Protein AF-A0A956R7S2-F1 (afdb_monomer)

Foldseek 3Di:
DDDDAFLFFFFFDDDDDDDDDYDDDDDDDDDDYDDDDDDDDDDDDDYDDDDDDDDDDDDDDPPPPPDDPQFFWKFKKKAFLPQQWIWTDDPPHTDIDHAEQLQPCLDLPKDKEWWQAPLSQWIDIKIARLVQQKIWTANAPDRALSYPVNTDMAHAPDDFADDDPDPDDQWDKYWFALPLPRHIWIWIQGLRQQWIFTDNDRNVNHGPAIAHADVVQPADSDFHWEWDAAPQPRHIWIWGDDDQKIFTPDSSPYGHGPDIAGADADHWYWIQRGSPRHIWIWHAHQQQQKIFTDNHRDPDYGPDMDHPRDPDGDCSRMPMYMISHRDPCLVVQLVFPDFAEDAVVVQQFQNVLQVVLLVVCLVLVFFAKKWKAFPSHTNDIDGYDPHDQSFWDWLFQLLLLLLLLLVLLCCVVVLDVDQQAFLCVLVVVLCVPPDPQLSRAGNVLLLQQQSQFPADRRPPGLSVVLQVDLHNLNSRSVGDRRDRRPDAHDDDLSSQQSSQSSSCSSVVHASVRSCCVQPQVVLSWDFSWFDAHNSRHTRRRTRTIGGQVNSVSSLLCLLVQQADPNDRRGHSVSSCQQQVFPDQDSVRWGGGSQKTFDDAPLQPVSSKIWHDRFQGFIWIHRNVRSMIMTIDTNNRDHSNNRVVSNVVVSCSCRVRNSVRRHD

pLDDT: mean 79.06, std 21.5, range [22.61, 98.5]

Structure (mmCIF, N/CA/C/O backbone):
data_AF-A0A956R7S2-F1
#
_entry.id   AF-A0A956R7S2-F1
#
loop_
_atom_site.group_PDB
_atom_site.id
_atom_site.type_symbol
_atom_site.label_atom_id
_atom_site.label_alt_id
_atom_site.label_comp_id
_atom_site.label_asym_id
_atom_site.label_entity_id
_atom_site.label_seq_id
_atom_site.pdbx_PDB_ins_code
_atom_site.Cartn_x
_atom_site.Cartn_y
_atom_site.Cartn_z
_atom_site.occupancy
_atom_site.B_iso_or_equiv
_atom_site.auth_seq_id
_atom_site.auth_comp_id
_atom_site.auth_asym_id
_atom_site.auth_atom_id
_atom_site.pdbx_PDB_model_num
ATOM 1 N N . MET A 1 1 ? 15.780 19.560 -5.330 1.00 31.19 1 MET A N 1
ATOM 2 C CA . MET A 1 1 ? 14.833 20.456 -4.614 1.00 31.19 1 MET A CA 1
ATOM 3 C C . MET A 1 1 ? 13.542 20.588 -5.425 1.00 31.19 1 MET A C 1
ATOM 5 O O . MET A 1 1 ? 13.356 21.594 -6.092 1.00 31.19 1 MET A O 1
ATOM 9 N N . THR A 1 2 ? 12.710 19.540 -5.407 1.00 32.44 2 THR A N 1
ATOM 10 C CA . THR A 1 2 ? 11.239 19.417 -5.624 1.00 32.44 2 THR A CA 1
ATOM 11 C C . THR A 1 2 ? 10.951 17.912 -5.834 1.00 32.44 2 THR A C 1
ATOM 13 O O . THR A 1 2 ? 11.815 17.267 -6.414 1.00 32.44 2 THR A O 1
ATOM 16 N N . LEU A 1 3 ? 9.796 17.394 -5.353 1.00 22.61 3 LEU A N 1
ATOM 17 C CA . LEU A 1 3 ? 9.391 15.976 -5.068 1.00 22.61 3 LEU A CA 1
ATOM 18 C C . LEU A 1 3 ? 9.684 15.600 -3.590 1.00 22.61 3 LEU A C 1
ATOM 20 O O . LEU A 1 3 ? 10.834 15.696 -3.190 1.00 22.61 3 LEU A O 1
ATOM 24 N N . LEU A 1 4 ? 8.767 15.285 -2.655 1.00 27.06 4 LEU A N 1
ATOM 25 C CA . LEU A 1 4 ? 7.371 14.801 -2.614 1.00 27.06 4 LEU A CA 1
ATOM 26 C C . LEU A 1 4 ? 6.473 15.678 -1.685 1.00 27.06 4 LEU A C 1
ATOM 28 O O . LEU A 1 4 ? 6.807 15.838 -0.513 1.00 27.06 4 LEU A O 1
ATOM 32 N N . PRO A 1 5 ? 5.317 16.216 -2.134 1.00 24.25 5 PRO A N 1
ATOM 33 C CA . PRO A 1 5 ? 4.416 16.996 -1.261 1.00 24.25 5 PRO A CA 1
ATOM 34 C C . PRO A 1 5 ? 3.327 16.231 -0.471 1.00 24.25 5 PRO A C 1
ATOM 36 O O . PRO A 1 5 ? 2.602 16.881 0.278 1.00 24.25 5 PRO A O 1
ATOM 39 N N . TRP A 1 6 ? 3.123 14.915 -0.644 1.00 33.41 6 TRP A N 1
ATOM 40 C CA . TRP A 1 6 ? 1.772 14.337 -0.434 1.00 33.41 6 TRP A CA 1
ATOM 41 C C . TRP A 1 6 ? 1.564 13.344 0.719 1.00 33.41 6 TRP A C 1
ATOM 43 O O . TRP A 1 6 ? 0.431 13.222 1.177 1.00 33.41 6 TRP A O 1
ATOM 53 N N . ILE A 1 7 ? 2.604 12.721 1.285 1.00 32.06 7 ILE A N 1
ATOM 54 C CA . ILE A 1 7 ? 2.468 11.947 2.553 1.00 32.06 7 ILE A CA 1
ATOM 55 C C . ILE A 1 7 ? 2.270 12.888 3.767 1.00 32.06 7 ILE A C 1
ATOM 57 O O . ILE A 1 7 ? 2.052 12.519 4.913 1.00 32.06 7 ILE A O 1
ATOM 61 N N . VAL A 1 8 ? 2.292 14.176 3.476 1.00 38.59 8 VAL A N 1
ATOM 62 C CA . VAL A 1 8 ? 2.668 15.238 4.373 1.00 38.59 8 VAL A CA 1
ATOM 63 C C . VAL A 1 8 ? 1.435 16.017 4.859 1.00 38.59 8 VAL A C 1
ATOM 65 O O . VAL A 1 8 ? 1.538 16.850 5.740 1.00 38.59 8 VAL A O 1
ATOM 68 N N . ALA A 1 9 ? 0.234 15.762 4.341 1.00 33.53 9 ALA A N 1
ATOM 69 C CA . ALA A 1 9 ? -0.936 16.585 4.649 1.00 33.53 9 ALA A CA 1
ATOM 70 C C . ALA A 1 9 ? -1.799 16.082 5.831 1.00 33.53 9 ALA A C 1
ATOM 72 O O . ALA A 1 9 ? -2.781 16.742 6.161 1.00 33.53 9 ALA A O 1
ATOM 73 N N . CYS A 1 10 ? -1.412 14.989 6.504 1.00 38.28 10 CYS A N 1
ATOM 74 C CA . CYS A 1 10 ? -2.209 14.198 7.460 1.00 38.28 10 CYS A CA 1
ATOM 75 C C . CYS A 1 10 ? -2.752 14.892 8.736 1.00 38.28 10 CYS A C 1
ATOM 77 O O . CYS A 1 10 ? -3.461 14.232 9.492 1.00 38.28 10 CYS A O 1
ATOM 79 N N . ALA A 1 11 ? -2.529 16.191 8.977 1.00 34.66 11 ALA A N 1
ATOM 80 C CA . ALA A 1 11 ? -3.154 16.906 10.099 1.00 34.66 11 ALA A CA 1
ATOM 81 C C . ALA A 1 11 ? -3.613 18.327 9.731 1.00 34.66 11 ALA A C 1
ATOM 83 O O . ALA A 1 11 ? -2.820 19.248 9.532 1.00 34.66 11 ALA A O 1
ATOM 84 N N . GLY A 1 12 ? -4.934 18.503 9.662 1.00 30.05 12 GLY A N 1
ATOM 85 C CA . GLY A 1 12 ? -5.584 19.806 9.757 1.00 30.05 12 GLY A CA 1
ATOM 86 C C . GLY A 1 12 ? -5.715 20.215 11.225 1.00 30.05 12 GLY A C 1
ATOM 87 O O . GLY A 1 12 ? -6.050 19.392 12.071 1.00 30.05 12 GLY A O 1
ATOM 88 N N . GLN A 1 13 ? -5.440 21.486 11.518 1.00 29.61 13 GLN A N 1
ATOM 89 C CA . GLN A 1 13 ? -5.667 22.091 12.832 1.00 29.61 13 GLN A CA 1
ATOM 90 C C . GLN A 1 13 ? -7.147 21.997 13.239 1.00 29.61 13 GLN A C 1
ATOM 92 O O . GLN A 1 13 ? -8.013 22.416 12.471 1.00 29.61 13 GLN A O 1
ATOM 97 N N . GLU A 1 14 ? -7.421 21.576 14.476 1.00 36.50 14 GLU A N 1
ATOM 98 C CA . GLU A 1 14 ? -8.682 21.856 15.177 1.00 36.50 14 GLU A CA 1
ATOM 99 C C . GLU A 1 14 ? -8.397 22.577 16.517 1.00 36.50 14 GLU A C 1
ATOM 101 O O . GLU A 1 14 ? -7.317 22.401 17.082 1.00 36.50 14 GLU A O 1
ATOM 106 N N . PRO A 1 15 ? -9.299 23.473 16.971 1.00 29.56 15 PRO A N 1
ATOM 107 C CA . PRO A 1 15 ? -8.989 24.547 17.920 1.00 29.56 15 PRO A CA 1
ATOM 108 C C . PRO A 1 15 ? -9.008 24.134 19.404 1.00 29.56 15 PRO A C 1
ATOM 110 O O . PRO A 1 15 ? -9.851 23.353 19.836 1.00 29.56 15 PRO A O 1
ATOM 113 N N . ASP A 1 16 ? -8.113 24.759 20.177 1.00 25.56 16 ASP A N 1
ATOM 114 C CA . ASP A 1 16 ? -7.887 24.574 21.618 1.00 25.56 16 ASP A CA 1
ATOM 115 C C . ASP A 1 16 ? -9.118 24.819 22.512 1.00 25.56 16 ASP A C 1
ATOM 117 O O . ASP A 1 16 ? -9.814 25.832 22.377 1.00 25.56 16 ASP A O 1
ATOM 121 N N . VAL A 1 17 ? -9.277 23.977 23.544 1.00 27.73 17 VAL A N 1
ATOM 122 C CA . VAL A 1 17 ? -9.990 24.319 24.787 1.00 27.73 17 VAL A CA 1
ATOM 123 C C . VAL A 1 17 ? -9.166 23.849 25.998 1.00 27.73 17 VAL A C 1
ATOM 125 O O . VAL A 1 17 ? -8.895 22.667 26.173 1.00 27.73 17 VAL A O 1
ATOM 128 N N . GLU A 1 18 ? -8.752 24.812 26.825 1.00 25.36 18 GLU A N 1
ATOM 129 C CA . GLU A 1 18 ? -7.918 24.666 28.030 1.00 25.36 18 GLU A CA 1
ATOM 130 C C . GLU A 1 18 ? -8.553 23.817 29.159 1.00 25.36 18 GLU A C 1
ATOM 132 O O . GLU A 1 18 ? -9.756 23.929 29.405 1.00 25.36 18 GLU A O 1
ATOM 137 N N . GLY A 1 19 ? -7.732 23.118 29.973 1.00 25.53 19 GLY A N 1
ATOM 138 C CA . GLY A 1 19 ? -8.127 22.799 31.362 1.00 25.53 19 GLY A CA 1
ATOM 139 C C . GLY A 1 19 ? -7.440 21.660 32.150 1.00 25.53 19 GLY A C 1
ATOM 140 O O . GLY A 1 19 ? -8.062 20.644 32.411 1.00 25.53 19 GLY A O 1
ATOM 141 N N . THR A 1 20 ? -6.220 21.898 32.654 1.00 24.66 20 THR A N 1
ATOM 142 C CA . THR A 1 20 ? -5.701 21.563 34.016 1.00 24.66 20 THR A CA 1
ATOM 143 C C . THR A 1 20 ? -5.853 20.152 34.664 1.00 24.66 20 THR A C 1
ATOM 145 O O . THR A 1 20 ? -6.886 19.852 35.250 1.00 24.66 20 THR A O 1
ATOM 148 N N . GLY A 1 21 ? -4.725 19.429 34.831 1.00 23.45 21 GLY A N 1
ATOM 149 C CA . GLY A 1 21 ? -4.073 19.214 36.151 1.00 23.45 21 GLY A CA 1
ATOM 150 C C . GLY A 1 21 ? -4.188 17.875 36.937 1.00 23.45 21 GLY A C 1
ATOM 151 O O . GLY A 1 21 ? -5.158 17.693 37.656 1.00 23.45 21 GLY A O 1
ATOM 152 N N . SER A 1 22 ? -3.062 17.120 36.999 1.00 24.72 22 SER A N 1
ATOM 153 C CA . SER A 1 22 ? -2.457 16.383 38.164 1.00 24.72 22 SER A CA 1
ATOM 154 C C . SER A 1 22 ? -3.244 15.213 38.826 1.00 24.72 22 SER A C 1
ATOM 156 O O . SER A 1 22 ? -4.445 15.324 38.988 1.00 24.72 22 SER A O 1
ATOM 158 N N . THR A 1 23 ? -2.727 14.088 39.362 1.00 25.39 23 THR A N 1
ATOM 159 C CA . THR A 1 23 ? -1.397 13.551 39.758 1.00 25.39 23 THR A CA 1
ATOM 160 C C . THR A 1 23 ? -1.587 12.128 40.347 1.00 25.39 23 THR A C 1
ATOM 162 O O . THR A 1 23 ? -2.540 11.948 41.098 1.00 25.39 23 THR A O 1
ATOM 165 N N . GLY A 1 24 ? -0.605 11.222 40.155 1.00 24.27 24 GLY A N 1
ATOM 166 C CA . GLY A 1 24 ? -0.155 10.158 41.096 1.00 24.27 24 GLY A CA 1
ATOM 167 C C . GLY A 1 24 ? -0.991 8.866 41.195 1.00 24.27 24 GLY A C 1
ATOM 168 O O . GLY A 1 24 ? -2.207 8.928 41.228 1.00 24.27 24 GLY A O 1
ATOM 169 N N . GLY A 1 25 ? -0.451 7.649 41.319 1.00 23.81 25 GLY A N 1
ATOM 170 C CA . GLY A 1 25 ? 0.907 7.103 41.411 1.00 23.81 25 GLY A CA 1
ATOM 171 C C . GLY A 1 25 ? 0.839 5.697 42.055 1.00 23.81 25 GLY A C 1
ATOM 172 O O . GLY A 1 25 ? -0.043 5.481 42.881 1.00 23.81 25 GLY A O 1
ATOM 173 N N . SER A 1 26 ? 1.804 4.817 41.718 1.00 25.66 26 SER A N 1
ATOM 174 C CA . SER A 1 26 ? 2.301 3.607 42.450 1.00 25.66 26 SER A CA 1
ATOM 175 C C . SER A 1 26 ? 1.305 2.462 42.770 1.00 25.66 26 SER A C 1
ATOM 177 O O . SER A 1 26 ? 0.146 2.724 43.039 1.00 25.66 26 SER A O 1
ATOM 179 N N . GLU A 1 27 ? 1.621 1.164 42.870 1.00 26.89 27 GLU A N 1
ATOM 180 C CA . GLU A 1 27 ? 2.828 0.319 42.785 1.00 26.89 27 GLU A CA 1
ATOM 181 C C . GLU A 1 27 ? 2.373 -1.168 42.884 1.00 26.89 27 GLU A C 1
ATOM 183 O O . GLU A 1 27 ? 1.446 -1.466 43.630 1.00 26.89 27 GLU A O 1
ATOM 188 N N . ALA A 1 28 ? 3.097 -2.055 42.187 1.00 26.12 28 ALA A N 1
ATOM 189 C CA . ALA A 1 28 ? 3.651 -3.363 42.602 1.00 26.12 28 ALA A CA 1
ATOM 190 C C . ALA A 1 28 ? 2.816 -4.561 43.141 1.00 26.12 28 ALA A C 1
ATOM 192 O O . ALA A 1 28 ? 2.015 -4.454 44.064 1.00 26.12 28 ALA A O 1
ATOM 193 N N . GLY A 1 29 ? 3.245 -5.755 42.685 1.00 25.20 29 GLY A N 1
ATOM 194 C CA . GLY A 1 29 ? 3.224 -7.047 43.406 1.00 25.20 29 GLY A CA 1
ATOM 195 C C . GLY A 1 29 ? 2.828 -8.225 42.502 1.00 25.20 29 GLY A C 1
ATOM 196 O O . GLY A 1 29 ? 1.648 -8.381 42.227 1.00 25.20 29 GLY A O 1
ATOM 197 N N . ASP A 1 30 ? 3.766 -8.911 41.837 1.00 25.33 30 ASP A N 1
ATOM 198 C CA . ASP A 1 30 ? 4.509 -10.121 42.282 1.00 25.33 30 ASP A CA 1
ATOM 199 C C . ASP A 1 30 ? 3.657 -11.409 42.371 1.00 25.33 30 ASP A C 1
ATOM 201 O O . ASP A 1 30 ? 2.600 -11.426 42.999 1.00 25.33 30 ASP A O 1
ATOM 205 N N . GLY A 1 31 ? 4.149 -12.503 41.776 1.00 26.98 31 GLY A N 1
ATOM 206 C CA . GLY A 1 31 ? 3.542 -13.832 41.880 1.00 26.98 31 GLY A CA 1
ATOM 207 C C . GLY A 1 31 ? 4.023 -14.838 40.830 1.00 26.98 31 GLY A C 1
ATOM 208 O O . GLY A 1 31 ? 3.580 -14.821 39.691 1.00 26.98 31 GLY A O 1
ATOM 209 N N . THR A 1 32 ? 4.917 -15.724 41.246 1.00 25.62 32 THR A N 1
ATOM 210 C CA . THR A 1 32 ? 5.721 -16.692 40.490 1.00 25.62 32 THR A CA 1
ATOM 211 C C . THR A 1 32 ? 5.090 -18.090 40.314 1.00 25.62 32 THR A C 1
ATOM 213 O O . THR A 1 32 ? 4.269 -18.519 41.118 1.00 25.62 32 THR A O 1
ATOM 216 N N . GLU A 1 33 ? 5.640 -18.816 39.325 1.00 26.77 33 GLU A N 1
ATOM 217 C CA . GLU A 1 33 ? 5.986 -20.260 39.305 1.00 26.77 33 GLU A CA 1
ATOM 218 C C . GLU A 1 33 ? 4.999 -21.382 38.866 1.00 26.77 33 GLU A C 1
ATOM 220 O O . GLU A 1 33 ? 4.033 -21.722 39.540 1.00 26.77 33 GLU A O 1
ATOM 225 N N . HIS A 1 34 ? 5.471 -22.085 37.815 1.00 27.11 34 HIS A N 1
ATOM 226 C CA . HIS A 1 34 ? 5.685 -23.544 37.662 1.00 27.11 34 HIS A CA 1
ATOM 227 C C . HIS A 1 34 ? 4.578 -24.528 37.220 1.00 27.11 34 HIS A C 1
ATOM 229 O O . HIS A 1 34 ? 3.538 -24.669 37.853 1.00 27.11 34 HIS A O 1
ATOM 235 N N . GLY A 1 35 ? 4.955 -25.375 36.239 1.00 26.30 35 GLY A N 1
ATOM 236 C CA . GLY A 1 35 ? 4.481 -26.763 36.075 1.00 26.30 35 GLY A CA 1
ATOM 237 C C . GLY A 1 35 ? 4.185 -27.174 34.619 1.00 26.30 35 GLY A C 1
ATOM 238 O O . GLY A 1 35 ? 3.053 -27.042 34.188 1.00 26.30 35 GLY A O 1
ATOM 239 N N . ASP A 1 36 ? 5.173 -27.451 33.765 1.00 25.72 36 ASP A N 1
ATOM 240 C CA . ASP A 1 36 ? 5.749 -28.778 33.439 1.00 25.72 36 ASP A CA 1
ATOM 241 C C . ASP A 1 36 ? 4.856 -29.811 32.691 1.00 25.72 36 ASP A C 1
ATOM 243 O O . ASP A 1 36 ? 3.810 -30.244 33.165 1.00 25.72 36 ASP A O 1
ATOM 247 N N . THR A 1 37 ? 5.445 -30.338 31.604 1.00 26.53 37 THR A N 1
ATOM 248 C CA . THR A 1 37 ? 5.320 -31.688 30.993 1.00 26.53 37 THR A CA 1
ATOM 249 C C . THR A 1 37 ? 4.228 -32.043 29.957 1.00 26.53 37 THR A C 1
ATOM 251 O O . THR A 1 37 ? 3.119 -32.446 30.275 1.00 26.53 37 THR A O 1
ATOM 254 N N . ALA A 1 38 ? 4.677 -32.056 28.694 1.00 25.92 38 ALA A N 1
ATOM 255 C CA . ALA A 1 38 ? 4.932 -33.241 27.853 1.00 25.92 38 ALA A CA 1
ATOM 256 C C . ALA A 1 38 ? 3.778 -34.158 27.365 1.00 25.92 38 ALA A C 1
ATOM 258 O O . ALA A 1 38 ? 3.198 -34.936 28.116 1.00 25.92 38 ALA A O 1
ATOM 259 N N . SER A 1 39 ? 3.695 -34.253 26.029 1.00 26.72 39 SER A N 1
ATOM 260 C CA . SER A 1 39 ? 4.023 -35.447 25.212 1.00 26.72 39 SER A CA 1
ATOM 261 C C . SER A 1 39 ? 2.922 -35.991 24.287 1.00 26.72 39 SER A C 1
ATOM 263 O O . SER A 1 39 ? 1.817 -36.279 24.734 1.00 26.72 39 SER A O 1
ATOM 265 N N . THR A 1 40 ? 3.368 -36.285 23.050 1.00 26.81 40 THR A N 1
ATOM 266 C CA . THR A 1 40 ? 3.010 -37.430 22.168 1.00 26.81 40 THR A CA 1
ATOM 267 C C . THR A 1 40 ? 1.612 -37.443 21.540 1.00 26.81 40 THR A C 1
ATOM 269 O O . THR A 1 40 ? 0.641 -37.102 22.192 1.00 26.81 40 THR A O 1
ATOM 272 N N . ASP A 1 41 ? 1.372 -37.913 20.317 1.00 27.66 41 ASP A N 1
ATOM 273 C CA . ASP A 1 41 ? 2.167 -38.364 19.164 1.00 27.66 41 ASP A CA 1
ATOM 274 C C . ASP A 1 41 ? 1.146 -38.675 18.045 1.00 27.66 41 ASP A C 1
ATOM 276 O O . ASP A 1 41 ? 0.025 -39.071 18.358 1.00 27.66 41 ASP A O 1
ATOM 280 N N . GLN A 1 42 ? 1.613 -38.609 16.792 1.00 28.19 42 GLN A N 1
ATOM 281 C CA . GLN A 1 42 ? 1.246 -39.456 15.634 1.00 28.19 42 GLN A CA 1
ATOM 282 C C . GLN A 1 42 ? -0.200 -39.430 15.084 1.00 28.19 42 GLN A C 1
ATOM 284 O O . GLN A 1 42 ? -1.163 -39.667 15.799 1.00 28.19 42 GLN A O 1
ATOM 289 N N . ALA A 1 43 ? -0.363 -39.019 13.813 1.00 28.20 43 ALA A N 1
ATOM 290 C CA . ALA A 1 43 ? -0.383 -39.861 12.588 1.00 28.20 43 ALA A CA 1
ATOM 291 C C . ALA A 1 43 ? -1.753 -40.560 12.448 1.00 28.20 43 ALA A C 1
ATOM 293 O O . ALA A 1 43 ? -2.376 -40.871 13.450 1.00 28.20 43 ALA A O 1
ATOM 294 N N . ASP A 1 44 ? -2.370 -40.838 11.310 1.00 27.64 44 ASP A N 1
ATOM 295 C CA . ASP A 1 44 ? -2.065 -40.988 9.891 1.00 27.64 44 ASP A CA 1
ATOM 296 C C . ASP A 1 44 ? -3.418 -41.397 9.240 1.00 27.64 44 ASP A C 1
ATOM 298 O O . ASP A 1 44 ? -4.350 -41.789 9.944 1.00 27.64 44 ASP A O 1
ATOM 302 N N . GLY A 1 45 ? -3.552 -41.362 7.906 1.00 27.12 45 GLY A N 1
ATOM 303 C CA . GLY A 1 45 ? -4.574 -42.193 7.238 1.00 27.12 45 GLY A CA 1
ATOM 304 C C . GLY A 1 45 ? -5.417 -41.549 6.138 1.00 27.12 45 GLY A C 1
ATOM 305 O O . GLY A 1 45 ? -6.594 -41.263 6.317 1.00 27.12 45 GLY A O 1
ATOM 306 N N . SER A 1 46 ? -4.771 -41.405 4.988 1.00 27.73 46 SER A N 1
ATOM 307 C CA . SER A 1 46 ? -5.250 -41.529 3.604 1.00 27.73 46 SER A CA 1
ATOM 308 C C . SER A 1 46 ? -6.653 -42.099 3.273 1.00 27.73 46 SER A C 1
ATOM 310 O O . SER A 1 46 ? -7.092 -43.105 3.830 1.00 27.73 46 SER A O 1
ATOM 312 N N . SER A 1 47 ? -7.153 -41.558 2.151 1.00 28.59 47 SER A N 1
ATOM 313 C CA . SER A 1 47 ? -7.661 -42.223 0.927 1.00 28.59 47 SER A CA 1
ATOM 314 C C . SER A 1 47 ? -9.123 -42.686 0.801 1.00 28.59 47 SER A C 1
ATOM 316 O O . SER A 1 47 ? -9.575 -43.600 1.486 1.00 28.59 47 SER A O 1
ATOM 318 N N . ASP A 1 48 ? -9.715 -42.123 -0.259 1.00 29.58 48 ASP A N 1
ATOM 319 C CA . ASP A 1 48 ? -10.403 -42.773 -1.384 1.00 29.58 48 ASP A CA 1
ATOM 320 C C . ASP A 1 48 ? -11.933 -42.945 -1.413 1.00 29.58 48 ASP A C 1
ATOM 322 O O . ASP A 1 48 ? -12.558 -43.664 -0.637 1.00 29.58 48 ASP A O 1
ATOM 326 N N . ASP A 1 49 ? -12.447 -42.328 -2.485 1.00 28.53 49 ASP A N 1
ATOM 327 C CA . ASP A 1 49 ? -13.381 -42.837 -3.486 1.00 28.53 49 ASP A CA 1
ATOM 328 C C . ASP A 1 49 ? -14.877 -42.979 -3.171 1.00 28.53 49 ASP A C 1
ATOM 330 O O . ASP A 1 49 ? -15.351 -43.912 -2.529 1.00 28.53 49 ASP A O 1
ATOM 334 N N . GLY A 1 50 ? -15.653 -42.187 -3.921 1.00 24.84 50 GLY A N 1
ATOM 335 C CA . GLY A 1 50 ? -16.377 -42.818 -5.025 1.00 24.84 50 GLY A CA 1
ATOM 336 C C . GLY A 1 50 ? -17.888 -42.591 -5.104 1.00 24.84 50 GLY A C 1
ATOM 337 O O . GLY A 1 50 ? -18.671 -43.249 -4.430 1.00 24.84 50 GLY A O 1
ATOM 338 N N . ALA A 1 51 ? -18.255 -41.820 -6.134 1.00 26.56 51 ALA A N 1
ATOM 339 C CA . ALA A 1 51 ? -19.318 -42.126 -7.099 1.00 26.56 51 ALA A CA 1
ATOM 340 C C . ALA A 1 51 ? -20.780 -41.688 -6.818 1.00 26.56 51 ALA A C 1
ATOM 342 O O . ALA A 1 51 ? -21.587 -42.409 -6.239 1.00 26.56 51 ALA A O 1
ATOM 343 N N . SER A 1 52 ? -21.179 -40.648 -7.565 1.00 25.59 52 SER A N 1
ATOM 344 C CA . SER A 1 52 ? -22.019 -40.762 -8.783 1.00 25.59 52 SER A CA 1
ATOM 345 C C . SER A 1 52 ? -23.453 -40.222 -8.773 1.00 25.59 52 SER A C 1
ATOM 347 O O . SER A 1 52 ? -24.174 -40.255 -7.780 1.00 25.59 52 SER A O 1
ATOM 349 N N . SER A 1 53 ? -23.844 -39.891 -10.013 1.00 26.48 53 SER A N 1
ATOM 350 C CA . SER A 1 53 ? -25.163 -39.572 -10.579 1.00 26.48 53 SER A CA 1
ATOM 351 C C . SER A 1 53 ? -25.625 -38.121 -10.397 1.00 26.48 53 SER A C 1
ATOM 353 O O . SER A 1 53 ? -25.573 -37.612 -9.288 1.00 26.48 53 SER A O 1
ATOM 355 N N . SER A 1 54 ? -26.143 -37.379 -11.379 1.00 25.69 54 SER A N 1
ATOM 356 C CA . SER A 1 54 ? -26.232 -37.379 -12.861 1.00 25.69 54 SER A CA 1
ATOM 357 C C . SER A 1 54 ? -27.424 -36.465 -13.203 1.00 25.69 54 SER A C 1
ATOM 359 O O . SER A 1 54 ? -28.369 -36.431 -12.418 1.00 25.69 54 SER A O 1
ATOM 361 N N . ASP A 1 55 ? -27.417 -35.866 -14.402 1.00 26.44 55 ASP A N 1
ATOM 362 C CA . ASP A 1 55 ? -28.537 -35.186 -15.095 1.00 26.44 55 ASP A CA 1
ATOM 363 C C . ASP A 1 55 ? -28.744 -33.700 -14.730 1.00 26.44 55 ASP A C 1
ATOM 365 O O . ASP A 1 55 ? -28.828 -33.353 -13.562 1.00 26.44 55 ASP A O 1
ATOM 369 N N . THR A 1 56 ? -28.865 -32.724 -15.642 1.00 26.70 56 THR A N 1
ATOM 370 C CA . THR A 1 56 ? -29.000 -32.677 -17.114 1.00 26.70 56 THR A CA 1
ATOM 371 C C . THR A 1 56 ? -28.892 -31.204 -17.557 1.00 26.70 56 THR A C 1
ATOM 373 O O . THR A 1 56 ? -29.480 -30.358 -16.895 1.00 26.70 56 THR A O 1
ATOM 376 N N . ALA A 1 57 ? -28.250 -30.966 -18.710 1.00 25.66 57 ALA A N 1
ATOM 377 C CA . ALA A 1 57 ? -28.495 -29.905 -19.708 1.00 25.66 57 ALA A CA 1
ATOM 378 C C . ALA A 1 57 ? -28.560 -28.424 -19.263 1.00 25.66 57 ALA A C 1
ATOM 380 O O . ALA A 1 57 ? -29.558 -27.994 -18.701 1.00 25.66 57 ALA A O 1
ATOM 381 N N . ASP A 1 58 ? -27.603 -27.602 -19.702 1.00 25.86 58 ASP A N 1
ATOM 382 C CA . ASP A 1 58 ? -27.762 -26.795 -20.925 1.00 25.86 58 ASP A CA 1
ATOM 383 C C . ASP A 1 58 ? -26.388 -26.272 -21.378 1.00 25.86 58 ASP A C 1
ATOM 385 O O . ASP A 1 58 ? -25.531 -25.948 -20.560 1.00 25.86 58 ASP A O 1
ATOM 389 N N . THR A 1 59 ? -26.153 -26.269 -22.684 1.00 27.44 59 THR A N 1
ATOM 390 C CA . THR A 1 59 ? -24.874 -25.918 -23.308 1.00 27.44 59 THR A CA 1
ATOM 391 C C . THR A 1 59 ? -24.674 -24.405 -23.296 1.00 27.44 59 THR A C 1
ATOM 393 O O . THR A 1 59 ? -25.249 -23.708 -24.134 1.00 27.44 59 THR A O 1
ATOM 396 N N . ALA A 1 60 ? -23.858 -23.909 -22.367 1.00 28.52 60 ALA A N 1
ATOM 397 C CA . ALA A 1 60 ? -23.147 -22.650 -22.534 1.00 28.52 60 ALA A CA 1
ATOM 398 C C . ALA A 1 60 ? -21.794 -22.960 -23.181 1.00 28.52 60 ALA A C 1
ATOM 400 O O . ALA A 1 60 ? -21.075 -23.852 -22.738 1.00 28.52 60 ALA A O 1
ATOM 401 N N . ASP A 1 61 ? -21.535 -22.256 -24.272 1.00 28.00 61 ASP A N 1
ATOM 402 C CA . ASP A 1 61 ? -20.265 -22.170 -24.977 1.00 28.00 61 ASP A CA 1
ATOM 403 C C . ASP A 1 61 ? -19.156 -21.839 -23.963 1.00 28.00 61 ASP A C 1
ATOM 405 O O . ASP A 1 61 ? -19.150 -20.756 -23.381 1.00 28.00 61 ASP A O 1
ATOM 409 N N . THR A 1 62 ? -18.279 -22.800 -23.682 1.00 30.17 62 THR A N 1
ATOM 410 C CA . THR A 1 62 ? -17.045 -22.597 -22.913 1.00 30.17 62 THR A CA 1
ATOM 411 C C . THR A 1 62 ? -15.874 -23.077 -23.759 1.00 30.17 62 THR A C 1
ATOM 413 O O . THR A 1 62 ? -15.145 -23.978 -23.358 1.00 30.17 62 THR A O 1
ATOM 416 N N . ASP A 1 63 ? -15.742 -22.506 -24.952 1.00 29.50 63 ASP A N 1
ATOM 417 C CA . ASP A 1 63 ? -14.435 -22.299 -25.572 1.00 29.50 63 ASP A CA 1
ATOM 418 C C . ASP A 1 63 ? -14.099 -20.813 -25.380 1.00 29.50 63 ASP A C 1
ATOM 420 O O . ASP A 1 63 ? -14.123 -20.011 -26.307 1.00 29.50 63 ASP A O 1
ATOM 424 N N . ASP A 1 64 ? -13.861 -20.442 -24.122 1.00 33.22 64 ASP A N 1
ATOM 425 C CA . ASP A 1 64 ? -12.964 -19.339 -23.791 1.00 33.22 64 ASP A CA 1
ATOM 426 C C . ASP A 1 64 ? -11.723 -20.002 -23.192 1.00 33.22 64 ASP A C 1
ATOM 428 O O . ASP A 1 64 ? -11.481 -20.007 -21.985 1.00 33.22 64 ASP A O 1
ATOM 432 N N . THR A 1 65 ? -10.976 -20.701 -24.051 1.00 31.12 65 THR A N 1
ATOM 433 C CA . THR A 1 65 ? -9.532 -20.772 -23.859 1.00 31.12 65 THR A CA 1
ATOM 434 C C . THR A 1 65 ? -9.070 -19.336 -24.023 1.00 31.12 65 THR A C 1
ATOM 436 O O . THR A 1 65 ? -8.812 -18.918 -25.150 1.00 31.12 65 THR A O 1
ATOM 439 N N . GLY A 1 66 ? -9.125 -18.571 -22.933 1.00 28.47 66 GLY A N 1
ATOM 440 C CA . GLY A 1 66 ? -8.699 -17.186 -22.915 1.00 28.47 66 GLY A CA 1
ATOM 441 C C . GLY A 1 66 ? -7.249 -17.148 -23.356 1.00 28.47 66 GLY A C 1
ATOM 442 O O . GLY A 1 66 ? -6.354 -17.403 -22.555 1.00 28.47 66 GLY A O 1
ATOM 443 N N . GLU A 1 67 ? -7.030 -16.894 -24.644 1.00 25.86 67 GLU A N 1
ATOM 444 C CA . GLU A 1 67 ? -5.792 -16.274 -25.071 1.00 25.86 67 GLU A CA 1
ATOM 445 C C . GLU A 1 67 ? -5.663 -15.003 -24.227 1.00 25.86 67 GLU A C 1
ATOM 447 O O . GLU A 1 67 ? -6.661 -14.278 -24.068 1.00 25.86 67 GLU A O 1
ATOM 452 N N . PRO A 1 68 ? -4.485 -14.747 -23.633 1.00 32.19 68 PRO A N 1
ATOM 453 C CA . PRO A 1 68 ? -4.237 -13.462 -23.007 1.00 32.19 68 PRO A CA 1
ATOM 454 C C . PRO A 1 68 ? -4.611 -12.358 -24.011 1.00 32.19 68 PRO A C 1
ATOM 456 O O . PRO A 1 68 ? -4.473 -12.554 -25.225 1.00 32.19 68 PRO A O 1
ATOM 459 N N . PRO A 1 69 ? -5.175 -11.227 -23.551 1.00 37.31 69 PRO A N 1
ATOM 460 C CA . PRO A 1 69 ? -5.495 -10.128 -24.453 1.00 37.31 69 PRO A CA 1
ATOM 461 C C . PRO A 1 69 ? -4.248 -9.808 -25.280 1.00 37.31 69 PRO A C 1
ATOM 463 O O . PRO A 1 69 ? -3.178 -9.674 -24.695 1.00 37.31 69 PRO A O 1
ATOM 466 N N . ALA A 1 70 ? -4.389 -9.731 -26.610 1.00 41.44 70 ALA A N 1
ATOM 467 C CA . ALA A 1 70 ? -3.281 -9.421 -27.513 1.00 41.44 70 ALA A CA 1
ATOM 468 C C . ALA A 1 70 ? -2.485 -8.236 -26.947 1.00 41.44 70 ALA A C 1
ATOM 470 O O . ALA A 1 70 ? -3.057 -7.161 -26.729 1.00 41.44 70 ALA A O 1
ATOM 471 N N . ALA A 1 71 ? -1.226 -8.496 -26.600 1.00 54.84 71 ALA A N 1
ATOM 472 C CA . ALA A 1 71 ? -0.382 -7.544 -25.905 1.00 54.84 71 ALA A CA 1
ATOM 473 C C . ALA A 1 71 ? -0.119 -6.338 -26.820 1.00 54.84 71 ALA A C 1
ATOM 475 O O . ALA A 1 71 ? -0.013 -6.492 -28.028 1.00 54.84 71 ALA A O 1
ATOM 476 N N . GLY A 1 72 ? -0.115 -5.133 -26.250 1.00 71.44 72 GLY A N 1
ATOM 477 C CA . GLY A 1 72 ? 0.155 -3.902 -26.997 1.00 71.44 72 GLY A CA 1
ATOM 478 C C . GLY A 1 72 ? 1.654 -3.683 -27.245 1.00 71.44 72 GLY A C 1
ATOM 479 O O . GLY A 1 72 ? 2.452 -4.523 -26.841 1.00 71.44 72 GLY A O 1
ATOM 480 N N . PRO A 1 73 ? 2.031 -2.537 -27.841 1.00 87.00 73 PRO A N 1
ATOM 481 C CA . PRO A 1 73 ? 3.423 -2.226 -28.161 1.00 87.00 73 PRO A CA 1
ATOM 482 C C . PRO A 1 73 ? 4.292 -2.070 -26.912 1.00 87.00 73 PRO A C 1
ATOM 484 O O . PRO A 1 73 ? 3.788 -1.734 -25.828 1.00 87.00 73 PRO A O 1
ATOM 487 N N . ASP A 1 74 ? 5.600 -2.186 -27.114 1.00 90.06 74 ASP A N 1
ATOM 488 C CA . ASP A 1 74 ? 6.615 -1.901 -26.111 1.00 90.06 74 ASP A CA 1
ATOM 489 C C . ASP A 1 74 ? 6.519 -0.476 -25.583 1.00 90.06 74 ASP A C 1
ATOM 491 O O . ASP A 1 74 ? 6.073 0.473 -26.242 1.00 90.06 74 ASP A O 1
ATOM 495 N N . ARG A 1 75 ? 6.974 -0.308 -24.344 1.00 91.31 75 ARG A N 1
ATOM 496 C CA . ARG A 1 75 ? 6.990 0.979 -23.657 1.00 91.31 75 ARG A CA 1
ATOM 497 C C . ARG A 1 75 ? 8.320 1.221 -22.977 1.00 91.31 75 ARG A C 1
ATOM 499 O O . ARG A 1 75 ? 9.150 0.341 -22.795 1.00 91.31 75 ARG A O 1
ATOM 506 N N . VAL A 1 76 ? 8.519 2.466 -22.568 1.00 93.19 76 VAL A N 1
ATOM 507 C CA . VAL A 1 76 ? 9.755 2.909 -21.922 1.00 93.19 76 VAL A CA 1
ATOM 508 C C . VAL A 1 76 ? 9.641 2.847 -20.399 1.00 93.19 76 VAL A C 1
ATOM 510 O O . VAL A 1 76 ? 8.571 3.033 -19.821 1.00 93.19 76 VAL A O 1
ATOM 513 N N . GLY A 1 77 ? 10.767 2.644 -19.729 1.00 92.25 77 GLY A N 1
ATOM 514 C CA . GLY A 1 77 ? 10.877 2.634 -18.276 1.00 92.25 77 GLY A CA 1
ATOM 515 C C . GLY A 1 77 ? 12.206 3.218 -17.811 1.00 92.25 77 GLY A C 1
ATOM 516 O O . GLY A 1 77 ? 13.137 3.421 -18.593 1.00 92.25 77 GLY A O 1
ATOM 517 N N . ILE A 1 78 ? 12.304 3.509 -16.518 1.00 90.06 78 ILE A N 1
ATOM 518 C CA . ILE A 1 78 ? 13.547 3.948 -15.880 1.00 90.06 78 ILE A CA 1
ATOM 519 C C . ILE A 1 78 ? 13.757 3.253 -14.540 1.00 90.06 78 ILE A C 1
ATOM 521 O O . ILE A 1 78 ? 12.819 2.958 -13.804 1.00 90.06 78 ILE A O 1
ATOM 525 N N . PHE A 1 79 ? 15.020 3.070 -14.184 1.00 87.75 79 PHE A N 1
ATOM 526 C CA . PHE A 1 79 ? 15.460 2.571 -12.893 1.00 87.75 79 PHE A CA 1
ATOM 527 C C . PHE A 1 79 ? 16.302 3.620 -12.167 1.00 87.75 79 PHE A C 1
ATOM 529 O O . PHE A 1 79 ? 17.231 4.198 -12.740 1.00 87.75 79 PHE A O 1
ATOM 536 N N . SER A 1 80 ? 16.025 3.830 -10.877 1.00 80.44 80 SER A N 1
ATOM 537 C CA . SER A 1 80 ? 16.849 4.676 -10.017 1.00 80.44 80 SER A CA 1
ATOM 538 C C . SER A 1 80 ? 17.763 3.855 -9.118 1.00 80.44 80 SER A C 1
ATOM 540 O O . SER A 1 80 ? 17.336 3.350 -8.081 1.00 80.44 80 SER A O 1
ATOM 542 N N . ALA A 1 81 ? 19.059 3.816 -9.433 1.00 70.50 81 ALA A N 1
ATOM 543 C CA . ALA A 1 81 ? 20.050 3.154 -8.580 1.00 70.50 81 ALA A CA 1
ATOM 544 C C . ALA A 1 81 ? 20.157 3.796 -7.182 1.00 70.50 81 ALA A C 1
ATOM 546 O O . ALA A 1 81 ? 20.411 3.109 -6.195 1.00 70.50 81 ALA A O 1
ATOM 547 N N . ALA A 1 82 ? 19.940 5.112 -7.082 1.00 66.69 82 ALA A N 1
ATOM 548 C CA . ALA A 1 82 ? 20.001 5.842 -5.816 1.00 66.69 82 ALA A CA 1
ATOM 549 C C . ALA A 1 82 ? 18.802 5.564 -4.895 1.00 66.69 82 ALA A C 1
ATOM 551 O O . ALA A 1 82 ? 18.940 5.644 -3.676 1.00 66.69 82 ALA A O 1
ATOM 552 N N . HIS A 1 83 ? 17.641 5.255 -5.476 1.00 68.19 83 HIS A N 1
ATOM 553 C CA . HIS A 1 83 ? 16.379 5.094 -4.749 1.00 68.19 83 HIS A CA 1
ATOM 554 C C . HIS A 1 83 ? 15.819 3.670 -4.817 1.00 68.19 83 HIS A C 1
ATOM 556 O O . HIS A 1 83 ? 14.775 3.398 -4.235 1.00 68.19 83 HIS A O 1
ATOM 562 N N . ASN A 1 84 ? 16.513 2.764 -5.505 1.00 71.62 84 ASN A N 1
ATOM 563 C CA . ASN A 1 84 ? 16.208 1.344 -5.573 1.00 71.62 84 ASN A CA 1
ATOM 564 C C . ASN A 1 84 ? 14.831 0.987 -6.178 1.00 71.62 84 ASN A C 1
ATOM 566 O O . ASN A 1 84 ? 14.317 -0.085 -5.870 1.00 71.62 84 ASN A O 1
ATOM 570 N N . TYR A 1 85 ? 14.242 1.827 -7.035 1.00 74.75 85 TYR A N 1
ATOM 571 C CA . TYR A 1 85 ? 12.922 1.575 -7.637 1.00 74.75 85 TYR A CA 1
ATOM 572 C C . TYR A 1 85 ? 12.919 1.716 -9.161 1.00 74.75 85 TYR A C 1
ATOM 574 O O . TYR A 1 85 ? 13.746 2.436 -9.730 1.00 74.75 85 TYR A O 1
ATOM 582 N N . TYR A 1 86 ? 11.963 1.035 -9.786 1.00 84.38 86 TYR A N 1
ATOM 583 C CA . TYR A 1 86 ? 11.607 1.111 -11.198 1.00 84.38 86 TYR A CA 1
ATOM 584 C C . TYR A 1 86 ? 10.371 1.984 -11.369 1.00 84.38 86 TYR A C 1
ATOM 586 O O . TYR A 1 86 ? 9.465 1.953 -10.535 1.00 84.38 86 TYR A O 1
ATOM 594 N N . GLU A 1 87 ? 10.338 2.760 -12.444 1.00 85.00 87 GLU A N 1
ATOM 595 C CA . GLU A 1 87 ? 9.164 3.484 -12.915 1.00 85.00 87 GLU A CA 1
ATOM 596 C C . GLU A 1 87 ? 8.939 3.135 -14.383 1.00 85.00 87 GLU A C 1
ATOM 598 O O . GLU A 1 87 ? 9.729 3.528 -15.241 1.00 85.00 87 GLU A O 1
ATOM 603 N N . LEU A 1 88 ? 7.880 2.377 -14.656 1.00 88.50 88 LEU A N 1
ATOM 604 C CA . LEU A 1 88 ? 7.532 1.891 -15.989 1.00 88.50 88 LEU A CA 1
ATOM 605 C C . LEU A 1 88 ? 6.352 2.696 -16.537 1.00 88.50 88 LEU A C 1
ATOM 607 O O . LEU A 1 88 ? 5.380 2.941 -15.812 1.00 88.50 88 LEU A O 1
ATOM 611 N N . ASP A 1 89 ? 6.425 3.117 -17.801 1.00 87.38 89 ASP A N 1
ATOM 612 C CA . ASP A 1 89 ? 5.257 3.653 -18.496 1.00 87.38 89 ASP A CA 1
ATOM 613 C C . ASP A 1 89 ? 4.303 2.506 -18.825 1.00 87.38 89 ASP A C 1
ATOM 615 O O . ASP A 1 89 ? 4.643 1.609 -19.587 1.00 87.38 89 ASP A O 1
ATOM 619 N N . VAL A 1 90 ? 3.102 2.533 -18.253 1.00 80.75 90 VAL A N 1
ATOM 620 C CA . VAL A 1 90 ? 2.058 1.540 -18.525 1.00 80.75 90 VAL A CA 1
ATOM 621 C C . VAL A 1 90 ? 0.728 2.238 -18.784 1.00 80.75 90 VAL A C 1
ATOM 623 O O . VAL A 1 90 ? 0.493 3.382 -18.368 1.00 80.75 90 VAL A O 1
ATOM 626 N N . GLU A 1 91 ? -0.175 1.554 -19.483 1.00 66.50 91 GLU A N 1
ATOM 627 C CA . GLU A 1 91 ? -1.505 2.091 -19.749 1.00 66.50 91 GLU A CA 1
ATOM 628 C C . GLU A 1 91 ? -2.271 2.317 -18.428 1.00 66.50 91 GLU A C 1
ATOM 630 O O . GLU A 1 91 ? -2.411 1.422 -17.600 1.00 66.50 91 GLU A O 1
ATOM 635 N N . GLY A 1 92 ? -2.751 3.546 -18.200 1.00 59.41 92 GLY A N 1
ATOM 636 C CA . GLY A 1 92 ? -3.405 3.944 -16.942 1.00 59.41 92 GLY A CA 1
ATOM 637 C C . GLY A 1 92 ? -2.532 4.754 -15.971 1.00 59.41 92 GLY A C 1
ATOM 638 O O . GLY A 1 92 ? -3.068 5.318 -15.013 1.00 59.41 92 GLY A O 1
ATOM 639 N N . GLY A 1 93 ? -1.233 4.911 -16.250 1.00 62.47 93 GLY A N 1
ATOM 640 C CA . GLY A 1 93 ? -0.292 5.737 -15.479 1.00 62.47 93 GLY A CA 1
ATOM 641 C C . GLY A 1 93 ? 0.916 4.937 -14.980 1.00 62.47 93 GLY A C 1
ATOM 642 O O . GLY A 1 93 ? 0.857 3.717 -14.975 1.00 62.47 93 GLY A O 1
ATOM 643 N N . PRO A 1 94 ? 2.006 5.595 -14.541 1.00 74.69 94 PRO A N 1
ATOM 644 C CA . PRO A 1 94 ? 3.277 4.918 -14.296 1.00 74.69 94 PRO A CA 1
ATOM 645 C C . PRO A 1 94 ? 3.192 3.886 -13.164 1.00 74.69 94 PRO A C 1
ATOM 647 O O . PRO A 1 94 ? 2.696 4.193 -12.071 1.00 74.69 94 PRO A O 1
ATOM 650 N N . LEU A 1 95 ? 3.732 2.693 -13.413 1.00 71.81 95 LEU A N 1
ATOM 651 C CA . LEU A 1 95 ? 3.898 1.628 -12.426 1.00 71.81 95 LEU A CA 1
ATOM 652 C C . LEU A 1 95 ? 5.225 1.839 -11.689 1.00 71.81 95 LEU A C 1
ATOM 654 O O . LEU A 1 95 ? 6.269 1.965 -12.322 1.00 71.81 95 LEU A O 1
ATOM 658 N N . ARG A 1 96 ? 5.191 1.909 -10.352 1.00 75.94 96 ARG A N 1
ATOM 659 C CA . ARG A 1 96 ? 6.383 2.119 -9.515 1.00 75.94 96 ARG A CA 1
ATOM 660 C C . ARG A 1 96 ? 6.534 1.026 -8.478 1.00 75.94 96 ARG A C 1
ATOM 662 O O . ARG A 1 96 ? 5.602 0.810 -7.706 1.00 75.94 96 ARG A O 1
ATOM 669 N N . PHE A 1 97 ? 7.710 0.414 -8.418 1.00 67.94 97 PHE A N 1
ATOM 670 C CA . PHE A 1 97 ? 7.982 -0.690 -7.501 1.00 67.94 97 PHE A CA 1
ATOM 671 C C . PHE A 1 97 ? 9.483 -0.891 -7.263 1.00 67.94 97 PHE A C 1
ATOM 673 O O . PHE A 1 97 ? 10.327 -0.345 -7.975 1.00 67.94 97 PHE A O 1
ATOM 680 N N . HIS A 1 98 ? 9.820 -1.666 -6.238 1.00 69.81 98 HIS A N 1
ATOM 681 C CA . HIS A 1 98 ? 11.189 -2.029 -5.883 1.00 69.81 98 HIS A CA 1
ATOM 682 C C . HIS A 1 98 ? 11.468 -3.472 -6.290 1.00 69.81 98 HIS A C 1
ATOM 684 O O . HIS A 1 98 ? 10.588 -4.313 -6.184 1.00 69.81 98 HIS A O 1
ATOM 690 N N . PHE A 1 99 ? 12.701 -3.768 -6.699 1.00 68.12 99 PHE A N 1
ATOM 691 C CA . PHE A 1 99 ? 13.126 -5.124 -7.048 1.00 68.12 99 PHE A CA 1
ATOM 692 C C . PHE A 1 99 ? 14.001 -5.713 -5.933 1.00 68.12 99 PHE A C 1
ATOM 694 O O . PHE A 1 99 ? 15.073 -5.165 -5.639 1.00 68.12 99 PHE A O 1
ATOM 701 N N . GLY A 1 100 ? 13.581 -6.831 -5.332 1.00 57.88 100 GLY A N 1
ATOM 702 C CA . GLY A 1 100 ? 14.262 -7.448 -4.187 1.00 57.88 100 GLY A CA 1
ATOM 703 C C . GLY A 1 100 ? 13.865 -6.846 -2.830 1.00 57.88 100 GLY A C 1
ATOM 704 O O . GLY A 1 100 ? 13.409 -5.709 -2.747 1.00 57.88 100 GLY A O 1
ATOM 705 N N . ALA A 1 101 ? 14.133 -7.573 -1.733 1.00 47.31 101 ALA A N 1
ATOM 706 C CA . ALA A 1 101 ? 13.996 -7.032 -0.374 1.00 47.31 101 ALA A CA 1
ATOM 707 C C . ALA A 1 101 ? 14.923 -5.823 -0.178 1.00 47.31 101 ALA A C 1
ATOM 709 O O . ALA A 1 101 ? 16.141 -5.919 -0.374 1.00 47.31 101 ALA A O 1
ATOM 710 N N . GLU A 1 102 ? 14.357 -4.706 0.265 1.00 41.00 102 GLU A N 1
ATOM 711 C CA . GLU A 1 102 ? 14.989 -3.382 0.234 1.00 41.00 102 GLU A CA 1
ATOM 712 C C . GLU A 1 102 ? 16.161 -3.196 1.225 1.00 41.00 102 GLU A C 1
ATOM 714 O O . GLU A 1 102 ? 16.914 -2.230 1.137 1.00 41.00 102 GLU A O 1
ATOM 719 N N . ASN A 1 103 ? 16.416 -4.181 2.094 1.00 38.88 103 ASN A N 1
ATOM 720 C CA . ASN A 1 103 ? 17.591 -4.227 2.982 1.00 38.88 103 ASN A CA 1
ATOM 721 C C . ASN A 1 103 ? 18.796 -4.966 2.389 1.00 38.88 103 ASN A C 1
ATOM 723 O O . ASN A 1 103 ? 19.877 -5.037 2.992 1.00 38.88 103 ASN A O 1
ATOM 727 N N . SER A 1 104 ? 18.638 -5.516 1.192 1.00 45.88 104 SER A N 1
ATOM 728 C CA . SER A 1 104 ? 19.754 -6.048 0.437 1.00 45.88 104 SER A CA 1
ATOM 729 C C . SER A 1 104 ? 20.600 -4.861 -0.001 1.00 45.88 104 SER A C 1
ATOM 731 O O . SER A 1 104 ? 20.192 -4.064 -0.838 1.00 45.88 104 SER A O 1
ATOM 733 N N . ARG A 1 105 ? 21.793 -4.716 0.576 1.00 42.22 105 ARG A N 1
ATOM 734 C CA . ARG A 1 105 ? 22.818 -3.775 0.105 1.00 42.22 105 ARG A CA 1
ATOM 735 C C . ARG A 1 105 ? 23.338 -4.194 -1.278 1.00 42.22 105 ARG A C 1
ATOM 737 O O . ARG A 1 105 ? 24.538 -4.411 -1.436 1.00 42.22 105 ARG A O 1
ATOM 744 N N . TRP A 1 106 ? 22.456 -4.332 -2.263 1.00 48.66 106 TRP A N 1
ATOM 745 C CA . TRP A 1 106 ? 22.807 -4.313 -3.669 1.00 48.66 106 TRP A CA 1
ATOM 746 C C . TRP A 1 106 ? 23.468 -2.955 -3.876 1.00 48.66 106 TRP A C 1
ATOM 748 O O . TRP A 1 106 ? 22.850 -1.915 -3.654 1.00 48.66 106 TRP A O 1
ATOM 758 N N . GLY A 1 107 ? 24.782 -2.945 -4.098 1.00 46.16 107 GLY A N 1
ATOM 759 C CA . GLY A 1 107 ? 25.550 -1.704 -4.102 1.00 46.16 107 GLY A CA 1
ATOM 760 C C . GLY A 1 107 ? 24.969 -0.699 -5.099 1.00 46.16 107 GLY A C 1
ATOM 761 O O . GLY A 1 107 ? 24.305 -1.083 -6.060 1.00 46.16 107 GLY A O 1
ATOM 762 N N . ALA A 1 108 ? 25.298 0.583 -4.927 1.00 51.31 108 ALA A N 1
ATOM 763 C CA . ALA A 1 108 ? 25.008 1.672 -5.872 1.00 51.31 108 ALA A CA 1
ATOM 764 C C . ALA A 1 108 ? 25.655 1.490 -7.276 1.00 51.31 108 ALA A C 1
ATOM 766 O O . ALA A 1 108 ? 25.913 2.462 -7.975 1.00 51.31 108 ALA A O 1
ATOM 767 N N . ALA A 1 109 ? 25.991 0.254 -7.648 1.00 64.75 109 ALA A N 1
ATOM 768 C CA . ALA A 1 109 ? 26.695 -0.174 -8.844 1.00 64.75 109 ALA A CA 1
ATOM 769 C C . ALA A 1 109 ? 25.969 -1.319 -9.583 1.00 64.75 109 ALA A C 1
ATOM 771 O O . ALA A 1 109 ? 26.568 -1.903 -10.480 1.00 64.75 109 ALA A O 1
ATOM 772 N N . THR A 1 110 ? 24.733 -1.675 -9.206 1.00 78.94 110 THR A N 1
ATOM 773 C CA . THR A 1 110 ? 23.928 -2.621 -10.001 1.00 78.94 110 THR A CA 1
ATOM 774 C C . THR A 1 110 ? 23.369 -1.940 -11.248 1.00 78.94 110 THR A C 1
ATOM 776 O O . THR A 1 110 ? 23.105 -0.735 -11.244 1.00 78.94 110 THR A O 1
ATOM 779 N N . LEU A 1 111 ? 23.236 -2.709 -12.323 1.00 85.69 111 LEU A N 1
ATOM 780 C CA . LEU A 1 111 ? 22.751 -2.256 -13.625 1.00 85.69 111 LEU A CA 1
ATOM 781 C C . LEU A 1 111 ? 21.405 -2.931 -13.904 1.00 85.69 111 LEU A C 1
ATOM 783 O O . LEU A 1 111 ? 21.303 -4.132 -13.654 1.00 85.69 111 LEU A O 1
ATOM 787 N N . PRO A 1 112 ? 20.372 -2.208 -14.362 1.00 89.25 112 PRO A N 1
ATOM 788 C CA . PRO A 1 112 ? 19.092 -2.834 -14.651 1.00 89.25 112 PRO A CA 1
ATOM 789 C C . PRO A 1 112 ? 19.158 -3.601 -15.979 1.00 89.25 112 PRO A C 1
ATOM 791 O O . PRO A 1 112 ? 20.012 -3.326 -16.823 1.00 89.25 112 PRO A O 1
ATOM 794 N N . VAL A 1 113 ? 18.246 -4.547 -16.137 1.00 92.38 113 VAL A N 1
ATOM 795 C CA . VAL A 1 113 ? 17.949 -5.264 -17.381 1.00 92.38 113 VAL A CA 1
ATOM 796 C C . VAL A 1 113 ? 16.436 -5.508 -17.415 1.00 92.38 113 VAL A C 1
ATOM 798 O O . VAL A 1 113 ? 15.802 -5.436 -16.361 1.00 92.38 113 VAL A O 1
ATOM 801 N N . ALA A 1 114 ? 15.861 -5.722 -18.587 1.00 93.25 114 ALA A N 1
ATOM 802 C CA . ALA A 1 114 ? 14.469 -6.119 -18.773 1.00 93.25 114 ALA A CA 1
ATOM 803 C C . ALA A 1 114 ? 14.422 -7.209 -19.842 1.00 93.25 114 ALA A C 1
ATOM 805 O O . ALA A 1 114 ? 15.321 -7.214 -20.685 1.00 93.25 114 ALA A O 1
ATOM 806 N N . GLY A 1 115 ? 13.463 -8.117 -19.719 1.00 91.81 115 GLY A N 1
ATOM 807 C CA . GLY A 1 115 ? 13.224 -9.202 -20.661 1.00 91.81 115 GLY A CA 1
ATOM 808 C C . GLY A 1 115 ? 12.046 -10.078 -20.229 1.00 91.81 115 GLY A C 1
ATOM 809 O O . GLY A 1 115 ? 11.636 -10.026 -19.065 1.00 91.81 115 GLY A O 1
ATOM 810 N N . ASP A 1 116 ? 11.529 -10.889 -21.143 1.00 89.81 116 ASP A N 1
ATOM 811 C CA . ASP A 1 116 ? 10.557 -11.963 -20.919 1.00 89.81 116 ASP A CA 1
ATOM 812 C C . ASP A 1 116 ? 11.265 -13.240 -20.428 1.00 89.81 116 ASP A C 1
ATOM 814 O O . ASP A 1 116 ? 11.504 -14.193 -21.168 1.00 89.81 116 ASP A O 1
ATOM 818 N N . PHE A 1 117 ? 11.683 -13.252 -19.161 1.00 88.06 117 PHE A N 1
ATOM 819 C CA . PHE A 1 117 ? 12.531 -14.329 -18.632 1.00 88.06 117 PHE A CA 1
ATOM 820 C C . PHE A 1 117 ? 11.813 -15.676 -18.430 1.00 88.06 117 PHE A C 1
ATOM 822 O O . PHE A 1 117 ? 12.492 -16.686 -18.204 1.00 88.06 117 PHE A O 1
ATOM 829 N N . ASP A 1 118 ? 10.477 -15.712 -18.462 1.00 82.62 118 ASP A N 1
ATOM 830 C CA . ASP A 1 118 ? 9.673 -16.929 -18.296 1.00 82.62 118 ASP A CA 1
ATOM 831 C C . ASP A 1 118 ? 8.902 -17.352 -19.563 1.00 82.62 118 ASP A C 1
ATOM 833 O O . ASP A 1 118 ? 8.327 -18.451 -19.583 1.00 82.62 118 ASP A O 1
ATOM 837 N N . GLY A 1 119 ? 8.978 -16.553 -20.632 1.00 83.25 119 GLY A N 1
ATOM 838 C CA . GLY A 1 119 ? 8.411 -16.831 -21.950 1.00 83.25 119 GLY A CA 1
ATOM 839 C C . GLY A 1 119 ? 6.893 -16.659 -21.995 1.00 83.25 119 GLY A C 1
ATOM 840 O O . GLY A 1 119 ? 6.206 -17.408 -22.706 1.00 83.25 119 GLY A O 1
ATOM 841 N N . ASP A 1 120 ? 6.336 -15.763 -21.172 1.00 78.12 120 ASP A N 1
ATOM 842 C CA . ASP A 1 120 ? 4.895 -15.500 -21.095 1.00 78.12 120 ASP A CA 1
ATOM 843 C C . ASP A 1 120 ? 4.405 -14.431 -22.095 1.00 78.12 120 ASP A C 1
ATOM 845 O O . ASP A 1 120 ? 3.191 -14.233 -22.260 1.00 78.12 120 ASP A O 1
ATOM 849 N N . GLY A 1 121 ? 5.336 -13.818 -22.828 1.00 81.44 121 GLY A N 1
ATOM 850 C CA . GLY A 1 121 ? 5.131 -12.739 -23.782 1.00 81.44 121 GLY A CA 1
ATOM 851 C C . GLY A 1 121 ? 5.142 -11.347 -23.151 1.00 81.44 121 GLY A C 1
ATOM 852 O O . GLY A 1 121 ? 4.685 -10.405 -23.806 1.00 81.44 121 GLY A O 1
ATOM 853 N N . PHE A 1 122 ? 5.575 -11.196 -21.896 1.00 85.50 122 PHE A N 1
ATOM 854 C CA . PHE A 1 122 ? 5.651 -9.913 -21.210 1.00 85.50 122 PHE A CA 1
ATOM 855 C C . PHE A 1 122 ? 6.993 -9.681 -20.514 1.00 85.50 122 PHE A C 1
ATOM 857 O O . PHE A 1 122 ? 7.459 -10.458 -19.690 1.00 85.50 122 PHE A O 1
ATOM 864 N N . ASP A 1 123 ? 7.539 -8.486 -20.718 1.00 89.38 123 ASP A N 1
ATOM 865 C CA . ASP A 1 123 ? 8.775 -8.081 -20.072 1.00 89.38 123 ASP A CA 1
ATOM 866 C C . ASP A 1 123 ? 8.612 -7.812 -18.580 1.00 89.38 123 ASP A C 1
ATOM 868 O O . ASP A 1 123 ? 7.772 -7.018 -18.113 1.00 89.38 123 ASP A O 1
ATOM 872 N N . THR A 1 124 ? 9.549 -8.357 -17.825 1.00 88.00 124 THR A N 1
ATOM 873 C CA . THR A 1 124 ? 9.745 -8.077 -16.411 1.00 88.00 124 THR A CA 1
ATOM 874 C C . THR A 1 124 ? 11.112 -7.453 -16.185 1.00 88.00 124 THR A C 1
ATOM 876 O O . THR A 1 124 ? 12.002 -7.429 -17.039 1.00 88.00 124 THR A O 1
ATOM 879 N N . VAL A 1 125 ? 11.290 -6.838 -15.020 1.00 88.75 125 VAL A N 1
ATOM 880 C CA . VAL A 1 125 ? 12.557 -6.175 -14.705 1.00 88.75 125 VAL A CA 1
ATOM 881 C C . VAL A 1 125 ? 13.529 -7.123 -14.007 1.00 88.75 125 VAL A C 1
ATOM 883 O O . VAL A 1 125 ? 13.152 -7.982 -13.220 1.00 88.75 125 VAL A O 1
ATOM 886 N N . GLY A 1 126 ? 14.821 -6.891 -14.212 1.00 87.00 126 GLY A N 1
ATOM 887 C CA . GLY A 1 126 ? 15.916 -7.587 -13.548 1.00 87.00 126 GLY A CA 1
ATOM 888 C C . GLY A 1 126 ? 17.086 -6.662 -13.214 1.00 87.00 126 GLY A C 1
ATOM 889 O O . GLY A 1 126 ? 17.080 -5.449 -13.475 1.00 87.00 126 GLY A O 1
ATOM 890 N N . ARG A 1 127 ? 18.129 -7.235 -12.602 1.00 86.62 127 ARG A N 1
ATOM 891 C CA . ARG A 1 127 ? 19.367 -6.543 -12.214 1.00 86.62 127 ARG A CA 1
ATOM 892 C C . ARG A 1 127 ? 20.606 -7.390 -12.379 1.00 86.62 127 ARG A C 1
ATOM 894 O O . ARG A 1 127 ? 20.633 -8.552 -11.996 1.00 86.62 127 ARG A O 1
ATOM 901 N N . TYR A 1 128 ? 21.688 -6.736 -12.773 1.00 87.69 128 TYR A N 1
ATOM 902 C CA . TYR A 1 128 ? 23.034 -7.277 -12.777 1.00 87.69 128 TYR A CA 1
ATOM 903 C C . TYR A 1 128 ? 23.896 -6.640 -11.683 1.00 87.69 128 TYR A C 1
ATOM 905 O O . TYR A 1 128 ? 24.068 -5.419 -11.633 1.00 87.69 128 TYR A O 1
ATOM 913 N N . ASP A 1 129 ? 24.473 -7.469 -10.812 1.00 83.06 129 ASP A N 1
ATOM 914 C CA . ASP A 1 129 ? 25.546 -7.089 -9.894 1.00 83.06 129 ASP A CA 1
ATOM 915 C C . ASP A 1 129 ? 26.908 -7.378 -10.549 1.00 83.06 129 ASP A C 1
ATOM 917 O O . ASP A 1 129 ? 27.324 -8.539 -10.590 1.00 83.06 129 ASP A O 1
ATOM 921 N N . PRO A 1 130 ? 27.652 -6.353 -11.009 1.00 80.00 130 PRO A N 1
ATOM 922 C CA . PRO A 1 130 ? 28.955 -6.549 -11.643 1.00 80.00 130 PRO A CA 1
ATOM 923 C C . PRO A 1 130 ? 30.062 -6.964 -10.658 1.00 80.00 130 PRO A C 1
ATOM 925 O O . PRO A 1 130 ? 31.109 -7.452 -11.079 1.00 80.00 130 PRO A O 1
ATOM 928 N N . LEU A 1 131 ? 29.878 -6.784 -9.343 1.00 77.69 131 LEU A N 1
ATOM 929 C CA . LEU A 1 131 ? 30.840 -7.247 -8.336 1.00 77.69 131 LEU A CA 1
ATOM 930 C C . LEU A 1 131 ? 30.665 -8.740 -8.055 1.00 77.69 131 LEU A C 1
ATOM 932 O O . LEU A 1 131 ? 31.657 -9.463 -7.931 1.00 77.69 131 LEU A O 1
ATOM 936 N N . ALA A 1 132 ? 29.416 -9.192 -7.938 1.00 78.69 132 ALA A N 1
ATOM 937 C CA . ALA A 1 132 ? 29.084 -10.603 -7.750 1.00 78.69 132 ALA A CA 1
ATOM 938 C C . ALA A 1 132 ? 29.016 -11.389 -9.069 1.00 78.69 132 ALA A C 1
ATOM 940 O O . ALA A 1 132 ? 29.019 -12.621 -9.031 1.00 78.69 132 ALA A O 1
ATOM 941 N N . ARG A 1 133 ? 28.972 -10.682 -10.206 1.00 86.69 133 ARG A N 1
ATOM 942 C CA . ARG A 1 133 ? 28.743 -11.199 -11.562 1.00 86.69 133 ARG A CA 1
ATOM 943 C C . ARG A 1 133 ? 27.505 -12.083 -11.615 1.00 86.69 133 ARG A C 1
ATOM 945 O O . ARG A 1 133 ? 27.552 -13.243 -12.030 1.00 86.69 133 ARG A O 1
ATOM 952 N N . ARG A 1 134 ? 26.414 -11.530 -11.089 1.00 85.50 134 ARG A N 1
ATOM 953 C CA . ARG A 1 134 ? 25.152 -12.229 -10.859 1.00 85.50 134 ARG A CA 1
ATOM 954 C C . ARG A 1 134 ? 23.983 -11.401 -11.364 1.00 85.50 134 ARG A C 1
ATOM 956 O O . ARG A 1 134 ? 23.881 -10.225 -11.027 1.00 85.50 134 ARG A O 1
ATOM 963 N N . PHE A 1 135 ? 23.104 -12.053 -12.106 1.00 87.56 135 PHE A N 1
ATOM 964 C CA . PHE A 1 135 ? 21.782 -11.562 -12.434 1.00 87.56 135 PHE A CA 1
ATOM 965 C C . PHE A 1 135 ? 20.773 -11.996 -11.376 1.00 87.56 135 PHE A C 1
ATOM 967 O O . PHE A 1 135 ? 20.816 -13.120 -10.864 1.00 87.56 135 PHE A O 1
ATOM 974 N N . HIS A 1 136 ? 19.877 -11.075 -11.072 1.00 83.25 136 HIS A N 1
ATOM 975 C CA . HIS A 1 136 ? 18.664 -11.285 -10.313 1.00 83.25 136 HIS A CA 1
ATOM 976 C C . HIS A 1 136 ? 17.521 -10.904 -11.240 1.00 83.25 136 HIS A C 1
ATOM 978 O O . HIS A 1 136 ? 17.445 -9.743 -11.638 1.00 83.25 136 HIS A O 1
ATOM 984 N N . LEU A 1 137 ? 16.692 -11.871 -11.605 1.00 84.00 137 LEU A N 1
ATOM 985 C CA . LEU A 1 137 ? 15.589 -11.711 -12.549 1.00 84.00 137 LEU A CA 1
ATOM 986 C C . LEU A 1 137 ? 14.273 -11.957 -11.804 1.00 84.00 137 LEU A C 1
ATOM 988 O O . LEU A 1 137 ? 14.274 -12.658 -10.784 1.00 84.00 137 LEU A O 1
ATOM 992 N N . ALA A 1 138 ? 13.195 -11.334 -12.260 1.00 78.94 138 ALA A N 1
ATOM 993 C CA . ALA A 1 138 ? 11.849 -11.616 -11.777 1.00 78.94 138 ALA A CA 1
ATOM 994 C C . ALA A 1 138 ? 11.010 -12.159 -12.921 1.00 78.94 138 ALA A C 1
ATOM 996 O O . ALA A 1 138 ? 11.228 -11.762 -14.055 1.00 78.94 138 ALA A O 1
ATOM 997 N N . ASP A 1 139 ? 10.042 -12.998 -12.590 1.00 75.50 139 ASP A N 1
ATOM 998 C CA . ASP A 1 139 ? 9.067 -13.525 -13.548 1.00 75.50 139 ASP A CA 1
ATOM 999 C C . ASP A 1 139 ? 7.737 -12.740 -13.426 1.00 75.50 139 ASP A C 1
ATOM 1001 O O . ASP A 1 139 ? 6.773 -12.960 -14.151 1.00 75.50 139 ASP A O 1
ATOM 1005 N N . ASP A 1 140 ? 7.690 -11.746 -12.523 1.00 72.56 140 ASP A N 1
ATOM 1006 C CA . ASP A 1 140 ? 6.615 -10.766 -12.469 1.00 72.56 140 ASP A CA 1
ATOM 1007 C C . ASP A 1 140 ? 7.081 -9.341 -12.111 1.00 72.56 140 ASP A C 1
ATOM 1009 O O . ASP A 1 140 ? 8.170 -9.106 -11.574 1.00 72.56 140 ASP A O 1
ATOM 1013 N N . ASN A 1 141 ? 6.228 -8.359 -12.417 1.00 70.19 141 ASN A N 1
ATOM 1014 C CA . ASN A 1 141 ? 6.374 -6.972 -11.959 1.00 70.19 141 ASN A CA 1
ATOM 1015 C C . ASN A 1 141 ? 5.456 -6.648 -10.749 1.00 70.19 141 ASN A C 1
ATOM 1017 O O . ASN A 1 141 ? 5.191 -5.468 -10.480 1.00 70.19 141 ASN A O 1
ATOM 1021 N N . ASP A 1 142 ? 4.930 -7.651 -10.023 1.00 66.06 142 ASP A N 1
ATOM 1022 C CA . ASP A 1 142 ? 4.152 -7.448 -8.786 1.00 66.06 142 ASP A CA 1
ATOM 1023 C C . ASP A 1 142 ? 5.094 -7.403 -7.573 1.00 66.06 142 ASP A C 1
ATOM 1025 O O . ASP A 1 142 ? 6.142 -8.030 -7.502 1.00 66.06 142 ASP A O 1
ATOM 1029 N N . SER A 1 143 ? 4.728 -6.648 -6.543 1.00 52.19 143 SER A N 1
ATOM 1030 C CA . SER A 1 143 ? 5.566 -6.489 -5.350 1.00 52.19 143 SER A CA 1
ATOM 1031 C C . SER A 1 143 ? 5.747 -7.773 -4.531 1.00 52.19 143 SER A C 1
ATOM 1033 O O . SER A 1 143 ? 6.539 -7.774 -3.589 1.00 52.19 143 SER A O 1
ATOM 1035 N N . ASP A 1 144 ? 4.967 -8.817 -4.819 1.00 44.78 144 ASP A N 1
ATOM 1036 C CA . ASP A 1 144 ? 4.839 -10.002 -3.974 1.00 44.78 144 ASP A CA 1
ATOM 1037 C C . ASP A 1 144 ? 5.899 -11.082 -4.321 1.00 44.78 144 ASP A C 1
ATOM 1039 O O . ASP A 1 144 ? 6.455 -11.682 -3.397 1.00 44.78 144 ASP A O 1
ATOM 1043 N N . GLU A 1 145 ? 6.294 -11.271 -5.593 1.00 45.78 145 GLU A N 1
ATOM 1044 C CA . GLU A 1 145 ? 7.410 -12.172 -5.970 1.00 45.78 145 GLU A CA 1
ATOM 1045 C C . GLU A 1 145 ? 8.782 -11.493 -6.004 1.00 45.78 145 GLU A C 1
ATOM 1047 O O . GLU A 1 145 ? 9.819 -12.157 -5.944 1.00 45.78 145 GLU A O 1
ATOM 1052 N N . LEU A 1 146 ? 8.819 -10.162 -5.920 1.00 49.09 146 LEU A N 1
ATOM 1053 C CA . LEU A 1 146 ? 10.055 -9.391 -5.766 1.00 49.09 146 LEU A CA 1
ATOM 1054 C C . LEU A 1 146 ? 10.728 -9.578 -4.395 1.00 49.09 146 LEU A C 1
ATOM 1056 O O . LEU A 1 146 ? 11.748 -8.947 -4.107 1.00 49.09 146 LEU A O 1
ATOM 1060 N N . SER A 1 147 ? 10.231 -10.486 -3.551 1.00 43.41 147 SER A N 1
ATOM 1061 C CA . SER A 1 147 ? 10.998 -11.023 -2.430 1.00 43.41 147 SER A CA 1
ATOM 1062 C C . SER A 1 147 ? 12.183 -11.875 -2.941 1.00 43.41 147 SER A C 1
ATOM 1064 O O . SER A 1 147 ? 12.075 -12.561 -3.954 1.00 43.41 147 SER A O 1
ATOM 1066 N N . PRO A 1 148 ? 13.326 -11.954 -2.228 1.00 40.12 148 PRO A N 1
ATOM 1067 C CA . PRO A 1 148 ? 14.469 -12.788 -2.633 1.00 40.12 148 PRO A CA 1
ATOM 1068 C C . PRO A 1 148 ? 14.176 -14.297 -2.752 1.00 40.12 148 PRO A C 1
ATOM 1070 O O . PRO A 1 148 ? 15.098 -15.073 -2.999 1.00 40.12 148 PRO A O 1
ATOM 1073 N N . ARG A 1 149 ? 12.941 -14.738 -2.469 1.00 38.91 149 ARG A N 1
ATOM 1074 C CA . ARG A 1 149 ? 12.503 -16.136 -2.537 1.00 38.91 149 ARG A CA 1
ATOM 1075 C C . ARG A 1 149 ? 11.799 -16.495 -3.854 1.00 38.91 149 ARG A C 1
ATOM 1077 O O . ARG A 1 149 ? 11.710 -17.692 -4.107 1.00 38.91 149 ARG A O 1
ATOM 1084 N N . GLY A 1 150 ? 11.349 -15.515 -4.646 1.00 48.72 150 GLY A N 1
ATOM 1085 C CA . GLY A 1 150 ? 10.702 -15.720 -5.954 1.00 48.72 150 GLY A CA 1
ATOM 1086 C C . GLY A 1 150 ? 11.617 -15.527 -7.172 1.00 48.72 150 GLY A C 1
ATOM 1087 O O . GLY A 1 150 ? 11.239 -15.887 -8.269 1.00 48.72 150 GLY A O 1
ATOM 1088 N N . GLN A 1 151 ? 12.839 -15.010 -6.993 1.00 66.06 151 GLN A N 1
ATOM 1089 C CA . GLN A 1 151 ? 13.711 -14.593 -8.104 1.00 66.06 151 GLN A CA 1
ATOM 1090 C C . GLN A 1 151 ? 14.519 -15.732 -8.745 1.00 66.06 151 GLN A C 1
ATOM 1092 O O . GLN A 1 151 ? 15.130 -16.551 -8.042 1.00 66.06 151 GLN A O 1
ATOM 1097 N N . VAL A 1 152 ? 14.660 -15.688 -10.074 1.00 66.19 152 VAL A N 1
ATOM 1098 C CA . VAL A 1 152 ? 15.642 -16.489 -10.816 1.00 66.19 152 VAL A CA 1
ATOM 1099 C C . VAL A 1 152 ? 17.029 -15.854 -10.668 1.00 66.19 152 VAL A C 1
ATOM 1101 O O . VAL A 1 152 ? 17.239 -14.654 -10.856 1.00 66.19 152 VAL A O 1
ATOM 1104 N N . HIS A 1 153 ? 18.016 -16.665 -10.280 1.00 75.81 153 HIS A N 1
ATOM 1105 C CA . HIS A 1 153 ? 19.398 -16.223 -10.085 1.00 75.81 153 HIS A CA 1
ATOM 1106 C C . HIS A 1 153 ? 20.325 -16.856 -11.117 1.00 75.81 153 HIS A C 1
ATOM 1108 O O . HIS A 1 153 ? 20.525 -18.072 -11.111 1.00 75.81 153 HIS A O 1
ATOM 1114 N N . ALA A 1 154 ? 21.000 -16.017 -11.898 1.00 79.06 154 ALA A N 1
ATOM 1115 C CA . ALA A 1 154 ? 21.970 -16.444 -12.899 1.00 79.06 154 ALA A CA 1
ATOM 1116 C C . ALA A 1 154 ? 23.371 -15.914 -12.578 1.00 79.06 154 ALA A C 1
ATOM 1118 O O . ALA A 1 154 ? 23.540 -14.794 -12.100 1.00 79.06 154 ALA A O 1
ATOM 1119 N N . ILE A 1 155 ? 24.409 -16.728 -12.782 1.00 81.25 155 ILE A N 1
ATOM 1120 C CA . ILE A 1 155 ? 25.801 -16.357 -12.476 1.00 81.25 155 ILE A CA 1
ATOM 1121 C C . ILE A 1 155 ? 26.622 -16.410 -13.753 1.00 81.25 155 ILE A C 1
ATOM 1123 O O . ILE A 1 155 ? 26.711 -17.452 -14.390 1.00 81.25 155 ILE A O 1
ATOM 1127 N N . VAL A 1 156 ? 27.313 -15.320 -14.071 1.00 84.94 156 VAL A N 1
ATOM 1128 C CA . VAL A 1 156 ? 28.136 -15.229 -15.278 1.00 84.94 156 VAL A CA 1
ATOM 1129 C C . VAL A 1 156 ? 29.431 -16.028 -15.101 1.00 84.94 156 VAL A C 1
ATOM 1131 O O . VAL A 1 156 ? 30.345 -15.629 -14.368 1.00 84.94 156 VAL A O 1
ATOM 1134 N N . GLY A 1 157 ? 29.530 -17.165 -15.793 1.00 83.25 157 GLY A N 1
ATOM 1135 C CA . GLY A 1 157 ? 30.667 -18.089 -15.729 1.00 83.25 157 GLY A CA 1
ATOM 1136 C C . GLY A 1 157 ? 31.839 -17.771 -16.666 1.00 83.25 157 GLY A C 1
ATOM 1137 O O . GLY A 1 157 ? 32.867 -18.449 -16.588 1.00 83.25 157 GLY A O 1
ATOM 1138 N N . VAL A 1 158 ? 31.734 -16.754 -17.529 1.00 84.06 158 VAL A N 1
ATOM 1139 C CA . VAL A 1 158 ? 32.831 -16.339 -18.431 1.00 84.06 158 VAL A CA 1
ATOM 1140 C C . VAL A 1 158 ? 33.900 -15.521 -17.692 1.00 84.06 158 VAL A C 1
ATOM 1142 O O . VAL A 1 158 ? 33.612 -14.990 -16.624 1.00 84.06 158 VAL A O 1
ATOM 1145 N N . PRO A 1 159 ? 35.147 -15.387 -18.180 1.00 83.88 159 PRO A N 1
ATOM 1146 C CA . PRO A 1 159 ? 36.171 -14.575 -17.514 1.00 83.88 159 PRO A CA 1
ATOM 1147 C C . PRO A 1 159 ? 35.780 -13.089 -17.388 1.00 83.88 159 PRO A C 1
ATOM 1149 O O . PRO A 1 159 ? 35.170 -12.559 -18.312 1.00 83.88 159 PRO A O 1
ATOM 1152 N N . PRO A 1 160 ? 36.154 -12.396 -16.294 1.00 83.38 160 PRO A N 1
ATOM 1153 C CA . PRO A 1 160 ? 35.833 -10.983 -16.121 1.00 83.38 160 PRO A CA 1
ATOM 1154 C C . PRO A 1 160 ? 36.609 -10.093 -17.093 1.00 83.38 160 PRO A C 1
ATOM 1156 O O . PRO A 1 160 ? 37.801 -10.319 -17.346 1.00 83.38 160 PRO A O 1
ATOM 1159 N N . ALA A 1 161 ? 35.950 -9.045 -17.581 1.00 81.06 161 ALA A N 1
ATOM 1160 C CA . ALA A 1 161 ? 36.549 -8.096 -18.510 1.00 81.06 161 ALA A CA 1
ATOM 1161 C C . ALA A 1 161 ? 37.693 -7.269 -17.883 1.00 81.06 161 ALA A C 1
ATOM 1163 O O . ALA A 1 161 ? 37.660 -6.917 -16.696 1.00 81.06 161 ALA A O 1
ATOM 1164 N N . PRO A 1 162 ? 38.722 -6.897 -18.669 1.00 78.94 162 PRO A N 1
ATOM 1165 C CA . PRO A 1 162 ? 39.690 -5.896 -18.242 1.00 78.94 162 PRO A CA 1
ATOM 1166 C C . PRO A 1 162 ? 39.019 -4.524 -18.074 1.00 78.94 162 PRO A C 1
ATOM 1168 O O . PRO A 1 162 ? 38.099 -4.167 -18.805 1.00 78.94 162 PRO A O 1
ATOM 1171 N N . ALA A 1 163 ? 39.522 -3.721 -17.133 1.00 73.56 163 ALA A N 1
ATOM 1172 C CA . ALA A 1 163 ? 39.035 -2.359 -16.936 1.00 73.56 163 ALA A CA 1
ATOM 1173 C C . ALA A 1 163 ? 39.235 -1.509 -18.202 1.00 73.56 163 ALA A C 1
ATOM 1175 O O . ALA A 1 163 ? 40.325 -1.483 -18.781 1.00 73.56 163 ALA A O 1
ATOM 1176 N N . VAL A 1 164 ? 38.193 -0.774 -18.581 1.00 71.19 164 VAL A N 1
ATOM 1177 C CA . VAL A 1 164 ? 38.177 0.113 -19.748 1.00 71.19 164 VAL A CA 1
ATOM 1178 C C . VAL A 1 164 ? 38.452 1.548 -19.287 1.00 71.19 164 VAL A C 1
ATOM 1180 O O . VAL A 1 164 ? 38.118 1.933 -18.167 1.00 71.19 164 VAL A O 1
ATOM 1183 N N . SER A 1 165 ? 39.118 2.359 -20.112 1.00 61.75 165 SER A N 1
ATOM 1184 C CA . SER A 1 165 ? 39.337 3.775 -19.797 1.00 61.75 165 SER A CA 1
ATOM 1185 C C . SER A 1 165 ? 38.097 4.604 -20.133 1.00 61.75 165 SER A C 1
ATOM 1187 O O . SER A 1 165 ? 37.724 4.669 -21.301 1.00 61.75 165 SER A O 1
ATOM 1189 N N . GLY A 1 166 ? 37.508 5.291 -19.153 1.00 58.22 166 GLY A N 1
ATOM 1190 C CA . GLY A 1 166 ? 36.330 6.141 -19.356 1.00 58.22 166 GLY A CA 1
ATOM 1191 C C . GLY A 1 166 ? 35.336 6.037 -18.200 1.00 58.22 166 GLY A C 1
ATOM 1192 O O . GLY A 1 166 ? 35.685 5.528 -17.139 1.00 58.22 166 GLY A O 1
ATOM 1193 N N . GLU A 1 167 ? 34.116 6.537 -18.409 1.00 60.16 167 GLU A N 1
ATOM 1194 C CA . GLU A 1 167 ? 32.996 6.427 -17.455 1.00 60.16 167 GLU A CA 1
ATOM 1195 C C . GLU A 1 167 ? 32.156 5.144 -17.647 1.00 60.16 167 GLU A C 1
ATOM 1197 O O . GLU A 1 167 ? 31.207 4.935 -16.898 1.00 60.16 167 GLU A O 1
ATOM 1202 N N . GLN A 1 168 ? 32.484 4.281 -18.622 1.00 68.56 168 GLN A N 1
ATOM 1203 C CA . GLN A 1 168 ? 31.759 3.025 -18.861 1.00 68.56 168 GLN A CA 1
ATOM 1204 C C . GLN A 1 168 ? 32.220 1.891 -17.919 1.00 68.56 168 GLN A C 1
ATOM 1206 O O . GLN A 1 168 ? 33.425 1.757 -17.671 1.00 68.56 168 GLN A O 1
ATOM 1211 N N . PRO A 1 169 ? 31.294 1.045 -17.426 1.00 77.44 169 PRO A N 1
ATOM 1212 C CA . PRO A 1 169 ? 31.615 -0.203 -16.736 1.00 77.44 169 PRO A CA 1
ATOM 1213 C C . PRO A 1 169 ? 32.446 -1.159 -17.593 1.00 77.44 169 PRO A C 1
ATOM 1215 O O . PRO A 1 169 ? 32.418 -1.112 -18.820 1.00 77.44 169 PRO A O 1
ATOM 1218 N N . ALA A 1 170 ? 33.163 -2.069 -16.931 1.00 84.00 170 ALA A N 1
ATOM 1219 C CA . ALA A 1 170 ? 33.894 -3.134 -17.619 1.00 84.00 170 ALA A CA 1
ATOM 1220 C C . ALA A 1 170 ? 32.965 -4.220 -18.193 1.00 84.00 170 ALA A C 1
ATOM 1222 O O . ALA A 1 170 ? 33.353 -4.905 -19.133 1.00 84.00 170 ALA A O 1
ATOM 1223 N N . GLU A 1 171 ? 31.761 -4.358 -17.636 1.00 88.31 171 GLU A N 1
ATOM 1224 C CA . GLU A 1 171 ? 30.733 -5.309 -18.059 1.00 88.31 171 GLU A CA 1
ATOM 1225 C C . GLU A 1 171 ? 29.381 -4.584 -18.055 1.00 88.31 171 GLU A C 1
ATOM 1227 O O . GLU A 1 171 ? 29.050 -3.908 -17.076 1.00 88.31 171 GLU A O 1
ATOM 1232 N N . LEU A 1 172 ? 28.632 -4.694 -19.150 1.00 90.56 172 LEU A N 1
ATOM 1233 C CA . LEU A 1 172 ? 27.299 -4.111 -19.318 1.00 90.56 172 LEU A CA 1
ATOM 1234 C C . LEU A 1 172 ? 26.294 -5.244 -19.559 1.00 90.56 172 LEU A C 1
ATOM 1236 O O . LEU A 1 172 ? 26.580 -6.078 -20.417 1.00 90.56 172 LEU A O 1
ATOM 1240 N N . PRO A 1 173 ? 25.173 -5.318 -18.819 1.00 93.62 173 PRO A N 1
ATOM 1241 C CA . PRO A 1 173 ? 24.181 -6.361 -19.025 1.00 93.62 173 PRO A CA 1
ATOM 1242 C C . PRO A 1 173 ? 23.403 -6.133 -20.320 1.00 93.62 173 PRO A C 1
ATOM 1244 O O . PRO A 1 173 ? 23.274 -5.000 -20.786 1.00 93.62 173 PRO A O 1
ATOM 1247 N N . VAL A 1 174 ? 22.879 -7.226 -20.854 1.00 95.06 174 VAL A N 1
ATOM 1248 C CA . VAL A 1 174 ? 21.932 -7.274 -21.966 1.00 95.06 174 VAL A CA 1
ATOM 1249 C C . VAL A 1 174 ? 21.005 -8.478 -21.744 1.00 95.06 174 VAL A C 1
ATOM 1251 O O . VAL A 1 174 ? 21.401 -9.416 -21.047 1.00 95.06 174 VAL A O 1
ATOM 1254 N N . ALA A 1 175 ? 19.797 -8.434 -22.283 1.00 95.38 175 ALA A N 1
ATOM 1255 C CA . ALA A 1 175 ? 18.857 -9.550 -22.361 1.00 95.38 175 ALA A CA 1
ATOM 1256 C C . ALA A 1 175 ? 18.280 -9.601 -23.778 1.00 95.38 175 ALA A C 1
ATOM 1258 O O . ALA A 1 175 ? 18.464 -8.626 -24.516 1.00 95.38 175 ALA A O 1
ATOM 1259 N N . GLY A 1 176 ? 17.713 -10.749 -24.122 1.00 94.38 176 GLY A N 1
ATOM 1260 C CA . GLY A 1 176 ? 17.126 -11.016 -25.426 1.00 94.38 176 GLY A CA 1
ATOM 1261 C C . GLY A 1 176 ? 16.975 -12.507 -25.723 1.00 94.38 176 GLY A C 1
ATOM 1262 O O . GLY A 1 176 ? 17.643 -13.336 -25.082 1.00 94.38 176 GLY A O 1
ATOM 1263 N N . ASP A 1 177 ? 16.135 -12.833 -26.698 1.00 93.50 177 ASP A N 1
ATOM 1264 C CA . ASP A 1 177 ? 15.849 -14.191 -27.166 1.00 93.50 177 ASP A CA 1
ATOM 1265 C C . ASP A 1 177 ? 16.901 -14.637 -28.192 1.00 93.50 177 ASP A C 1
ATOM 1267 O O . ASP A 1 177 ? 16.777 -14.458 -29.401 1.00 93.50 177 ASP A O 1
ATOM 1271 N N . TRP A 1 178 ? 18.014 -15.187 -27.705 1.00 93.88 178 TRP A N 1
ATOM 1272 C CA . TRP A 1 178 ? 19.158 -15.527 -28.560 1.00 93.88 178 TRP A CA 1
ATOM 1273 C C . TRP A 1 178 ? 18.962 -16.788 -29.413 1.00 93.88 178 TRP A C 1
ATOM 1275 O O . TRP A 1 178 ? 19.815 -17.063 -30.265 1.00 93.88 178 TRP A O 1
ATOM 1285 N N . ASP A 1 179 ? 17.957 -17.617 -29.116 1.00 91.94 179 ASP A N 1
ATOM 1286 C CA . ASP A 1 179 ? 17.730 -18.901 -29.791 1.00 91.94 179 ASP A CA 1
ATOM 1287 C C . ASP A 1 179 ? 16.305 -19.109 -30.336 1.00 91.94 179 ASP A C 1
ATOM 1289 O O . ASP A 1 179 ? 16.015 -20.196 -30.866 1.00 91.94 179 ASP A O 1
ATOM 1293 N N . GLY A 1 180 ? 15.478 -18.062 -30.274 1.00 89.75 180 GLY A N 1
ATOM 1294 C CA . GLY A 1 180 ? 14.166 -17.954 -30.904 1.00 89.75 180 GLY A CA 1
ATOM 1295 C C . GLY A 1 180 ? 13.106 -18.811 -30.228 1.00 89.75 180 GLY A C 1
ATOM 1296 O O . GLY A 1 180 ? 12.197 -19.330 -30.897 1.00 89.75 180 GLY A O 1
ATOM 1297 N N . ASP A 1 181 ? 13.269 -19.092 -28.934 1.00 89.81 181 ASP A N 1
ATOM 1298 C CA . ASP A 1 181 ? 12.364 -19.961 -28.183 1.00 89.81 181 ASP A CA 1
ATOM 1299 C C . ASP A 1 181 ? 11.198 -19.212 -27.517 1.00 89.81 181 ASP A C 1
ATOM 1301 O O . ASP A 1 181 ? 10.233 -19.851 -27.067 1.00 89.81 181 ASP A O 1
ATOM 1305 N N . GLY A 1 182 ? 11.229 -17.881 -27.592 1.00 85.69 182 GLY A N 1
ATOM 1306 C CA . GLY A 1 182 ? 10.265 -16.943 -27.045 1.00 85.69 182 GLY A CA 1
ATOM 1307 C C . GLY A 1 182 ? 10.547 -16.528 -25.604 1.00 85.69 182 GLY A C 1
ATOM 1308 O O . GLY A 1 182 ? 9.729 -15.796 -25.060 1.00 85.69 182 GLY A O 1
ATOM 1309 N N . ALA A 1 183 ? 11.623 -17.008 -24.972 1.00 89.62 183 ALA A N 1
ATOM 1310 C CA . ALA A 1 183 ? 12.044 -16.585 -23.642 1.00 89.62 183 ALA A CA 1
ATOM 1311 C C . ALA A 1 183 ? 13.413 -15.895 -23.689 1.00 89.62 183 ALA A C 1
ATOM 1313 O O . ALA A 1 183 ? 14.378 -16.377 -24.281 1.00 89.62 183 ALA A O 1
ATOM 1314 N N . ASP A 1 184 ? 13.534 -14.790 -22.964 1.00 92.44 184 ASP A N 1
ATOM 1315 C CA . ASP A 1 184 ? 14.760 -14.014 -22.948 1.00 92.44 184 ASP A CA 1
ATOM 1316 C C . ASP A 1 184 ? 15.851 -14.668 -22.102 1.00 92.44 184 ASP A C 1
ATOM 1318 O O . ASP A 1 184 ? 15.744 -14.896 -20.888 1.00 92.44 184 ASP A O 1
ATOM 1322 N N . GLY A 1 185 ? 17.001 -14.855 -22.741 1.00 93.69 185 GLY A N 1
ATOM 1323 C CA . GLY A 1 185 ? 18.253 -15.126 -22.067 1.00 93.69 185 GLY A CA 1
ATOM 1324 C C . GLY A 1 185 ? 18.866 -13.864 -21.452 1.00 93.69 185 GLY A C 1
ATOM 1325 O O . GLY A 1 185 ? 18.364 -12.743 -21.528 1.00 93.69 185 GLY A O 1
ATOM 1326 N N . VAL A 1 186 ? 20.059 -14.017 -20.871 1.00 95.06 186 VAL A N 1
ATOM 1327 C CA . VAL A 1 186 ? 20.848 -12.878 -20.361 1.00 95.06 186 VAL A CA 1
ATOM 1328 C C . VAL A 1 186 ? 22.269 -12.907 -20.884 1.00 95.06 186 VAL A C 1
ATOM 1330 O O . VAL A 1 186 ? 22.826 -13.954 -21.196 1.00 95.06 186 VAL A O 1
ATOM 1333 N N . GLY A 1 187 ? 22.925 -11.756 -20.912 1.00 94.56 187 GLY A N 1
ATOM 1334 C CA . GLY A 1 187 ? 24.295 -11.659 -21.379 1.00 94.56 187 GLY A CA 1
ATOM 1335 C C . GLY A 1 187 ? 25.058 -10.484 -20.799 1.00 94.56 187 GLY A C 1
ATOM 1336 O O . GLY A 1 187 ? 24.512 -9.576 -20.174 1.00 94.56 187 GLY A O 1
ATOM 1337 N N . VAL A 1 188 ? 26.368 -10.497 -21.022 1.00 94.38 188 VAL A N 1
ATOM 1338 C CA . VAL A 1 188 ? 27.237 -9.358 -20.720 1.00 94.38 188 VAL A CA 1
ATOM 1339 C C . VAL A 1 188 ? 28.035 -8.949 -21.948 1.00 94.38 188 VAL A C 1
ATOM 1341 O O . VAL A 1 188 ? 28.655 -9.775 -22.618 1.00 94.38 188 VAL A O 1
ATOM 1344 N N . TYR A 1 189 ? 28.072 -7.647 -22.208 1.00 94.00 189 TYR A N 1
ATOM 1345 C CA . TYR A 1 189 ? 28.991 -7.037 -23.155 1.00 94.00 189 TYR A CA 1
ATOM 1346 C C . TYR A 1 189 ? 30.253 -6.554 -22.440 1.00 94.00 189 TYR A C 1
ATOM 1348 O O . TYR A 1 189 ? 30.193 -5.860 -21.420 1.00 94.00 189 TYR A O 1
ATOM 1356 N N . HIS A 1 190 ? 31.410 -6.903 -22.998 1.00 93.12 190 HIS A N 1
ATOM 1357 C CA . HIS A 1 190 ? 32.736 -6.509 -22.541 1.00 93.12 190 HIS A CA 1
ATOM 1358 C C . HIS A 1 190 ? 33.323 -5.441 -23.481 1.00 93.12 190 HIS A C 1
ATOM 1360 O O . HIS A 1 190 ? 33.931 -5.795 -24.498 1.00 93.12 190 HIS A O 1
ATOM 1366 N N . PRO A 1 191 ? 33.253 -4.133 -23.151 1.00 90.56 191 PRO A N 1
ATOM 1367 C CA . PRO A 1 191 ? 33.714 -3.084 -24.063 1.00 90.56 191 PRO A CA 1
ATOM 1368 C C . PRO A 1 191 ? 35.223 -3.135 -24.325 1.00 90.56 191 PRO A C 1
ATOM 1370 O O . PRO A 1 191 ? 35.683 -2.738 -25.386 1.00 90.56 191 PRO A O 1
ATOM 1373 N N . GLY A 1 192 ? 36.011 -3.651 -23.374 1.00 87.44 192 GLY A N 1
ATOM 1374 C CA . GLY A 1 192 ? 37.465 -3.770 -23.519 1.00 87.44 192 GLY A CA 1
ATOM 1375 C C . GLY A 1 192 ? 37.926 -4.854 -24.499 1.00 87.44 192 GLY A C 1
ATOM 1376 O O . GLY A 1 192 ? 39.088 -4.839 -24.906 1.00 87.44 192 GLY A O 1
ATOM 1377 N N . THR A 1 193 ? 37.053 -5.802 -24.848 1.00 90.31 193 THR A N 1
ATOM 1378 C CA . THR A 1 193 ? 37.333 -6.870 -25.825 1.00 90.31 193 THR A CA 1
ATOM 1379 C C . THR A 1 193 ? 36.353 -6.878 -26.995 1.00 90.31 193 THR A C 1
ATOM 1381 O O . THR A 1 193 ? 36.517 -7.692 -27.899 1.00 90.31 193 THR A O 1
ATOM 1384 N N . HIS A 1 194 ? 35.371 -5.973 -26.992 1.00 91.94 194 HIS A N 1
ATOM 1385 C CA . HIS A 1 194 ? 34.272 -5.904 -27.954 1.00 91.94 194 HIS A CA 1
ATOM 1386 C C . HIS A 1 194 ? 33.502 -7.221 -28.070 1.00 91.94 194 HIS A C 1
ATOM 1388 O O . HIS A 1 194 ? 33.165 -7.649 -29.169 1.00 91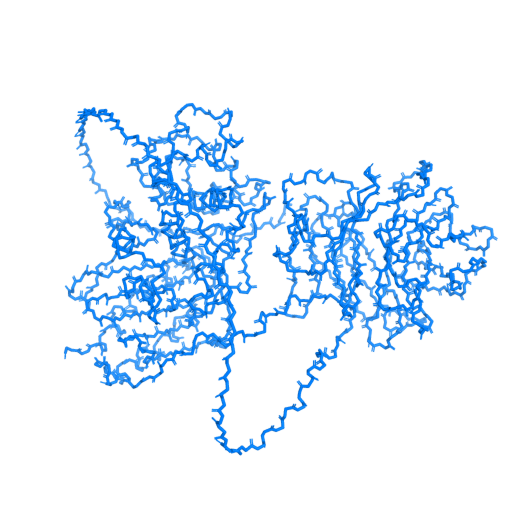.94 194 HIS A O 1
ATOM 1394 N N . THR A 1 195 ? 33.284 -7.903 -26.943 1.00 93.19 195 THR A N 1
ATOM 1395 C CA . THR A 1 195 ? 32.716 -9.259 -26.928 1.00 93.19 195 THR A CA 1
ATOM 1396 C C . THR A 1 195 ? 31.401 -9.295 -26.169 1.00 93.19 195 THR A C 1
ATOM 1398 O O . THR A 1 195 ? 31.356 -8.854 -25.023 1.00 93.19 195 THR A O 1
ATOM 1401 N N . PHE A 1 196 ? 30.361 -9.843 -26.787 1.00 94.69 196 PHE A N 1
ATOM 1402 C CA . PHE A 1 196 ? 29.150 -10.297 -26.111 1.00 94.69 196 PHE A CA 1
ATOM 1403 C C . PHE A 1 196 ? 29.331 -11.741 -25.658 1.00 94.69 196 PHE A C 1
ATOM 1405 O O . PHE A 1 196 ? 29.837 -12.569 -26.414 1.00 94.69 196 PHE A O 1
ATOM 1412 N N . HIS A 1 197 ? 28.916 -12.026 -24.430 1.00 94.50 197 HIS A N 1
ATOM 1413 C CA . HIS A 1 197 ? 28.777 -13.374 -23.894 1.00 94.50 197 HIS A CA 1
ATOM 1414 C C . HIS A 1 197 ? 27.313 -13.562 -23.505 1.00 94.50 197 HIS A C 1
ATOM 1416 O O . HIS A 1 197 ? 26.873 -12.944 -22.533 1.00 94.50 197 HIS A O 1
ATOM 1422 N N . LEU A 1 198 ? 26.582 -14.369 -24.271 1.00 94.75 198 LEU A N 1
ATOM 1423 C CA . LEU A 1 198 ? 25.126 -14.516 -24.174 1.00 94.75 198 LEU A CA 1
ATOM 1424 C C . LEU A 1 198 ? 24.775 -15.922 -23.684 1.00 94.75 198 LEU A C 1
ATOM 1426 O O . LEU A 1 198 ? 25.458 -16.890 -24.035 1.00 94.75 198 LEU A O 1
ATOM 1430 N N . LEU A 1 199 ? 23.780 -16.011 -22.811 1.00 93.69 199 LEU A N 1
ATOM 1431 C CA . LEU A 1 199 ? 23.352 -17.220 -22.121 1.00 93.69 199 LEU A CA 1
ATOM 1432 C C . LEU A 1 199 ? 21.861 -17.439 -22.404 1.00 93.69 199 LEU A C 1
ATOM 1434 O O . LEU A 1 199 ? 21.047 -16.704 -21.848 1.00 93.69 199 LEU A O 1
ATOM 1438 N N . ASP A 1 200 ? 21.532 -18.468 -23.188 1.00 90.69 200 ASP A N 1
ATOM 1439 C CA . ASP A 1 200 ? 20.136 -18.869 -23.458 1.00 90.69 200 ASP A CA 1
ATOM 1440 C C . ASP A 1 200 ? 19.482 -19.434 -22.190 1.00 90.69 200 ASP A C 1
ATOM 1442 O O . ASP A 1 200 ? 18.354 -19.114 -21.864 1.00 90.69 200 ASP A O 1
ATOM 1446 N N . ASP A 1 201 ? 20.230 -20.230 -21.410 1.00 86.31 201 ASP A N 1
ATOM 1447 C CA . ASP A 1 201 ? 19.826 -20.670 -20.068 1.00 86.31 201 ASP A CA 1
ATOM 1448 C C . ASP A 1 201 ? 20.606 -19.863 -19.015 1.00 86.31 201 ASP A C 1
ATOM 1450 O O . ASP A 1 201 ? 21.762 -20.214 -18.698 1.00 86.31 201 ASP A O 1
ATOM 1454 N N . PRO A 1 202 ? 20.002 -18.816 -18.416 1.00 80.94 202 PRO A N 1
ATOM 1455 C CA . PRO A 1 202 ? 20.624 -18.028 -17.361 1.00 80.94 202 PRO A CA 1
ATOM 1456 C C . PRO A 1 202 ? 21.105 -18.891 -16.179 1.00 80.94 202 PRO A C 1
ATOM 1458 O O . PRO A 1 202 ? 22.161 -18.625 -15.585 1.00 80.94 202 PRO A O 1
ATOM 1461 N N . ALA A 1 203 ? 20.384 -19.965 -15.838 1.00 77.62 203 ALA A N 1
ATOM 1462 C CA . ALA A 1 203 ? 20.707 -20.830 -14.705 1.00 77.62 203 ALA A CA 1
ATOM 1463 C C . ALA A 1 203 ? 21.953 -21.698 -14.953 1.00 77.62 203 ALA A C 1
ATOM 1465 O O . ALA A 1 203 ? 22.630 -22.105 -13.998 1.00 77.62 203 ALA A O 1
ATOM 1466 N N . SER A 1 204 ? 22.306 -21.949 -16.217 1.00 81.62 204 SER A N 1
ATOM 1467 C CA . SER A 1 204 ? 23.518 -22.691 -16.586 1.00 81.62 204 SER A CA 1
ATOM 1468 C C . SER A 1 204 ? 24.805 -21.941 -16.216 1.00 81.62 204 SER A C 1
ATOM 1470 O O . SER A 1 204 ? 25.835 -22.557 -15.906 1.00 81.62 204 SER A O 1
ATOM 1472 N N . GLY A 1 205 ? 24.755 -20.605 -16.262 1.00 78.62 205 GLY A N 1
ATOM 1473 C CA . GLY A 1 205 ? 25.901 -19.714 -16.121 1.00 78.62 205 GLY A CA 1
ATOM 1474 C C . GLY A 1 205 ? 26.972 -19.856 -17.211 1.00 78.62 205 GLY A C 1
ATOM 1475 O O . GLY A 1 205 ? 28.069 -19.308 -17.060 1.00 78.62 205 GLY A O 1
ATOM 1476 N N . GLN A 1 206 ? 26.710 -20.610 -18.282 1.00 85.75 206 GLN A N 1
ATOM 1477 C CA . GLN A 1 206 ? 27.631 -20.813 -19.400 1.00 85.75 206 GLN A CA 1
ATOM 1478 C C . GLN A 1 206 ? 27.156 -20.018 -20.608 1.00 85.75 206 GLN A C 1
ATOM 1480 O O . GLN A 1 206 ? 25.986 -20.085 -20.952 1.00 85.75 206 GLN A O 1
ATOM 1485 N N . ALA A 1 207 ? 28.072 -19.297 -21.258 1.00 89.06 207 ALA A N 1
ATOM 1486 C CA . ALA A 1 207 ? 27.747 -18.625 -22.509 1.00 89.06 207 ALA A CA 1
ATOM 1487 C C . ALA A 1 207 ? 27.483 -19.666 -23.605 1.00 89.06 207 ALA A C 1
ATOM 1489 O O . ALA A 1 207 ? 28.352 -20.503 -23.882 1.00 89.06 207 ALA A O 1
ATOM 1490 N N . SER A 1 208 ? 26.302 -19.582 -24.208 1.00 91.50 208 SER A N 1
ATOM 1491 C CA . SER A 1 208 ? 25.930 -20.282 -25.436 1.00 91.50 208 SER A CA 1
ATOM 1492 C C . SER A 1 208 ? 26.578 -19.626 -26.650 1.00 91.50 208 SER A C 1
ATOM 1494 O O . SER A 1 208 ? 27.083 -20.319 -27.538 1.00 91.50 208 SER A O 1
ATOM 1496 N N . TRP A 1 209 ? 26.670 -18.292 -26.622 1.00 90.38 209 TRP A N 1
ATOM 1497 C CA . TRP A 1 209 ? 27.189 -17.486 -27.720 1.00 90.38 209 TRP A CA 1
ATOM 1498 C C . TRP A 1 209 ? 28.317 -16.565 -27.260 1.00 90.38 209 TRP A C 1
ATOM 1500 O O . TRP A 1 209 ? 28.278 -15.961 -26.185 1.00 90.38 209 TRP A O 1
ATOM 1510 N N . GLU A 1 210 ? 29.335 -16.441 -28.112 1.00 93.12 210 GLU A N 1
ATOM 1511 C CA . GLU A 1 210 ? 30.392 -15.440 -27.981 1.00 93.12 210 GLU A CA 1
ATOM 1512 C C . GLU A 1 210 ? 30.529 -14.680 -29.300 1.00 93.12 210 GLU A C 1
ATOM 1514 O O . GLU A 1 210 ? 30.989 -15.239 -30.298 1.00 93.12 210 GLU A O 1
ATOM 1519 N N . VAL A 1 211 ? 30.166 -13.397 -29.295 1.00 92.69 211 VAL A N 1
ATOM 1520 C CA . VAL A 1 211 ? 30.134 -12.560 -30.504 1.00 92.69 211 VAL A CA 1
ATOM 1521 C C . VAL A 1 211 ? 31.122 -11.420 -30.362 1.00 92.69 211 VAL A C 1
ATOM 1523 O O . VAL A 1 211 ? 31.104 -10.700 -29.366 1.00 92.69 211 VAL A O 1
ATOM 1526 N N . VAL A 1 212 ? 31.995 -11.235 -31.352 1.00 93.94 212 VAL A N 1
ATOM 1527 C CA . VAL A 1 212 ? 32.970 -10.137 -31.364 1.00 93.94 212 VAL A CA 1
ATOM 1528 C C . VAL A 1 212 ? 32.544 -9.085 -32.380 1.00 93.94 212 VAL A C 1
ATOM 1530 O O . VAL A 1 212 ? 32.479 -9.377 -33.570 1.00 93.94 212 VAL A O 1
ATOM 1533 N N . LEU A 1 213 ? 32.314 -7.856 -31.916 1.00 93.75 213 LEU A N 1
ATOM 1534 C CA . LEU A 1 213 ? 31.970 -6.708 -32.757 1.00 93.75 213 LEU A CA 1
ATOM 1535 C C . LEU A 1 213 ? 33.222 -5.862 -33.022 1.00 93.75 213 LEU A C 1
ATOM 1537 O O . LEU A 1 213 ? 33.511 -4.897 -32.314 1.00 93.75 213 LEU A O 1
ATOM 1541 N N . ASP A 1 214 ? 34.021 -6.266 -34.011 1.00 92.81 214 ASP A N 1
ATOM 1542 C CA . ASP A 1 214 ? 35.354 -5.700 -34.254 1.00 92.81 214 ASP A CA 1
ATOM 1543 C C . ASP A 1 214 ? 35.279 -4.254 -34.803 1.00 92.81 214 ASP A C 1
ATOM 1545 O O . ASP A 1 214 ? 34.700 -4.021 -35.871 1.00 92.81 214 ASP A O 1
ATOM 1549 N N . PRO A 1 215 ? 35.923 -3.256 -34.160 1.00 93.88 215 PRO A N 1
ATOM 1550 C CA . PRO A 1 215 ? 36.023 -1.904 -34.711 1.00 93.88 215 PRO A CA 1
ATOM 1551 C C . PRO A 1 215 ? 36.625 -1.839 -36.124 1.00 93.88 215 PRO A C 1
ATOM 1553 O O . PRO A 1 215 ? 36.321 -0.927 -36.898 1.00 93.88 215 PRO A O 1
ATOM 1556 N N . ALA A 1 216 ? 37.461 -2.811 -36.507 1.00 94.06 216 ALA A N 1
ATOM 1557 C CA . ALA A 1 216 ? 37.996 -2.923 -37.863 1.00 94.06 216 ALA A CA 1
ATOM 1558 C C . ALA A 1 216 ? 36.923 -3.253 -38.918 1.00 94.06 216 ALA A C 1
ATOM 1560 O O . ALA A 1 216 ? 37.137 -2.982 -40.104 1.00 94.06 216 ALA A O 1
ATOM 1561 N N . GLU A 1 217 ? 35.785 -3.804 -38.497 1.00 93.38 217 GLU A N 1
ATOM 1562 C CA . GLU A 1 217 ? 34.648 -4.171 -39.346 1.00 93.38 217 GLU A CA 1
ATOM 1563 C C . GLU A 1 217 ? 33.579 -3.070 -39.418 1.00 93.38 217 GLU A C 1
ATOM 1565 O O . GLU A 1 217 ? 32.667 -3.147 -40.239 1.00 93.38 217 GLU A O 1
ATOM 1570 N N . GLY A 1 218 ? 33.754 -1.979 -38.662 1.00 93.12 218 GLY A N 1
ATOM 1571 C CA . GLY A 1 218 ? 32.915 -0.780 -38.741 1.00 93.12 218 GLY A CA 1
ATOM 1572 C C . GLY A 1 218 ? 32.152 -0.444 -37.463 1.00 93.12 218 GLY A C 1
ATOM 1573 O O . GLY A 1 218 ? 31.448 0.565 -37.450 1.00 93.12 218 GLY A O 1
ATOM 1574 N N . TYR A 1 219 ? 32.313 -1.234 -36.400 1.00 94.94 219 TYR A N 1
ATOM 1575 C CA . TYR A 1 219 ? 31.737 -0.944 -35.090 1.00 94.94 219 TYR A CA 1
ATOM 1576 C C . TYR A 1 219 ? 32.463 0.196 -34.361 1.00 94.94 219 TYR A C 1
ATOM 1578 O O . TYR A 1 219 ? 33.638 0.481 -34.621 1.00 94.94 219 TYR A O 1
ATOM 1586 N N . PRO A 1 220 ? 31.785 0.883 -33.429 1.00 93.06 220 PRO A N 1
ATOM 1587 C CA . PRO A 1 220 ? 32.419 1.902 -32.611 1.00 93.06 220 PRO A CA 1
ATOM 1588 C C . PRO A 1 220 ? 33.395 1.298 -31.588 1.00 93.06 220 PRO A C 1
ATOM 1590 O O . PRO A 1 220 ? 33.132 0.274 -30.969 1.00 93.06 220 PRO A O 1
ATOM 1593 N N . GLU A 1 221 ? 34.497 2.010 -31.338 1.00 89.75 221 GLU A N 1
ATOM 1594 C CA . GLU A 1 221 ? 35.484 1.661 -30.297 1.00 89.75 221 GLU A CA 1
ATOM 1595 C C . GLU A 1 221 ? 34.890 1.693 -28.876 1.00 89.75 221 GLU A C 1
ATOM 1597 O O . GLU A 1 221 ? 35.347 0.986 -27.986 1.00 89.75 221 GLU A O 1
ATOM 1602 N N . LEU A 1 222 ? 33.884 2.538 -28.638 1.00 87.56 222 LEU A N 1
ATOM 1603 C CA . LEU A 1 222 ? 33.123 2.595 -27.390 1.00 87.56 222 LEU A CA 1
ATOM 1604 C C . LEU A 1 222 ? 31.653 2.810 -27.737 1.00 87.56 222 LEU A C 1
ATOM 1606 O O . LEU A 1 222 ? 31.331 3.709 -28.516 1.00 87.56 222 LEU A O 1
ATOM 1610 N N . GLY A 1 223 ? 30.776 2.017 -27.134 1.00 89.00 223 GLY A N 1
ATOM 1611 C CA . GLY A 1 223 ? 29.335 2.064 -27.359 1.00 89.00 223 GLY A CA 1
ATOM 1612 C C . GLY A 1 223 ? 28.574 1.408 -26.215 1.00 89.00 223 GLY A C 1
ATOM 1613 O O . GLY A 1 223 ? 29.182 0.783 -25.344 1.00 89.00 223 GLY A O 1
ATOM 1614 N N . TRP A 1 224 ? 27.263 1.610 -26.197 1.00 90.75 224 TRP A N 1
ATOM 1615 C CA . TRP A 1 224 ? 26.334 0.934 -25.291 1.00 90.75 224 TRP A CA 1
ATOM 1616 C C . TRP A 1 224 ? 25.718 -0.263 -26.016 1.00 90.75 224 TRP A C 1
ATOM 1618 O O . TRP A 1 224 ? 25.411 -0.109 -27.199 1.00 90.75 224 TRP A O 1
ATOM 1628 N N . PRO A 1 225 ? 25.584 -1.432 -25.368 1.00 93.62 225 PRO A N 1
ATOM 1629 C CA . PRO A 1 225 ? 24.945 -2.575 -26.001 1.00 93.62 225 PRO A CA 1
ATOM 1630 C C . PRO A 1 225 ? 23.475 -2.263 -26.291 1.00 93.62 225 PRO A C 1
ATOM 1632 O O . PRO A 1 225 ? 22.828 -1.559 -25.516 1.00 93.62 225 PRO A O 1
ATOM 1635 N N . VAL A 1 226 ? 22.994 -2.782 -27.412 1.00 94.19 226 VAL A N 1
ATOM 1636 C CA . VAL A 1 226 ? 21.578 -2.862 -27.784 1.00 94.19 226 VAL A CA 1
ATOM 1637 C C . VAL A 1 226 ? 21.316 -4.284 -28.270 1.00 94.19 226 VAL A C 1
ATOM 1639 O O . VAL A 1 226 ? 22.215 -4.867 -28.881 1.00 94.19 226 VAL A O 1
ATOM 1642 N N . ALA A 1 227 ? 20.144 -4.824 -27.962 1.00 94.94 227 ALA A N 1
ATOM 1643 C CA . ALA A 1 227 ? 19.676 -6.128 -28.419 1.00 94.94 227 ALA A CA 1
ATOM 1644 C C . ALA A 1 227 ? 18.178 -6.056 -28.711 1.00 94.94 227 ALA A C 1
ATOM 1646 O O . ALA A 1 227 ? 17.523 -5.236 -28.063 1.00 94.94 227 ALA A O 1
ATOM 1647 N N . GLY A 1 228 ? 17.728 -6.826 -29.698 1.00 94.00 228 GLY A N 1
ATOM 1648 C CA . GLY A 1 228 ? 16.345 -6.913 -30.168 1.00 94.00 228 GLY A CA 1
ATOM 1649 C C . GLY A 1 228 ? 16.252 -7.577 -31.550 1.00 94.00 228 GLY A C 1
ATOM 1650 O O . GLY A 1 228 ? 17.289 -7.699 -32.208 1.00 94.00 228 GLY A O 1
ATOM 1651 N N . ASP A 1 229 ? 15.048 -7.938 -31.992 1.00 93.06 229 ASP A N 1
ATOM 1652 C CA . ASP A 1 229 ? 14.735 -8.578 -33.281 1.00 93.06 229 ASP A CA 1
ATOM 1653 C C . ASP A 1 229 ? 14.538 -7.513 -34.374 1.00 93.06 229 ASP A C 1
ATOM 1655 O O . ASP A 1 229 ? 13.436 -7.032 -34.660 1.00 93.06 229 ASP A O 1
ATOM 1659 N N . PHE A 1 230 ? 15.633 -7.061 -34.983 1.00 92.69 230 PHE A N 1
ATOM 1660 C CA . PHE A 1 230 ? 15.599 -5.963 -35.950 1.00 92.69 230 PHE A CA 1
ATOM 1661 C C . PHE A 1 230 ? 15.188 -6.394 -37.362 1.00 92.69 230 PHE A C 1
ATOM 1663 O O . PHE A 1 230 ? 14.937 -5.518 -38.216 1.00 92.69 230 PHE A O 1
ATOM 1670 N N . ASP A 1 231 ? 15.169 -7.696 -37.645 1.00 90.62 231 ASP A N 1
ATOM 1671 C CA . ASP A 1 231 ? 14.911 -8.253 -38.971 1.00 90.62 231 ASP A CA 1
ATOM 1672 C C . ASP A 1 231 ? 13.581 -9.033 -39.087 1.00 90.62 231 ASP A C 1
ATOM 1674 O O . ASP A 1 231 ? 13.063 -9.197 -40.208 1.00 90.62 231 ASP A O 1
ATOM 1678 N N . GLY A 1 232 ? 12.952 -9.320 -37.944 1.00 89.75 232 GLY A N 1
ATOM 1679 C CA . GLY A 1 232 ? 11.620 -9.890 -37.777 1.00 89.75 232 GLY A CA 1
ATOM 1680 C C . GLY A 1 232 ? 11.580 -11.409 -37.922 1.00 89.75 232 GLY A C 1
ATOM 1681 O O . GLY A 1 232 ? 10.563 -11.940 -38.401 1.00 89.75 232 GLY A O 1
ATOM 1682 N N . ASP A 1 233 ? 12.685 -12.104 -37.653 1.00 90.25 233 ASP A N 1
ATOM 1683 C CA . ASP A 1 233 ? 12.769 -13.560 -37.749 1.00 90.25 233 ASP A CA 1
ATOM 1684 C C . ASP A 1 233 ? 12.540 -14.300 -36.422 1.00 90.25 233 ASP A C 1
ATOM 1686 O O . ASP A 1 233 ? 12.267 -15.510 -36.459 1.00 90.25 233 ASP A O 1
ATOM 1690 N N . GLY A 1 234 ? 12.480 -13.553 -35.316 1.00 87.62 234 GLY A N 1
ATOM 1691 C CA . GLY A 1 234 ? 12.240 -14.026 -33.959 1.00 87.62 234 GLY A CA 1
ATOM 1692 C C . GLY A 1 234 ? 13.501 -14.269 -33.129 1.00 87.62 234 GLY A C 1
ATOM 1693 O O . GLY A 1 234 ? 13.342 -14.600 -31.959 1.00 87.62 234 GLY A O 1
ATOM 1694 N N . ASP A 1 235 ? 14.705 -14.126 -33.695 1.00 91.56 235 ASP A N 1
ATOM 1695 C CA . ASP A 1 235 ? 15.969 -14.221 -32.959 1.00 91.56 235 ASP A CA 1
ATOM 1696 C C . ASP A 1 235 ? 16.528 -12.805 -32.682 1.00 91.56 235 ASP A C 1
ATOM 1698 O O . ASP A 1 235 ? 16.679 -11.980 -33.583 1.00 91.56 235 ASP A O 1
ATOM 1702 N N . ASP A 1 236 ? 16.936 -12.519 -31.444 1.00 93.62 236 ASP A N 1
ATOM 1703 C CA . ASP A 1 236 ? 17.480 -11.205 -31.090 1.00 93.62 236 ASP A CA 1
ATOM 1704 C C . ASP A 1 236 ? 18.928 -11.000 -31.561 1.00 93.62 236 ASP A C 1
ATOM 1706 O O . ASP A 1 236 ? 19.858 -11.750 -31.217 1.00 93.62 236 ASP A O 1
ATOM 1710 N N . GLU A 1 237 ? 19.191 -9.876 -32.239 1.00 93.75 237 GLU A N 1
ATOM 1711 C CA . GLU A 1 237 ? 20.543 -9.506 -32.648 1.00 93.75 237 GLU A CA 1
ATOM 1712 C C . GLU A 1 237 ? 21.240 -8.539 -31.692 1.00 93.75 237 GLU A C 1
ATOM 1714 O O . GLU 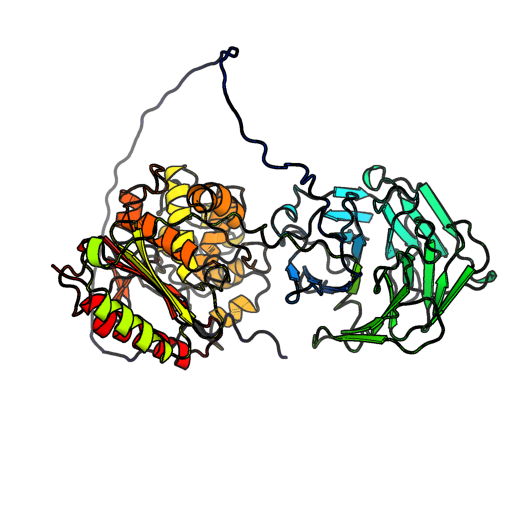A 1 237 ? 20.688 -7.582 -31.159 1.00 93.75 237 GLU A O 1
ATOM 1719 N N . GLY A 1 238 ? 22.555 -8.715 -31.547 1.00 92.81 238 GLY A N 1
ATOM 1720 C CA . GLY A 1 238 ? 23.408 -7.831 -30.756 1.00 92.81 238 GLY A CA 1
ATOM 1721 C C . GLY A 1 238 ? 24.000 -6.665 -31.555 1.00 92.81 238 GLY A C 1
ATOM 1722 O O . GLY A 1 238 ? 24.499 -6.821 -32.674 1.00 92.81 238 GLY A O 1
ATOM 1723 N N . GLY A 1 239 ? 24.069 -5.486 -30.937 1.00 94.31 239 GLY A N 1
ATOM 1724 C CA . GLY A 1 239 ? 24.665 -4.296 -31.542 1.00 94.31 239 GLY A CA 1
ATOM 1725 C C . GLY A 1 239 ? 25.278 -3.302 -30.558 1.00 94.31 239 GLY A C 1
ATOM 1726 O O . GLY A 1 239 ? 25.270 -3.479 -29.340 1.00 94.31 239 GLY A O 1
ATOM 1727 N N . LEU A 1 240 ? 25.836 -2.215 -31.103 1.00 94.62 240 LEU A N 1
ATOM 1728 C CA . LEU A 1 240 ? 26.385 -1.102 -30.320 1.00 94.62 240 LEU A CA 1
ATOM 1729 C C . LEU A 1 240 ? 25.784 0.231 -30.734 1.00 94.62 240 LEU A C 1
ATOM 1731 O O . LEU A 1 240 ? 25.825 0.599 -31.906 1.00 94.62 240 LEU A O 1
ATOM 1735 N N . PHE A 1 241 ? 25.343 1.013 -29.755 1.00 93.56 241 PHE A N 1
ATOM 1736 C CA . PHE A 1 241 ? 24.949 2.402 -29.931 1.00 93.56 241 PHE A CA 1
ATOM 1737 C C . PHE A 1 241 ? 26.078 3.360 -29.548 1.00 93.56 241 PHE A C 1
ATOM 1739 O O . PHE A 1 241 ? 26.577 3.362 -28.418 1.00 93.56 241 PHE A O 1
ATOM 1746 N N . ALA A 1 242 ? 26.464 4.226 -30.483 1.00 92.38 242 ALA A N 1
ATOM 1747 C CA . ALA A 1 242 ? 27.437 5.281 -30.250 1.00 92.38 242 ALA A CA 1
ATOM 1748 C C . ALA A 1 242 ? 27.140 6.517 -31.103 1.00 92.38 242 ALA A C 1
ATOM 1750 O O . ALA A 1 242 ? 26.892 6.427 -32.304 1.00 92.38 242 ALA A O 1
ATOM 1751 N N . ALA A 1 243 ? 27.231 7.695 -30.481 1.00 88.81 243 ALA A N 1
ATOM 1752 C CA . ALA A 1 243 ? 27.105 8.990 -31.153 1.00 88.81 243 ALA A CA 1
ATOM 1753 C C . ALA A 1 243 ? 25.819 9.150 -32.000 1.00 88.81 243 ALA A C 1
ATOM 1755 O O . ALA A 1 243 ? 25.861 9.745 -33.078 1.00 88.81 243 ALA A O 1
ATOM 1756 N N . GLY A 1 244 ? 24.682 8.651 -31.500 1.00 88.88 244 GLY A N 1
ATOM 1757 C CA . GLY A 1 244 ? 23.384 8.765 -32.178 1.00 88.88 244 GLY A CA 1
ATOM 1758 C C . GLY A 1 244 ? 23.152 7.720 -33.270 1.00 88.88 244 GLY A C 1
ATOM 1759 O O . GLY A 1 244 ? 22.315 7.921 -34.147 1.00 88.88 244 GLY A O 1
ATOM 1760 N N . THR A 1 245 ? 23.936 6.641 -33.301 1.00 92.25 245 THR A N 1
ATOM 1761 C CA . THR A 1 245 ? 23.814 5.573 -34.302 1.00 92.25 245 THR A CA 1
ATOM 1762 C C . THR A 1 245 ? 24.013 4.208 -33.652 1.00 92.25 245 THR A C 1
ATOM 1764 O O . THR A 1 245 ? 25.005 4.012 -32.950 1.00 92.25 245 THR A O 1
ATOM 1767 N N . ALA A 1 246 ? 23.080 3.288 -33.893 1.00 93.62 246 ALA A N 1
ATOM 1768 C CA . ALA A 1 246 ? 23.206 1.870 -33.582 1.00 93.62 246 ALA A CA 1
ATOM 1769 C C . ALA A 1 246 ? 23.787 1.115 -34.783 1.00 93.62 246 ALA A C 1
ATOM 1771 O O . ALA A 1 246 ? 23.440 1.409 -35.929 1.00 93.62 246 ALA A O 1
ATOM 1772 N N . TYR A 1 247 ? 24.670 0.163 -34.501 1.00 94.94 247 TYR A N 1
ATOM 1773 C CA . TYR A 1 247 ? 25.316 -0.730 -35.457 1.00 94.94 247 TYR A CA 1
ATOM 1774 C C . TYR A 1 247 ? 24.985 -2.161 -35.026 1.00 94.94 247 TYR A C 1
ATOM 1776 O O . TYR A 1 247 ? 25.495 -2.593 -33.992 1.00 94.94 247 TYR A O 1
ATOM 1784 N N . ILE A 1 248 ? 24.126 -2.850 -35.774 1.00 94.19 248 ILE A N 1
ATOM 1785 C CA . ILE A 1 248 ? 23.571 -4.169 -35.422 1.00 94.19 248 ILE A CA 1
ATOM 1786 C C . ILE A 1 248 ? 24.288 -5.261 -36.228 1.00 94.19 248 ILE A C 1
ATOM 1788 O O . ILE A 1 248 ? 24.629 -5.039 -37.397 1.00 94.19 248 ILE A O 1
ATOM 1792 N N . ALA A 1 249 ? 24.617 -6.383 -35.586 1.00 92.62 249 ALA A N 1
ATOM 1793 C CA . ALA A 1 249 ? 25.203 -7.563 -36.229 1.00 92.62 249 ALA A CA 1
ATOM 1794 C C . ALA A 1 249 ? 24.153 -8.402 -36.980 1.00 92.62 249 ALA A C 1
ATOM 1796 O O . ALA A 1 249 ? 22.971 -8.150 -36.848 1.00 92.62 249 ALA A O 1
ATOM 1797 N N . ASP A 1 250 ? 24.616 -9.359 -37.786 1.00 87.81 250 ASP A N 1
ATOM 1798 C CA . ASP A 1 250 ? 23.789 -10.347 -38.506 1.00 87.81 250 ASP A CA 1
ATOM 1799 C C . ASP A 1 250 ? 23.733 -11.631 -37.660 1.00 87.81 250 ASP A C 1
ATOM 1801 O O . ASP A 1 250 ? 24.791 -12.247 -37.476 1.00 87.81 250 ASP A O 1
ATOM 1805 N N . ASP A 1 251 ? 22.576 -11.991 -37.100 1.00 81.50 251 ASP A N 1
ATOM 1806 C CA . ASP A 1 251 ? 22.287 -13.217 -36.320 1.00 81.50 251 ASP A CA 1
ATOM 1807 C C . ASP A 1 251 ? 23.425 -13.656 -35.381 1.00 81.50 251 ASP A C 1
ATOM 1809 O O . ASP A 1 251 ? 23.850 -14.818 -35.358 1.00 81.50 251 ASP A O 1
ATOM 1813 N N . LEU A 1 252 ? 24.050 -12.704 -34.679 1.00 79.19 252 LEU A N 1
ATOM 1814 C CA . LEU A 1 252 ? 25.155 -12.987 -33.753 1.00 79.19 252 LEU A CA 1
ATOM 1815 C C . LEU A 1 252 ? 26.387 -13.682 -34.405 1.00 79.19 252 LEU A C 1
ATOM 1817 O O . LEU A 1 252 ? 27.264 -14.203 -33.711 1.00 79.19 252 LEU A O 1
ATOM 1821 N N . GLN A 1 253 ? 26.542 -13.643 -35.737 1.00 78.31 253 GLN A N 1
ATOM 1822 C CA . GLN A 1 253 ? 27.624 -14.320 -36.483 1.00 78.31 253 GLN A CA 1
ATOM 1823 C C . GLN A 1 253 ? 28.938 -13.510 -36.576 1.00 78.31 253 GLN A C 1
ATOM 1825 O O . GLN A 1 253 ? 29.940 -13.999 -37.116 1.00 78.31 253 GLN A O 1
ATOM 1830 N N . GLY A 1 254 ? 28.969 -12.286 -36.031 1.00 77.12 254 GLY A N 1
ATOM 1831 C CA . GLY A 1 254 ? 30.067 -11.320 -36.202 1.00 77.12 254 GLY A CA 1
ATOM 1832 C C . GLY A 1 254 ? 30.146 -10.760 -37.633 1.00 77.12 254 GLY A C 1
ATOM 1833 O O . GLY A 1 254 ? 29.223 -10.926 -38.424 1.00 77.12 254 GLY A O 1
ATOM 1834 N N . GLY A 1 255 ? 31.254 -10.110 -38.007 1.00 88.12 255 GLY A N 1
ATOM 1835 C CA . GLY A 1 255 ? 31.376 -9.460 -39.322 1.00 88.12 255 GLY A CA 1
ATOM 1836 C C . GLY A 1 255 ? 30.915 -7.996 -39.308 1.00 88.12 255 GLY A C 1
ATOM 1837 O O . GLY A 1 255 ? 30.602 -7.466 -38.254 1.00 88.12 255 GLY A O 1
ATOM 1838 N N . PRO A 1 256 ? 30.897 -7.286 -40.454 1.00 92.38 256 PRO A N 1
ATOM 1839 C CA . PRO A 1 256 ? 30.475 -5.882 -40.497 1.00 92.38 256 PRO A CA 1
ATOM 1840 C C . PRO A 1 256 ? 28.987 -5.710 -40.137 1.00 92.38 256 PRO A C 1
ATOM 1842 O O . PRO A 1 256 ? 28.210 -6.620 -40.416 1.00 92.38 256 PRO A O 1
ATOM 1845 N N . PRO A 1 257 ? 28.563 -4.528 -39.637 1.00 93.75 257 PRO A N 1
ATOM 1846 C CA . PRO A 1 257 ? 27.164 -4.278 -39.293 1.00 93.75 257 PRO A CA 1
ATOM 1847 C C . PRO A 1 257 ? 26.206 -4.562 -40.460 1.00 93.75 257 PRO A C 1
ATOM 1849 O O . PRO A 1 257 ? 26.398 -4.022 -41.559 1.00 93.75 257 PRO A O 1
ATOM 1852 N N . ALA A 1 258 ? 25.175 -5.369 -40.208 1.00 92.56 258 ALA A N 1
ATOM 1853 C CA . ALA A 1 258 ? 24.110 -5.684 -41.162 1.00 92.56 258 ALA A CA 1
ATOM 1854 C C . ALA A 1 258 ? 23.123 -4.519 -41.297 1.00 92.56 258 ALA A C 1
ATOM 1856 O O . ALA A 1 258 ? 22.712 -4.159 -42.407 1.00 92.56 258 ALA A O 1
ATOM 1857 N N . LEU A 1 259 ? 22.834 -3.862 -40.172 1.00 91.00 259 LEU A N 1
ATOM 1858 C CA . LEU A 1 259 ? 21.916 -2.737 -40.078 1.00 91.00 259 LEU A CA 1
ATOM 1859 C C . LEU A 1 259 ? 22.549 -1.569 -39.310 1.00 91.00 259 LEU A C 1
ATOM 1861 O O . LEU A 1 259 ? 23.290 -1.735 -38.340 1.00 91.00 259 LEU A O 1
ATOM 1865 N N . THR A 1 260 ? 22.249 -0.348 -39.760 1.00 91.56 260 THR A N 1
ATOM 1866 C CA . THR A 1 260 ? 22.584 0.877 -39.026 1.00 91.56 260 THR A CA 1
ATOM 1867 C C . THR A 1 260 ? 21.364 1.771 -38.901 1.00 91.56 260 THR A C 1
ATOM 1869 O O . THR A 1 260 ? 20.809 2.197 -39.918 1.00 91.56 260 THR A O 1
ATOM 1872 N N . LEU A 1 261 ? 21.007 2.117 -37.668 1.00 88.81 261 LEU A N 1
ATOM 1873 C CA . LEU A 1 261 ? 19.857 2.956 -37.332 1.00 88.81 261 LEU A CA 1
ATOM 1874 C C . LEU A 1 261 ? 20.335 4.215 -36.605 1.00 88.81 261 LEU A C 1
ATOM 1876 O O . LEU A 1 261 ? 21.324 4.183 -35.877 1.00 88.81 261 LEU A O 1
ATOM 1880 N N . SER A 1 262 ? 19.669 5.352 -36.804 1.00 87.81 262 SER A N 1
ATOM 1881 C CA . SER A 1 262 ? 20.043 6.613 -36.151 1.00 87.81 262 SER A CA 1
ATOM 1882 C C . SER A 1 262 ? 18.896 7.161 -35.325 1.00 87.81 262 SER A C 1
ATOM 1884 O O . SER A 1 262 ? 17.781 7.282 -35.825 1.00 87.81 262 SER A O 1
ATOM 1886 N N . ILE A 1 263 ? 19.203 7.568 -34.096 1.00 87.19 263 ILE A N 1
ATOM 1887 C CA . ILE A 1 263 ? 18.243 8.180 -33.182 1.00 87.19 263 ILE A CA 1
ATOM 1888 C C . ILE A 1 263 ? 18.923 9.218 -32.282 1.00 87.19 263 ILE A C 1
ATOM 1890 O O . ILE A 1 263 ? 20.150 9.240 -32.146 1.00 87.19 263 ILE A O 1
ATOM 1894 N N . GLY A 1 264 ? 18.126 10.132 -31.724 1.00 81.94 264 GLY A N 1
ATOM 1895 C CA . GLY A 1 264 ? 18.576 11.077 -30.705 1.00 81.94 264 GLY A CA 1
ATOM 1896 C C . GLY A 1 264 ? 18.944 10.384 -29.389 1.00 81.94 264 GLY A C 1
ATOM 1897 O O . GLY A 1 264 ? 18.817 9.175 -29.246 1.00 81.94 264 GLY A O 1
ATOM 1898 N N . GLY A 1 265 ? 19.404 11.157 -28.409 1.00 81.06 265 GLY A N 1
ATOM 1899 C CA . GLY A 1 265 ? 19.733 10.632 -27.082 1.00 81.06 265 GLY A CA 1
ATOM 1900 C C . GLY A 1 265 ? 21.207 10.274 -26.875 1.00 81.06 265 GLY A C 1
ATOM 1901 O O . GLY A 1 265 ? 22.054 10.370 -27.765 1.00 81.06 265 GLY A O 1
ATOM 1902 N N . THR A 1 266 ? 21.523 9.944 -25.624 1.00 81.00 266 THR A N 1
ATOM 1903 C CA . THR A 1 266 ? 22.876 9.595 -25.161 1.00 81.00 266 THR A CA 1
ATOM 1904 C C . THR A 1 266 ? 23.103 8.085 -25.170 1.00 81.00 266 THR A C 1
ATOM 1906 O O . THR A 1 266 ? 24.223 7.637 -25.412 1.00 81.00 266 THR A O 1
ATOM 1909 N N . VAL A 1 267 ? 22.039 7.322 -24.938 1.00 86.06 267 VAL A N 1
ATOM 1910 C CA . VAL A 1 267 ? 21.975 5.860 -25.030 1.00 86.06 267 VAL A CA 1
ATOM 1911 C C . VAL A 1 267 ? 20.724 5.486 -25.821 1.00 86.06 267 VAL A C 1
ATOM 1913 O O . VAL A 1 267 ? 19.811 6.309 -25.917 1.00 86.06 267 VAL A O 1
ATOM 1916 N N . ALA A 1 268 ? 20.690 4.287 -26.389 1.00 90.88 268 ALA A N 1
ATOM 1917 C CA . ALA A 1 268 ? 19.508 3.752 -27.049 1.00 90.88 268 ALA A CA 1
ATOM 1918 C C . ALA A 1 268 ? 19.210 2.352 -26.517 1.00 90.88 268 ALA A C 1
ATOM 1920 O O . ALA A 1 268 ? 20.129 1.686 -26.044 1.00 90.88 268 ALA A O 1
ATOM 1921 N N . LEU A 1 269 ? 17.947 1.956 -26.601 1.00 93.38 269 LEU A N 1
ATOM 1922 C CA . LEU A 1 269 ? 17.458 0.596 -26.381 1.00 93.38 269 LEU A CA 1
ATOM 1923 C C . LEU A 1 269 ? 16.599 0.180 -27.576 1.00 93.38 269 LEU A C 1
ATOM 1925 O O . LEU A 1 269 ? 16.228 1.054 -28.372 1.00 93.38 269 LEU A O 1
ATOM 1929 N N . ALA A 1 270 ? 16.313 -1.113 -27.691 1.00 94.12 270 ALA A N 1
ATOM 1930 C CA . ALA A 1 270 ? 15.431 -1.660 -28.715 1.00 94.12 270 ALA A CA 1
ATOM 1931 C C . ALA A 1 270 ? 14.036 -1.975 -28.160 1.00 94.12 270 ALA A C 1
ATOM 1933 O O . ALA A 1 270 ? 13.831 -1.900 -26.947 1.00 94.12 270 ALA A O 1
ATOM 1934 N N . GLY A 1 271 ? 13.094 -2.218 -29.062 1.00 92.62 271 GLY A N 1
ATOM 1935 C CA . GLY A 1 271 ? 11.732 -2.626 -28.740 1.00 92.62 271 GLY A CA 1
ATOM 1936 C C . GLY A 1 271 ? 10.753 -2.419 -29.899 1.00 92.62 271 GLY A C 1
ATOM 1937 O O . GLY A 1 271 ? 10.978 -1.566 -30.779 1.00 92.62 271 GLY A O 1
ATOM 1938 N N . ASP A 1 272 ? 9.647 -3.154 -29.850 1.00 91.06 272 ASP A N 1
ATOM 1939 C CA . ASP A 1 272 ? 8.549 -3.173 -30.815 1.00 91.06 272 ASP A CA 1
ATOM 1940 C C . ASP A 1 272 ? 7.482 -2.142 -30.416 1.00 91.06 272 ASP A C 1
ATOM 1942 O O . ASP A 1 272 ? 6.426 -2.425 -29.840 1.00 91.06 272 ASP A O 1
ATOM 1946 N N . PHE A 1 273 ? 7.790 -0.873 -30.680 1.00 89.44 273 PHE A N 1
ATOM 1947 C CA . PHE A 1 273 ? 6.950 0.254 -30.261 1.00 89.44 273 PHE A CA 1
ATOM 1948 C C . PHE A 1 273 ? 5.673 0.441 -31.100 1.00 89.44 273 PHE A C 1
ATOM 1950 O O . PHE A 1 273 ? 4.862 1.321 -30.778 1.00 89.44 273 PHE A O 1
ATOM 1957 N N . ASP A 1 274 ? 5.472 -0.326 -32.175 1.00 86.31 274 ASP A N 1
ATOM 1958 C CA . ASP A 1 274 ? 4.244 -0.305 -32.976 1.00 86.31 274 ASP A CA 1
ATOM 1959 C C . ASP A 1 274 ? 3.530 -1.649 -33.131 1.00 86.31 274 ASP A C 1
ATOM 1961 O O . ASP A 1 274 ? 2.478 -1.680 -33.783 1.00 86.31 274 ASP A O 1
ATOM 1965 N N . ASP A 1 275 ? 3.998 -2.670 -32.412 1.00 86.31 275 ASP A N 1
ATOM 1966 C CA . ASP A 1 275 ? 3.401 -4.003 -32.319 1.00 86.31 275 ASP A CA 1
ATOM 1967 C C . ASP A 1 275 ? 3.342 -4.693 -33.697 1.00 86.31 275 ASP A C 1
ATOM 1969 O O . ASP A 1 275 ? 2.328 -5.293 -34.077 1.00 86.31 275 ASP A O 1
ATOM 1973 N N . ASP A 1 276 ? 4.400 -4.522 -34.501 1.00 86.62 276 ASP A N 1
ATOM 1974 C CA . ASP A 1 276 ? 4.539 -5.128 -35.831 1.00 86.62 276 ASP A CA 1
ATOM 1975 C C . ASP A 1 276 ? 5.461 -6.359 -35.860 1.00 86.62 276 ASP A C 1
ATOM 1977 O O . ASP A 1 276 ? 5.531 -7.037 -36.895 1.00 86.62 276 ASP A O 1
ATOM 1981 N N . GLY A 1 277 ? 6.050 -6.699 -34.708 1.00 87.00 277 GLY A N 1
ATOM 1982 C CA . GLY A 1 277 ? 6.975 -7.807 -34.514 1.00 87.00 277 GLY A CA 1
ATOM 1983 C C . GLY A 1 277 ? 8.392 -7.514 -34.997 1.00 87.00 277 GLY A C 1
ATOM 1984 O O . GLY A 1 277 ? 9.111 -8.461 -35.283 1.00 87.00 277 GLY A O 1
ATOM 1985 N N . ILE A 1 278 ? 8.763 -6.242 -35.184 1.00 90.25 278 ILE A N 1
ATOM 1986 C CA . ILE A 1 278 ? 10.120 -5.832 -35.552 1.00 90.25 278 ILE A CA 1
ATOM 1987 C C . ILE A 1 278 ? 10.595 -4.736 -34.602 1.00 90.25 278 ILE A C 1
ATOM 1989 O O . ILE A 1 278 ? 10.031 -3.640 -34.531 1.00 90.25 278 ILE A O 1
ATOM 1993 N N . ASP A 1 279 ? 11.732 -4.972 -33.965 1.00 92.12 279 ASP A N 1
ATOM 1994 C CA . ASP A 1 279 ? 12.329 -4.005 -33.071 1.00 92.12 279 ASP A CA 1
ATOM 1995 C C . ASP A 1 279 ? 12.894 -2.791 -33.802 1.00 92.12 279 ASP A C 1
ATOM 1997 O O . ASP A 1 279 ? 13.486 -2.830 -34.893 1.00 92.12 279 ASP A O 1
ATOM 2001 N N . THR A 1 280 ? 12.740 -1.648 -33.139 1.00 91.88 280 THR A N 1
ATOM 2002 C CA . THR A 1 280 ? 13.312 -0.378 -33.578 1.00 91.88 280 THR A CA 1
ATOM 2003 C C . THR A 1 280 ? 14.147 0.237 -32.456 1.00 91.88 280 THR A C 1
ATOM 2005 O O . THR A 1 280 ? 14.775 -0.479 -31.691 1.00 91.88 280 THR A O 1
ATOM 2008 N N . LEU A 1 281 ? 14.261 1.568 -32.371 1.00 92.31 281 LEU A N 1
ATOM 2009 C CA . LEU A 1 281 ? 15.076 2.213 -31.338 1.00 92.31 281 LEU A CA 1
ATOM 2010 C C . LEU A 1 281 ? 14.286 3.229 -30.525 1.00 92.31 281 LEU A C 1
ATOM 2012 O O . LEU A 1 281 ? 13.583 4.076 -31.083 1.00 92.31 281 LEU A O 1
ATOM 2016 N N . ALA A 1 282 ? 14.568 3.244 -29.223 1.00 92.25 282 ALA A N 1
ATOM 2017 C CA . ALA A 1 282 ? 14.262 4.327 -28.301 1.00 92.25 282 ALA A CA 1
ATOM 2018 C C . ALA A 1 282 ? 15.552 4.994 -27.809 1.00 92.25 282 ALA A C 1
ATOM 2020 O O . ALA A 1 282 ? 16.383 4.388 -27.137 1.00 92.25 282 ALA A O 1
ATOM 2021 N N . GLY A 1 283 ? 15.726 6.272 -28.130 1.00 90.81 283 GLY A N 1
ATOM 2022 C CA . GLY A 1 283 ? 16.832 7.102 -27.681 1.00 90.81 283 GLY A CA 1
ATOM 2023 C C . GLY A 1 283 ? 16.513 7.791 -26.359 1.00 90.81 283 GLY A C 1
ATOM 2024 O O . GLY A 1 283 ? 15.514 8.499 -26.250 1.00 90.81 283 GLY A O 1
ATOM 2025 N N . PHE A 1 284 ? 17.389 7.645 -25.365 1.00 91.38 284 PHE A N 1
ATOM 2026 C CA . PHE A 1 284 ? 17.244 8.266 -24.049 1.00 91.38 284 PHE A CA 1
ATOM 2027 C C . PHE A 1 284 ? 18.266 9.385 -23.833 1.00 91.38 284 PHE A C 1
ATOM 2029 O O . PHE A 1 284 ? 19.488 9.178 -23.837 1.00 91.38 284 PHE A O 1
ATOM 2036 N N . ASP A 1 285 ? 17.776 10.603 -23.615 1.00 87.62 285 ASP A N 1
ATOM 2037 C CA . ASP A 1 285 ? 18.591 11.740 -23.200 1.00 87.62 285 ASP A CA 1
ATOM 2038 C C . ASP A 1 285 ? 18.717 11.787 -21.672 1.00 87.62 285 ASP A C 1
ATOM 2040 O O . ASP A 1 285 ? 17.848 12.288 -20.957 1.00 87.62 285 ASP A O 1
ATOM 2044 N N . VAL A 1 286 ? 19.869 11.334 -21.176 1.00 81.38 286 VAL A N 1
ATOM 2045 C CA . VAL A 1 286 ? 20.212 11.305 -19.745 1.00 81.38 286 VAL A CA 1
ATOM 2046 C C . VAL A 1 286 ? 20.259 12.693 -19.095 1.00 81.38 286 VAL A C 1
ATOM 2048 O O . VAL A 1 286 ? 20.211 12.801 -17.871 1.00 81.38 286 VAL A O 1
ATOM 2051 N N . ALA A 1 287 ? 20.398 13.771 -19.877 1.00 81.06 287 ALA A N 1
ATOM 2052 C CA . ALA A 1 287 ? 20.427 15.132 -19.346 1.00 81.06 287 ALA A CA 1
ATOM 2053 C C . ALA A 1 287 ? 19.022 15.667 -19.047 1.00 81.06 287 ALA A C 1
ATOM 2055 O O . ALA A 1 287 ? 18.872 16.580 -18.232 1.00 81.06 287 ALA A O 1
ATOM 2056 N N . THR A 1 288 ? 18.006 15.124 -19.714 1.00 81.31 288 THR A N 1
ATOM 2057 C CA . THR A 1 288 ? 16.615 15.573 -19.599 1.00 81.31 288 THR A CA 1
ATOM 2058 C C . THR A 1 288 ? 15.666 14.476 -19.116 1.00 81.31 288 THR A C 1
ATOM 2060 O O . THR A 1 288 ? 14.505 14.779 -18.852 1.00 81.31 288 THR A O 1
ATOM 2063 N N . ASN A 1 289 ? 16.147 13.236 -18.967 1.00 82.75 289 ASN A N 1
ATOM 2064 C CA . ASN A 1 289 ? 15.352 12.041 -18.674 1.00 82.75 289 ASN A CA 1
ATOM 2065 C C . ASN A 1 289 ? 14.164 11.906 -19.639 1.00 82.75 289 ASN A C 1
ATOM 2067 O O . ASN A 1 289 ? 13.013 11.754 -19.218 1.00 82.75 289 ASN A O 1
ATOM 2071 N N . THR A 1 290 ? 14.452 12.057 -20.933 1.00 87.00 290 THR A N 1
ATOM 2072 C CA . THR A 1 290 ? 13.455 12.044 -22.009 1.00 87.00 290 THR A CA 1
ATOM 2073 C C . THR A 1 290 ? 13.780 10.939 -23.000 1.00 87.00 290 THR A C 1
ATOM 2075 O O . THR A 1 290 ? 14.924 10.826 -23.438 1.00 87.00 290 THR A O 1
ATOM 2078 N N . PHE A 1 291 ? 12.765 10.158 -23.348 1.00 90.25 291 PHE A N 1
ATOM 2079 C CA . PHE A 1 291 ? 12.782 9.196 -24.436 1.00 90.25 291 PHE A CA 1
ATOM 2080 C C . PHE A 1 291 ? 12.213 9.805 -25.711 1.00 90.25 291 PHE A C 1
ATOM 2082 O O . PHE A 1 291 ? 11.255 10.579 -25.661 1.00 90.25 291 PHE A O 1
ATOM 2089 N N . GLU A 1 292 ? 12.785 9.398 -26.836 1.00 89.44 292 GLU A N 1
ATOM 2090 C CA . GLU A 1 292 ? 12.277 9.595 -28.190 1.00 89.44 292 GLU A CA 1
ATOM 2091 C C . GLU A 1 292 ? 12.430 8.267 -28.941 1.00 89.44 292 GLU A C 1
ATOM 2093 O O . GLU A 1 292 ? 13.532 7.723 -28.943 1.00 89.44 292 GLU A O 1
ATOM 2098 N N . TRP A 1 293 ? 11.380 7.740 -29.574 1.00 88.44 293 TRP A N 1
ATOM 2099 C CA . TRP A 1 293 ? 11.448 6.438 -30.260 1.00 88.44 293 TRP A CA 1
ATOM 2100 C C . TRP A 1 293 ? 10.854 6.450 -31.672 1.00 88.44 293 TRP A C 1
ATOM 2102 O O . TRP A 1 293 ? 10.199 7.414 -32.097 1.00 88.44 293 TRP A O 1
ATOM 2112 N N . LEU A 1 294 ? 11.186 5.403 -32.428 1.00 81.25 294 LEU A N 1
ATOM 2113 C CA . LEU A 1 294 ? 10.741 5.141 -33.797 1.00 81.25 294 LEU A CA 1
ATOM 2114 C C . LEU A 1 294 ? 9.634 4.072 -33.792 1.00 81.25 294 LEU A C 1
ATOM 2116 O O . LEU A 1 294 ? 9.515 3.325 -32.839 1.00 81.25 294 LEU A O 1
ATOM 2120 N N . HIS A 1 295 ? 8.817 4.036 -34.847 1.00 78.69 295 HIS A N 1
ATOM 2121 C CA . HIS A 1 295 ? 7.790 3.001 -35.098 1.00 78.69 295 HIS A CA 1
ATOM 2122 C C . HIS A 1 295 ? 8.073 2.273 -36.428 1.00 78.69 295 HIS A C 1
ATOM 2124 O O . HIS A 1 295 ? 7.164 1.873 -37.130 1.00 78.69 295 HIS A O 1
ATOM 2130 N N . HIS A 1 296 ? 9.301 2.361 -36.945 1.00 73.69 296 HIS A N 1
ATOM 2131 C CA . HIS A 1 296 ? 9.751 1.576 -38.099 1.00 73.69 296 HIS A CA 1
ATOM 2132 C C . HIS A 1 296 ? 11.246 1.802 -38.346 1.00 73.69 296 HIS A C 1
ATOM 2134 O O . HIS A 1 296 ? 11.761 2.924 -38.218 1.00 73.69 296 HIS A O 1
ATOM 2140 N N . ASN A 1 297 ? 11.915 0.781 -38.880 1.00 64.25 297 ASN A N 1
ATOM 2141 C CA . ASN A 1 297 ? 13.302 0.836 -39.346 1.00 64.25 297 ASN A CA 1
ATOM 2142 C C . ASN A 1 297 ? 13.427 1.657 -40.651 1.00 64.25 297 ASN A C 1
ATOM 2144 O O . ASN A 1 297 ? 13.549 1.146 -41.764 1.00 64.25 297 ASN A O 1
ATOM 2148 N N . GLY A 1 298 ? 13.360 2.993 -40.539 1.00 59.69 298 GLY A N 1
ATOM 2149 C CA . GLY A 1 298 ? 13.434 3.916 -41.677 1.00 59.69 298 GLY A CA 1
ATOM 2150 C C . GLY A 1 298 ? 13.887 5.332 -41.312 1.00 59.69 298 GLY A C 1
ATOM 2151 O O . GLY A 1 298 ? 13.700 5.804 -40.198 1.00 59.69 298 GLY A O 1
ATOM 2152 N N . ALA A 1 299 ? 14.481 6.051 -42.273 1.00 48.25 299 ALA A N 1
ATOM 2153 C CA . ALA A 1 299 ? 14.954 7.421 -42.058 1.00 48.25 299 ALA A CA 1
ATOM 2154 C C . ALA A 1 299 ? 13.781 8.392 -41.790 1.00 48.25 299 ALA A C 1
ATOM 2156 O O . ALA A 1 299 ? 13.071 8.789 -42.718 1.00 48.25 299 ALA A O 1
ATOM 2157 N N . GLY A 1 300 ? 13.613 8.812 -40.534 1.00 53.94 300 GLY A N 1
ATOM 2158 C CA . GLY A 1 300 ? 12.557 9.716 -40.069 1.00 53.94 300 GLY A CA 1
ATOM 2159 C C . GLY A 1 300 ? 12.922 10.399 -38.745 1.00 53.94 300 GLY A C 1
ATOM 2160 O O . GLY A 1 300 ? 13.919 10.052 -38.122 1.00 53.94 300 GLY A O 1
ATOM 2161 N N . ALA A 1 301 ? 12.163 11.427 -38.353 1.00 58.09 301 ALA A N 1
ATOM 2162 C CA . ALA A 1 301 ? 12.260 12.000 -37.007 1.00 58.09 301 ALA A CA 1
ATOM 2163 C C . ALA A 1 301 ? 11.481 11.110 -36.029 1.00 58.09 301 ALA A C 1
ATOM 2165 O O . ALA A 1 301 ? 10.487 10.521 -36.452 1.00 58.09 301 ALA A O 1
ATOM 2166 N N . ALA A 1 302 ? 11.904 11.059 -34.761 1.00 62.44 302 ALA A N 1
ATOM 2167 C CA . ALA A 1 302 ? 11.169 10.367 -33.704 1.00 62.44 302 ALA A CA 1
ATOM 2168 C C . ALA A 1 302 ? 9.682 10.741 -33.733 1.00 62.44 302 ALA A C 1
ATOM 2170 O O . ALA A 1 302 ? 9.321 11.907 -33.945 1.00 62.44 302 ALA A O 1
ATOM 2171 N N . THR A 1 303 ? 8.831 9.735 -33.586 1.00 68.38 303 THR A N 1
ATOM 2172 C CA . THR A 1 303 ? 7.380 9.861 -33.751 1.00 68.38 303 THR A CA 1
ATOM 2173 C C . THR A 1 303 ? 6.681 10.130 -32.428 1.00 68.38 303 THR A C 1
ATOM 2175 O O . THR A 1 303 ? 5.647 10.802 -32.424 1.00 68.38 303 THR A O 1
ATOM 2178 N N . GLU A 1 304 ? 7.292 9.718 -31.317 1.00 79.50 304 GLU A N 1
ATOM 2179 C CA . GLU A 1 304 ? 6.784 9.909 -29.962 1.00 79.50 304 GLU A CA 1
ATOM 2180 C C . GLU A 1 304 ? 7.894 10.316 -28.984 1.00 79.50 304 GLU A C 1
ATOM 2182 O O . GLU A 1 304 ? 9.088 10.180 -29.264 1.00 79.50 304 GLU A O 1
ATOM 2187 N N . SER A 1 305 ? 7.493 10.898 -27.850 1.00 84.75 305 SER A N 1
ATOM 2188 C CA . SER A 1 305 ? 8.417 11.327 -26.800 1.00 84.75 305 SER A CA 1
ATOM 2189 C C . SER A 1 305 ? 7.762 11.294 -25.424 1.00 84.75 305 SER A C 1
ATOM 2191 O O . SER A 1 305 ? 6.649 11.810 -25.270 1.00 84.75 305 SER A O 1
ATOM 2193 N N . LEU A 1 306 ? 8.486 10.821 -24.411 1.00 86.06 306 LEU A N 1
ATOM 2194 C CA . LEU A 1 306 ? 8.045 10.809 -23.014 1.00 86.06 306 LEU A CA 1
ATOM 2195 C C . LEU A 1 306 ? 9.164 11.304 -22.097 1.00 86.06 306 LEU A C 1
ATOM 2197 O O . LEU A 1 306 ? 10.312 10.900 -22.235 1.00 86.06 306 LEU A O 1
ATOM 2201 N N . SER A 1 307 ? 8.834 12.164 -21.131 1.00 85.25 307 SER A N 1
ATOM 2202 C CA . SER A 1 307 ? 9.771 12.577 -20.081 1.00 85.25 307 SER A CA 1
ATOM 2203 C C . SER A 1 307 ? 9.241 12.174 -18.716 1.00 85.25 307 SER A C 1
ATOM 2205 O O . SER A 1 307 ? 8.113 12.519 -18.360 1.00 85.25 307 SER A O 1
ATOM 2207 N N . PHE A 1 308 ? 10.090 11.521 -17.925 1.00 75.19 308 PHE A N 1
ATOM 2208 C CA . PHE A 1 308 ? 9.765 11.108 -16.558 1.00 75.19 308 PHE A CA 1
ATOM 2209 C C . PHE A 1 308 ? 9.898 12.256 -15.534 1.00 75.19 308 PHE A C 1
ATOM 2211 O O . PHE A 1 308 ? 9.521 12.131 -14.373 1.00 75.19 308 PHE A O 1
ATOM 2218 N N . GLY A 1 309 ? 10.396 13.432 -15.943 1.00 71.75 309 GLY A N 1
ATOM 2219 C CA . GLY A 1 309 ? 10.327 14.657 -15.133 1.00 71.75 309 GLY A CA 1
ATOM 2220 C C . GLY A 1 309 ? 11.218 14.697 -13.880 1.00 71.75 309 GLY A C 1
ATOM 2221 O O . GLY A 1 309 ? 11.006 15.549 -13.011 1.00 71.75 309 GLY A O 1
ATOM 2222 N N . HIS A 1 310 ? 12.222 13.821 -13.764 1.00 71.81 310 HIS A N 1
ATOM 2223 C CA . HIS A 1 310 ? 13.139 13.810 -12.620 1.00 71.81 310 HIS A CA 1
ATOM 2224 C C . HIS A 1 310 ? 14.191 14.926 -12.691 1.00 71.81 310 HIS A C 1
ATOM 2226 O O . HIS A 1 310 ? 14.785 15.189 -13.735 1.00 71.81 310 H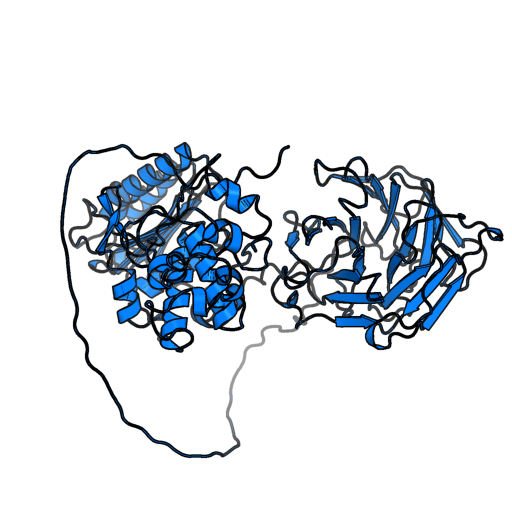IS A O 1
ATOM 2232 N N . ALA A 1 311 ? 14.447 15.572 -11.548 1.00 56.84 311 ALA A N 1
ATOM 2233 C CA . ALA A 1 311 ? 15.306 16.756 -11.439 1.00 56.84 311 ALA A CA 1
ATOM 2234 C C . ALA A 1 311 ? 16.820 16.460 -11.396 1.00 56.84 311 ALA A C 1
ATOM 2236 O O . ALA A 1 311 ? 17.618 17.400 -11.410 1.00 56.84 311 ALA A O 1
ATOM 2237 N N . GLU A 1 312 ? 17.214 15.189 -11.298 1.00 65.88 312 GLU A N 1
ATOM 2238 C CA . GLU A 1 312 ? 18.614 14.764 -11.222 1.00 65.88 312 GLU A CA 1
ATOM 2239 C C . GLU A 1 312 ? 19.037 14.136 -12.556 1.00 65.88 312 GLU A C 1
ATOM 2241 O O . GLU A 1 312 ? 18.610 13.024 -12.847 1.00 65.88 312 GLU A O 1
ATOM 2246 N N . PRO A 1 313 ? 19.818 14.835 -13.397 1.00 62.84 313 PRO A N 1
ATOM 2247 C CA . PRO A 1 313 ? 20.269 14.294 -14.674 1.00 62.84 313 PRO A CA 1
ATOM 2248 C C . PRO A 1 313 ? 21.458 13.340 -14.502 1.00 62.84 313 PRO A C 1
ATOM 2250 O O . PRO A 1 313 ? 22.320 13.557 -13.646 1.00 62.84 313 PRO A O 1
ATOM 2253 N N . GLY A 1 314 ? 21.551 12.344 -15.383 1.00 65.44 314 GLY A N 1
ATOM 2254 C CA . GLY A 1 314 ? 22.692 11.438 -15.507 1.00 65.44 314 GLY A CA 1
ATOM 2255 C C . GLY A 1 314 ? 22.298 9.963 -15.510 1.00 65.44 314 GLY A C 1
ATOM 2256 O O . GLY A 1 314 ? 21.453 9.537 -14.733 1.00 65.44 314 GLY A O 1
ATOM 2257 N N . PHE A 1 315 ? 22.983 9.170 -16.338 1.00 63.41 315 PHE A N 1
ATOM 2258 C CA . PHE A 1 315 ? 22.742 7.727 -16.484 1.00 63.41 315 PHE A CA 1
ATOM 2259 C C . PHE A 1 315 ? 22.845 6.965 -15.152 1.00 63.41 315 PHE A C 1
ATOM 2261 O O . PHE A 1 315 ? 22.055 6.082 -14.852 1.00 63.41 315 PHE A O 1
ATOM 2268 N N . TRP A 1 316 ? 23.797 7.357 -14.301 1.00 66.69 316 TRP A N 1
ATOM 2269 C CA . TRP A 1 316 ? 23.989 6.747 -12.981 1.00 66.69 316 TRP A CA 1
ATOM 2270 C C . TRP A 1 316 ? 22.929 7.156 -11.949 1.00 66.69 316 TRP A C 1
ATOM 2272 O O . TRP A 1 316 ? 22.868 6.569 -10.872 1.00 66.69 316 TRP A O 1
ATOM 2282 N N . ALA A 1 317 ? 22.112 8.164 -12.265 1.00 69.69 317 ALA A N 1
ATOM 2283 C CA . ALA A 1 317 ? 20.936 8.534 -11.484 1.00 69.69 317 ALA A CA 1
ATOM 2284 C C . ALA A 1 317 ? 19.672 7.831 -12.010 1.00 69.69 317 ALA A C 1
ATOM 2286 O O . ALA A 1 317 ? 18.860 7.378 -11.198 1.00 69.69 317 ALA A O 1
ATOM 2287 N N . TRP A 1 318 ? 19.546 7.715 -13.340 1.00 80.62 318 TRP A N 1
ATOM 2288 C CA . TRP A 1 318 ? 18.423 7.083 -14.040 1.00 80.62 318 TRP A CA 1
ATOM 2289 C C . TRP A 1 318 ? 18.920 6.259 -15.224 1.00 80.62 318 TRP A C 1
ATOM 2291 O O . TRP A 1 318 ? 19.419 6.810 -16.209 1.00 80.62 318 TRP A O 1
ATOM 2301 N N . ALA A 1 319 ? 18.764 4.945 -15.121 1.00 87.62 319 ALA A N 1
ATOM 2302 C CA . ALA A 1 319 ? 19.087 4.013 -16.188 1.00 87.62 319 ALA A CA 1
ATOM 2303 C C . ALA A 1 319 ? 17.802 3.659 -16.960 1.00 87.62 319 ALA A C 1
ATOM 2305 O O . ALA A 1 319 ? 16.800 3.344 -16.319 1.00 87.62 319 ALA A O 1
ATOM 2306 N N . PRO A 1 320 ? 17.795 3.759 -18.297 1.00 91.25 320 PRO A N 1
ATOM 2307 C CA . PRO A 1 320 ? 16.613 3.497 -19.109 1.00 91.25 320 PRO A CA 1
ATOM 2308 C C . PRO A 1 320 ? 16.390 2.001 -19.348 1.00 91.25 320 PRO A C 1
ATOM 2310 O O . PRO A 1 320 ? 17.341 1.223 -19.297 1.00 91.25 320 PRO A O 1
ATOM 2313 N N . LEU A 1 321 ? 15.139 1.642 -19.625 1.00 93.62 321 LEU A N 1
ATOM 2314 C CA . LEU A 1 321 ? 14.665 0.300 -19.956 1.00 93.62 321 LEU A CA 1
ATOM 2315 C C . LEU A 1 321 ? 13.557 0.394 -21.012 1.00 93.62 321 LEU A C 1
ATOM 2317 O O . LEU A 1 321 ? 12.904 1.437 -21.131 1.00 93.62 321 LEU A O 1
ATOM 2321 N N . THR A 1 322 ? 13.338 -0.693 -21.735 1.00 94.19 322 THR A N 1
ATOM 2322 C CA . THR A 1 322 ? 12.250 -0.889 -22.698 1.00 94.19 322 THR A CA 1
ATOM 2323 C C . THR A 1 322 ? 11.692 -2.294 -22.520 1.00 94.19 322 THR A C 1
ATOM 2325 O O . THR A 1 322 ? 12.385 -3.138 -21.956 1.00 94.19 322 THR A O 1
ATOM 2328 N N . GLY A 1 323 ? 10.437 -2.481 -22.912 1.00 91.88 323 GLY A N 1
ATOM 2329 C CA . GLY A 1 323 ? 9.781 -3.780 -22.903 1.00 91.88 323 GLY A CA 1
ATOM 2330 C C . GLY A 1 323 ? 8.262 -3.674 -23.009 1.00 91.88 323 GLY A C 1
ATOM 2331 O O . GLY A 1 323 ? 7.652 -2.633 -22.707 1.00 91.88 323 GLY A O 1
ATOM 2332 N N . ARG A 1 324 ? 7.648 -4.781 -23.394 1.00 89.69 324 ARG A N 1
ATOM 2333 C CA . ARG A 1 324 ? 6.232 -5.122 -23.310 1.00 89.69 324 ARG A CA 1
ATOM 2334 C C . ARG A 1 324 ? 5.865 -5.415 -21.861 1.00 89.69 324 ARG A C 1
ATOM 2336 O O . ARG A 1 324 ? 5.580 -6.547 -21.487 1.00 89.69 324 ARG A O 1
ATOM 2343 N N . TRP A 1 325 ? 5.884 -4.381 -21.017 1.00 88.25 325 TRP A N 1
ATOM 2344 C CA . TRP A 1 325 ? 5.792 -4.555 -19.565 1.00 88.25 325 TRP A CA 1
ATOM 2345 C C . TRP A 1 325 ? 4.642 -5.462 -19.141 1.00 88.25 325 TRP A C 1
ATOM 2347 O O . TRP A 1 325 ? 3.471 -5.140 -19.382 1.00 88.25 325 TRP A O 1
ATOM 2357 N N . GLN A 1 326 ? 4.973 -6.506 -18.382 1.00 75.94 326 GLN A N 1
ATOM 2358 C CA . GLN A 1 326 ? 3.994 -7.214 -17.582 1.00 75.94 326 GLN A CA 1
ATOM 2359 C C . GLN A 1 326 ? 3.410 -6.193 -16.609 1.00 75.94 326 GLN A C 1
ATOM 2361 O O . GLN A 1 326 ? 4.042 -5.754 -15.646 1.00 75.94 326 GLN A O 1
ATOM 2366 N N . VAL A 1 327 ? 2.205 -5.723 -16.892 1.00 67.81 327 VAL A N 1
ATOM 2367 C CA . VAL A 1 327 ? 1.454 -4.950 -15.916 1.00 67.81 327 VAL A CA 1
ATOM 2368 C C . VAL A 1 327 ? 0.856 -6.005 -15.006 1.00 67.81 327 VAL A C 1
ATOM 2370 O O . VAL A 1 327 ? 0.110 -6.836 -15.536 1.00 67.81 327 VAL A O 1
ATOM 2373 N N . PRO A 1 328 ? 1.123 -5.996 -13.679 1.00 58.47 328 PRO A N 1
ATOM 2374 C CA . PRO A 1 328 ? 0.396 -6.860 -12.766 1.00 58.47 328 PRO A CA 1
ATOM 2375 C C . PRO A 1 328 ? -1.057 -6.694 -13.138 1.00 58.47 328 PRO A C 1
ATOM 2377 O O . PRO A 1 328 ? -1.538 -5.549 -13.157 1.00 58.47 328 PRO A O 1
ATOM 2380 N N . ALA A 1 329 ? -1.710 -7.784 -13.559 1.00 43.97 329 ALA A N 1
ATOM 2381 C CA . ALA A 1 329 ? -3.104 -7.706 -13.944 1.00 43.97 329 ALA A CA 1
ATOM 2382 C C . ALA A 1 329 ? -3.761 -6.901 -12.832 1.00 43.97 329 ALA A C 1
ATOM 2384 O O . ALA A 1 329 ? -3.595 -7.277 -11.674 1.00 43.97 329 ALA A O 1
ATOM 2385 N N . GLN A 1 330 ? -4.382 -5.752 -13.140 1.00 41.47 330 GLN A N 1
ATOM 2386 C CA . GLN A 1 330 ? -5.199 -5.036 -12.159 1.00 41.47 330 GLN A CA 1
ATOM 2387 C C . GLN A 1 330 ? -6.099 -6.113 -11.589 1.00 41.47 330 GLN A C 1
ATOM 2389 O O . GLN A 1 330 ? -6.959 -6.533 -12.366 1.00 41.47 330 GLN A O 1
ATOM 2394 N N . PRO A 1 331 ? -5.837 -6.647 -10.375 1.00 34.81 331 PRO A N 1
ATOM 2395 C CA . PRO A 1 331 ? -5.995 -8.072 -10.093 1.00 34.81 331 PRO A CA 1
ATOM 2396 C C . PRO A 1 331 ? -7.327 -8.478 -10.652 1.00 34.81 331 PRO A C 1
ATOM 2398 O O . PRO A 1 331 ? -8.303 -7.962 -10.099 1.00 34.81 331 PRO A O 1
ATOM 2401 N N . VAL A 1 332 ? -7.319 -9.192 -11.808 1.00 32.38 332 VAL A N 1
ATOM 2402 C CA . VAL A 1 332 ? -8.465 -9.302 -12.742 1.00 32.38 332 VAL A CA 1
ATOM 2403 C C . VAL A 1 332 ? -9.672 -9.337 -11.872 1.00 32.38 332 VAL A C 1
ATOM 2405 O O . VAL A 1 332 ? -9.755 -10.322 -11.140 1.00 32.38 332 VAL A O 1
ATOM 2408 N N . ALA A 1 333 ? -10.434 -8.229 -11.838 1.00 35.62 333 ALA A N 1
ATOM 2409 C CA . ALA A 1 333 ? -11.299 -7.894 -10.714 1.00 35.62 333 ALA A CA 1
ATOM 2410 C C . ALA A 1 333 ? -11.848 -9.190 -10.141 1.00 35.62 333 ALA A C 1
ATOM 2412 O O . ALA A 1 333 ? -12.758 -9.763 -10.737 1.00 35.62 333 ALA A O 1
ATOM 2413 N N . ARG A 1 334 ? -11.245 -9.715 -9.051 1.00 42.00 334 ARG A N 1
ATOM 2414 C CA . ARG A 1 334 ? -11.921 -10.775 -8.309 1.00 42.00 334 ARG A CA 1
ATOM 2415 C C . ARG A 1 334 ? -13.227 -10.085 -8.027 1.00 42.00 334 ARG A C 1
ATOM 2417 O O . ARG A 1 334 ? -13.182 -8.992 -7.431 1.00 42.00 334 ARG A O 1
ATOM 2424 N N . ASP A 1 335 ? -14.315 -10.602 -8.607 1.00 51.44 335 ASP A N 1
ATOM 2425 C CA . ASP A 1 335 ? -15.636 -10.044 -8.392 1.00 51.44 335 ASP A CA 1
ATOM 2426 C C . ASP A 1 335 ? -15.681 -9.882 -6.884 1.00 51.44 335 ASP A C 1
ATOM 2428 O O . ASP A 1 335 ? -15.540 -10.860 -6.141 1.00 51.44 335 ASP A O 1
ATOM 2432 N N . GLY A 1 336 ? -15.623 -8.619 -6.439 1.00 62.03 336 GLY A N 1
ATOM 2433 C CA . GLY A 1 336 ? -15.478 -8.331 -5.022 1.00 62.03 336 GLY A CA 1
ATOM 2434 C C . GLY A 1 336 ? -16.639 -8.989 -4.322 1.00 62.03 336 GLY A C 1
ATOM 2435 O O . GLY A 1 336 ? -17.605 -9.374 -4.986 1.00 62.03 336 GLY A O 1
ATOM 2436 N N . TYR A 1 337 ? -16.587 -9.104 -3.001 1.00 81.56 337 TYR A N 1
ATOM 2437 C CA . TYR A 1 337 ? -17.731 -9.678 -2.310 1.00 81.56 337 TYR A CA 1
ATOM 2438 C C . TYR A 1 337 ? -19.066 -9.133 -2.853 1.00 81.56 337 TYR A C 1
ATOM 2440 O O . TYR A 1 337 ? -19.317 -7.919 -2.884 1.00 81.56 337 TYR A O 1
ATOM 2448 N N . ALA A 1 338 ? -19.892 -10.058 -3.340 1.00 85.88 338 ALA A N 1
ATOM 2449 C CA . ALA A 1 338 ? -21.156 -9.736 -3.963 1.00 85.88 338 ALA A CA 1
ATOM 2450 C C . ALA A 1 338 ? -22.159 -9.393 -2.862 1.00 85.88 338 ALA A C 1
ATOM 2452 O O . ALA A 1 338 ? -22.799 -10.267 -2.279 1.00 85.88 338 ALA A O 1
ATOM 2453 N N . TRP A 1 339 ? -22.275 -8.101 -2.565 1.00 90.75 339 TRP A N 1
ATOM 2454 C CA . TRP A 1 339 ? -23.230 -7.599 -1.589 1.00 90.75 339 TRP A CA 1
ATOM 2455 C C . TRP A 1 339 ? -24.659 -8.009 -1.941 1.00 90.75 339 TRP A C 1
ATOM 2457 O O . TRP A 1 339 ? -25.121 -7.800 -3.063 1.00 90.75 339 TRP A O 1
ATOM 2467 N N . GLN A 1 340 ? -25.383 -8.525 -0.947 1.00 92.88 340 GLN A N 1
ATOM 2468 C CA . GLN A 1 340 ? -26.833 -8.575 -1.028 1.00 92.88 340 GLN A CA 1
ATOM 2469 C C . GLN A 1 340 ? -27.356 -7.134 -1.037 1.00 92.88 340 GLN A C 1
ATOM 2471 O O . GLN A 1 340 ? -27.083 -6.367 -0.112 1.00 92.88 340 GLN A O 1
ATOM 2476 N N . GLU A 1 341 ? -28.098 -6.779 -2.082 1.00 93.88 341 GLU A N 1
ATOM 2477 C CA . GLU A 1 341 ? -28.744 -5.474 -2.227 1.00 93.88 341 GLU A CA 1
ATOM 2478 C C . GLU A 1 341 ? -30.224 -5.567 -1.818 1.00 93.88 341 GLU A C 1
ATOM 2480 O O . GLU A 1 341 ? -30.886 -6.575 -2.088 1.00 93.88 341 GLU A O 1
ATOM 2485 N N . GLY A 1 342 ? -30.748 -4.532 -1.156 1.00 93.25 342 GLY A N 1
ATOM 2486 C CA . GLY A 1 342 ? -32.115 -4.525 -0.619 1.00 93.25 342 GLY A CA 1
ATOM 2487 C C . GLY A 1 342 ? -32.767 -3.144 -0.617 1.00 93.25 342 GLY A C 1
ATOM 2488 O O . GLY A 1 342 ? -32.089 -2.124 -0.714 1.00 93.25 342 GLY A O 1
ATOM 2489 N N . ASP A 1 343 ? -34.100 -3.104 -0.514 1.00 93.88 343 ASP A N 1
ATOM 2490 C CA . ASP A 1 343 ? -34.843 -1.844 -0.408 1.00 93.88 343 ASP A CA 1
ATOM 2491 C C . ASP A 1 343 ? -34.635 -1.234 0.993 1.00 93.88 343 ASP A C 1
ATOM 2493 O O . ASP A 1 343 ? -34.877 -1.923 1.987 1.00 93.88 343 ASP A O 1
ATOM 2497 N N . PRO A 1 344 ? -34.236 0.048 1.119 1.00 95.06 344 PRO A N 1
ATOM 2498 C CA . PRO A 1 344 ? -34.092 0.713 2.414 1.00 95.06 344 PRO A CA 1
ATOM 2499 C C . PRO A 1 344 ? -35.290 0.525 3.358 1.00 95.06 344 PRO A C 1
ATOM 2501 O O . PRO A 1 344 ? -35.099 0.362 4.566 1.00 95.06 344 PRO A O 1
ATOM 2504 N N . ALA A 1 345 ? -36.517 0.505 2.827 1.00 94.50 345 ALA A N 1
ATOM 2505 C CA . ALA A 1 345 ? -37.731 0.370 3.625 1.00 94.50 345 ALA A CA 1
ATOM 2506 C C . ALA A 1 345 ? -37.823 -0.987 4.343 1.00 94.50 345 ALA A C 1
ATOM 2508 O O . ALA A 1 345 ? -38.282 -1.038 5.487 1.00 94.50 345 ALA A O 1
ATOM 2509 N N . ASP A 1 346 ? -37.333 -2.065 3.723 1.00 96.06 346 ASP A N 1
ATOM 2510 C CA . ASP A 1 346 ? -37.307 -3.408 4.322 1.00 96.06 346 ASP A CA 1
ATOM 2511 C C . ASP A 1 346 ? -36.309 -3.501 5.489 1.00 96.06 346 ASP A C 1
ATOM 2513 O O . ASP A 1 346 ? -36.403 -4.385 6.341 1.00 96.06 346 ASP A O 1
ATOM 2517 N N . HIS A 1 347 ? -35.389 -2.538 5.566 1.00 96.06 347 HIS A N 1
ATOM 2518 C CA . HIS A 1 347 ? -34.374 -2.419 6.605 1.00 96.06 347 HIS A CA 1
ATOM 2519 C C . HIS A 1 347 ? -34.642 -1.226 7.531 1.00 96.06 347 HIS A C 1
ATOM 2521 O O . HIS A 1 347 ? -33.733 -0.780 8.221 1.00 96.06 347 HIS A O 1
ATOM 2527 N N . GLY A 1 348 ? -35.870 -0.694 7.573 1.00 96.25 348 GLY A N 1
ATOM 2528 C CA . GLY A 1 348 ? -36.274 0.358 8.514 1.00 96.25 348 GLY A CA 1
ATOM 2529 C C . GLY A 1 348 ? -35.715 1.750 8.201 1.00 96.25 348 GLY A C 1
ATOM 2530 O O . GLY A 1 348 ? -35.513 2.546 9.118 1.00 96.25 348 GLY A O 1
ATOM 2531 N N . LEU A 1 349 ? -35.387 2.040 6.942 1.00 96.38 349 LEU A N 1
ATOM 2532 C CA . LEU A 1 349 ? -34.966 3.367 6.484 1.00 96.38 349 LEU A CA 1
ATOM 2533 C C . LEU A 1 349 ? -36.068 4.012 5.636 1.00 96.38 349 LEU A C 1
ATOM 2535 O O . LEU A 1 349 ? -36.664 3.379 4.766 1.00 96.38 349 LEU A O 1
ATOM 2539 N N . ASP A 1 350 ? -36.302 5.307 5.833 1.00 97.25 350 ASP A N 1
ATOM 2540 C CA . ASP A 1 350 ? -37.103 6.114 4.917 1.00 97.25 350 ASP A CA 1
ATOM 2541 C C . ASP A 1 350 ? -36.329 6.312 3.607 1.00 97.25 350 ASP A C 1
ATOM 2543 O O . ASP A 1 350 ? -35.457 7.178 3.499 1.00 97.25 350 ASP A O 1
ATOM 2547 N N . GLY A 1 351 ? -36.659 5.510 2.593 1.00 94.25 351 GLY A N 1
ATOM 2548 C CA . GLY A 1 351 ? -35.983 5.558 1.298 1.00 94.25 351 GLY A CA 1
ATOM 2549 C C . GLY A 1 351 ? -36.043 6.929 0.612 1.00 94.25 351 GLY A C 1
ATOM 2550 O O . GLY A 1 351 ? -35.107 7.290 -0.097 1.00 94.25 351 GLY A O 1
ATOM 2551 N N . ALA A 1 352 ? -37.092 7.730 0.839 1.00 94.12 352 ALA A N 1
ATOM 2552 C CA . ALA A 1 352 ? -37.196 9.062 0.244 1.00 94.12 352 ALA A CA 1
ATOM 2553 C C . ALA A 1 352 ? -36.262 10.067 0.933 1.00 94.12 352 ALA A C 1
ATOM 2555 O O . ALA A 1 352 ? -35.631 10.876 0.252 1.00 94.12 352 ALA A O 1
ATOM 2556 N N . GLN A 1 353 ? -36.148 10.005 2.263 1.00 95.88 353 GLN A N 1
ATOM 2557 C CA . GLN A 1 353 ? -35.193 10.833 3.008 1.00 95.88 353 GLN A CA 1
ATOM 2558 C C . GLN A 1 353 ? -33.749 10.423 2.715 1.00 95.88 353 GLN A C 1
ATOM 2560 O O . GLN A 1 353 ? -32.912 11.289 2.471 1.00 95.88 353 GLN A O 1
ATOM 2565 N N . LEU A 1 354 ? -33.472 9.117 2.651 1.00 96.06 354 LEU A N 1
ATOM 2566 C CA . LEU A 1 354 ? -32.150 8.600 2.306 1.00 96.06 354 LEU A CA 1
ATOM 2567 C C . LEU A 1 354 ? -31.729 9.030 0.894 1.00 96.06 354 LEU A C 1
ATOM 2569 O O . LEU A 1 354 ? -30.610 9.497 0.697 1.00 96.06 354 LEU A O 1
ATOM 2573 N N . LEU A 1 355 ? -32.637 8.938 -0.082 1.00 94.31 355 LEU A N 1
ATOM 2574 C CA . LEU A 1 355 ? -32.381 9.396 -1.447 1.00 94.31 355 LEU A CA 1
ATOM 2575 C C . LEU A 1 355 ? -32.084 10.900 -1.500 1.00 94.31 355 LEU A C 1
ATOM 2577 O O . LEU A 1 355 ? -31.139 11.302 -2.175 1.00 94.31 355 LEU A O 1
ATOM 2581 N N . ALA A 1 356 ? -32.854 11.713 -0.769 1.00 94.56 356 ALA A N 1
ATOM 2582 C CA . ALA A 1 356 ? -32.633 13.155 -0.692 1.00 94.56 356 ALA A CA 1
ATOM 2583 C C . ALA A 1 356 ? -31.271 13.492 -0.062 1.00 94.56 356 ALA A C 1
ATOM 2585 O O . ALA A 1 356 ? -30.544 14.324 -0.598 1.00 94.56 356 ALA A O 1
ATOM 2586 N N . ALA A 1 357 ? -30.877 12.795 1.008 1.00 96.00 357 ALA A N 1
ATOM 2587 C CA . ALA A 1 357 ? -29.550 12.945 1.602 1.00 96.00 357 ALA A CA 1
ATOM 2588 C C . ALA A 1 357 ? -28.441 12.597 0.587 1.00 96.00 357 ALA A C 1
ATOM 2590 O O . ALA A 1 357 ? -27.477 13.343 0.423 1.00 96.00 357 ALA A O 1
ATOM 2591 N N . LEU A 1 358 ? -28.590 11.497 -0.157 1.00 94.62 358 LEU A N 1
ATOM 2592 C CA . LEU A 1 358 ? -27.633 11.109 -1.198 1.00 94.62 358 LEU A CA 1
ATOM 2593 C C . LEU A 1 358 ? -27.615 12.080 -2.393 1.00 94.62 358 LEU A C 1
ATOM 2595 O O . LEU A 1 358 ? -26.587 12.194 -3.058 1.00 94.62 358 LEU A O 1
ATOM 2599 N N . ASP A 1 359 ? -28.714 12.763 -2.715 1.00 91.88 359 ASP A N 1
ATOM 2600 C CA . ASP A 1 359 ? -28.719 13.857 -3.699 1.00 91.88 359 ASP A CA 1
ATOM 2601 C C . ASP A 1 359 ? -27.920 15.063 -3.171 1.00 91.88 359 ASP A C 1
ATOM 2603 O O . ASP A 1 359 ? -27.068 15.601 -3.881 1.00 91.88 359 ASP A O 1
ATOM 2607 N N . ASP A 1 360 ? -28.138 15.446 -1.911 1.00 91.69 360 ASP A N 1
ATOM 2608 C CA . ASP A 1 360 ? -27.477 16.590 -1.275 1.00 91.69 360 ASP A CA 1
ATOM 2609 C C . ASP A 1 360 ? -25.965 16.373 -1.096 1.00 91.69 360 ASP A C 1
ATOM 2611 O O . ASP A 1 360 ? -25.177 17.316 -1.246 1.00 91.69 360 ASP A O 1
ATOM 2615 N N . ALA A 1 361 ? -25.528 15.130 -0.868 1.00 91.19 361 ALA A N 1
ATOM 2616 C CA . ALA A 1 361 ? -24.113 14.762 -0.794 1.00 91.19 361 ALA A CA 1
ATOM 2617 C C . ALA A 1 361 ? -23.319 15.113 -2.070 1.00 91.19 361 ALA A C 1
ATOM 2619 O O . ALA A 1 361 ? -22.127 15.396 -1.972 1.00 91.19 361 ALA A O 1
ATOM 2620 N N . ALA A 1 362 ? -23.962 15.226 -3.242 1.00 86.75 362 ALA A N 1
ATOM 2621 C CA . ALA A 1 362 ? -23.310 15.676 -4.481 1.00 86.75 362 ALA A CA 1
ATOM 2622 C C . ALA A 1 362 ? -22.782 17.126 -4.412 1.00 86.75 362 ALA A C 1
ATOM 2624 O O . ALA A 1 362 ? -21.984 17.547 -5.252 1.00 86.75 362 ALA A O 1
ATOM 2625 N N . SER A 1 363 ? -23.243 17.916 -3.434 1.00 88.25 363 SER A N 1
ATOM 2626 C CA . SER A 1 363 ? -22.746 19.273 -3.172 1.00 88.25 363 SER A CA 1
ATOM 2627 C C . SER A 1 363 ? -21.427 19.298 -2.389 1.00 88.25 363 SER A C 1
ATOM 2629 O O . SER A 1 363 ? -20.746 20.329 -2.355 1.00 88.25 363 SER A O 1
ATOM 2631 N N . LEU A 1 364 ? -21.033 18.168 -1.794 1.00 88.12 364 LEU A N 1
ATOM 2632 C CA . LEU A 1 364 ? -19.761 17.997 -1.103 1.00 88.12 364 LEU A CA 1
ATOM 2633 C C . LEU A 1 364 ? -18.680 17.675 -2.139 1.00 88.12 364 LEU A C 1
ATOM 2635 O O . LEU A 1 364 ? -18.430 16.520 -2.448 1.00 88.12 364 LEU A O 1
ATOM 2639 N N . ALA A 1 365 ? -18.033 18.716 -2.669 1.00 79.31 365 ALA A N 1
ATOM 2640 C CA . ALA A 1 365 ? -17.169 18.646 -3.856 1.00 79.31 365 ALA A CA 1
ATOM 2641 C C . ALA A 1 365 ? -16.018 17.618 -3.819 1.00 79.31 365 ALA A C 1
ATOM 2643 O O . ALA A 1 365 ? -15.430 17.330 -4.867 1.00 79.31 365 ALA A O 1
ATOM 2644 N N . ASP A 1 366 ? -15.650 17.122 -2.637 1.00 83.62 366 ASP A N 1
ATOM 2645 C CA . ASP A 1 366 ? -14.589 16.132 -2.456 1.00 83.62 366 ASP A CA 1
ATOM 2646 C C . ASP A 1 366 ? -15.108 14.718 -2.182 1.00 83.62 366 ASP A C 1
ATOM 2648 O O . ASP A 1 366 ? -14.318 13.788 -2.297 1.00 83.62 366 ASP A O 1
ATOM 2652 N N . VAL A 1 367 ? -16.401 14.532 -1.895 1.00 90.19 367 VAL A N 1
ATOM 2653 C CA . VAL A 1 367 ? -17.014 13.209 -1.711 1.00 90.19 367 VAL A CA 1
ATOM 2654 C C . VAL A 1 367 ? -17.189 12.533 -3.071 1.00 90.19 367 VAL A C 1
ATOM 2656 O O . VAL A 1 367 ? -17.721 13.114 -4.013 1.00 90.19 367 VAL A O 1
ATOM 2659 N N . LEU A 1 368 ? -16.731 11.289 -3.172 1.00 86.94 368 LEU A N 1
ATOM 2660 C CA . LEU A 1 368 ? -16.742 10.474 -4.388 1.00 86.94 368 LEU A CA 1
ATOM 2661 C C . LEU A 1 368 ? -17.741 9.321 -4.306 1.00 86.94 368 LEU A C 1
ATOM 2663 O O . LEU A 1 368 ? -18.329 8.959 -5.321 1.00 86.94 368 LEU A O 1
ATOM 2667 N N . GLY A 1 369 ? -17.971 8.772 -3.115 1.00 93.50 369 GLY A N 1
ATOM 2668 C CA . GLY A 1 369 ? -18.912 7.681 -2.904 1.00 93.50 369 GLY A CA 1
ATOM 2669 C C . GLY A 1 369 ? -19.488 7.676 -1.496 1.00 93.50 369 GLY A C 1
ATOM 2670 O O . GLY A 1 369 ? -18.789 7.999 -0.538 1.00 93.50 369 GLY A O 1
ATOM 2671 N N . VAL A 1 370 ? -20.760 7.302 -1.377 1.00 98.12 370 VAL A N 1
ATOM 2672 C CA . VAL A 1 370 ? -21.439 7.041 -0.101 1.00 98.12 370 VAL A CA 1
ATOM 2673 C C . VAL A 1 370 ? -22.153 5.701 -0.202 1.00 98.12 370 VAL A C 1
ATOM 2675 O O . VAL A 1 370 ? -22.929 5.492 -1.133 1.00 98.12 370 VAL A O 1
ATOM 2678 N N . LEU A 1 371 ? -21.886 4.798 0.740 1.00 98.25 371 LEU A N 1
ATOM 2679 C CA . LEU A 1 371 ? -22.549 3.500 0.857 1.00 98.25 371 LEU A CA 1
ATOM 2680 C C . LEU A 1 371 ? -23.216 3.405 2.225 1.00 98.25 371 LEU A C 1
ATOM 2682 O O . LEU A 1 371 ? -22.660 3.861 3.225 1.00 98.25 371 LEU A O 1
ATOM 2686 N N . VAL A 1 372 ? -24.387 2.781 2.258 1.00 98.50 372 VAL A N 1
ATOM 2687 C CA . VAL A 1 372 ? -25.159 2.519 3.469 1.00 98.50 372 VAL A CA 1
ATOM 2688 C C . VAL A 1 372 ? -25.503 1.040 3.499 1.00 98.50 372 VAL A C 1
ATOM 2690 O O . VAL A 1 372 ? -26.179 0.537 2.600 1.00 98.50 372 VAL A O 1
ATOM 2693 N N . VAL A 1 373 ? -25.039 0.353 4.538 1.00 98.31 373 VAL A N 1
ATOM 2694 C CA . VAL A 1 373 ? -25.347 -1.059 4.787 1.00 98.31 373 VAL A CA 1
ATOM 2695 C C . VAL A 1 373 ? -26.082 -1.146 6.113 1.00 98.31 373 VAL A C 1
ATOM 2697 O O . VAL A 1 373 ? -25.652 -0.539 7.094 1.00 98.31 373 VAL A O 1
ATOM 2700 N N . ARG A 1 374 ? -27.194 -1.881 6.145 1.00 97.12 374 ARG A N 1
ATOM 2701 C CA . ARG A 1 374 ? -27.978 -2.097 7.363 1.00 97.12 374 ARG A CA 1
ATOM 2702 C C . ARG A 1 374 ? -28.486 -3.530 7.437 1.00 97.12 374 ARG A C 1
ATOM 2704 O O . ARG A 1 374 ? -29.008 -4.042 6.446 1.00 97.12 374 ARG A O 1
ATOM 2711 N N . HIS A 1 375 ? -28.358 -4.168 8.598 1.00 95.75 375 HIS A N 1
ATOM 2712 C CA . HIS A 1 375 ? -28.662 -5.594 8.770 1.00 95.75 375 HIS A CA 1
ATOM 2713 C C . HIS A 1 375 ? -27.913 -6.475 7.755 1.00 95.75 375 HIS A C 1
ATOM 2715 O O . HIS A 1 375 ? -28.519 -7.275 7.037 1.00 95.75 375 HIS A O 1
ATOM 2721 N N . GLY A 1 376 ? -26.609 -6.219 7.591 1.00 94.75 376 GLY A N 1
ATOM 2722 C CA . GLY A 1 376 ? -25.736 -6.917 6.637 1.00 94.75 376 GLY A CA 1
ATOM 2723 C C . GLY A 1 376 ? -26.074 -6.735 5.147 1.00 94.75 376 GLY A C 1
ATOM 2724 O O . GLY A 1 376 ? -25.466 -7.386 4.302 1.00 94.75 376 GLY A O 1
ATOM 2725 N N . THR A 1 377 ? -27.029 -5.865 4.794 1.00 96.19 377 THR A N 1
ATOM 2726 C CA . THR A 1 377 ? -27.512 -5.667 3.414 1.00 96.19 377 THR A CA 1
ATOM 2727 C C . THR A 1 377 ? -27.154 -4.276 2.901 1.00 96.19 377 THR A C 1
ATOM 2729 O O . THR A 1 377 ? -27.364 -3.285 3.601 1.00 96.19 377 THR A O 1
ATOM 2732 N N . LEU A 1 378 ? -26.635 -4.183 1.675 1.00 97.19 378 LEU A N 1
ATOM 2733 C CA . LEU A 1 378 ? -26.369 -2.914 1.000 1.00 97.19 378 LEU A CA 1
ATOM 2734 C C . LEU A 1 378 ? -27.702 -2.293 0.563 1.00 97.19 378 LEU A C 1
ATOM 2736 O O . LEU A 1 378 ? -28.323 -2.725 -0.405 1.00 97.19 378 LEU A O 1
ATOM 2740 N N . VAL A 1 379 ? -28.157 -1.289 1.307 1.00 97.00 379 VAL A N 1
ATOM 2741 C CA . VAL A 1 379 ? -29.480 -0.672 1.111 1.00 97.00 379 VAL A CA 1
ATOM 2742 C C . VAL A 1 379 ? -29.420 0.561 0.219 1.00 97.00 379 VAL A C 1
ATOM 2744 O O . VAL A 1 379 ? -30.403 0.915 -0.426 1.00 97.00 379 VAL A O 1
ATOM 2747 N N . ALA A 1 380 ? -28.268 1.230 0.160 1.00 95.50 380 ALA A N 1
ATOM 2748 C CA . ALA A 1 380 ? -28.042 2.306 -0.789 1.00 95.50 380 ALA A CA 1
ATOM 2749 C C . ALA A 1 380 ? -26.555 2.498 -1.079 1.00 95.50 380 ALA A C 1
ATOM 2751 O O . ALA A 1 380 ? -25.712 2.399 -0.191 1.00 95.50 380 ALA A O 1
ATOM 2752 N N . GLU A 1 381 ? -26.249 2.876 -2.314 1.00 96.19 381 GLU A N 1
ATOM 2753 C CA . GLU A 1 381 ? -24.956 3.433 -2.685 1.00 96.19 381 GLU A CA 1
ATOM 2754 C C . GLU A 1 381 ? -25.135 4.537 -3.725 1.00 96.19 381 GLU A C 1
ATOM 2756 O O . GLU A 1 381 ? -26.072 4.526 -4.532 1.00 96.19 381 GLU A O 1
ATOM 2761 N N . ARG A 1 382 ? -24.233 5.513 -3.709 1.00 92.69 382 ARG A N 1
ATOM 2762 C CA . ARG A 1 382 ? -24.150 6.526 -4.753 1.00 92.69 382 ARG A CA 1
ATOM 2763 C C . ARG A 1 382 ? -22.722 6.986 -4.948 1.00 92.69 382 ARG A C 1
ATOM 2765 O O . ARG A 1 382 ? -21.992 7.180 -3.981 1.00 92.69 382 ARG A O 1
ATOM 2772 N N . TYR A 1 383 ? -22.377 7.213 -6.209 1.00 87.69 383 TYR A N 1
ATOM 2773 C CA . TYR A 1 383 ? -21.074 7.703 -6.627 1.00 87.69 383 TYR A CA 1
ATOM 2774 C C . TYR A 1 383 ? -21.212 9.004 -7.409 1.00 87.69 383 TYR A C 1
ATOM 2776 O O . TYR A 1 383 ? -22.209 9.235 -8.100 1.00 87.69 383 TYR A O 1
ATOM 2784 N N . TYR A 1 384 ? -20.214 9.867 -7.267 1.00 82.94 384 TYR A N 1
ATOM 2785 C CA . TYR A 1 384 ? -20.240 11.244 -7.740 1.00 82.94 384 TYR A CA 1
ATOM 2786 C C . TYR A 1 384 ? -19.023 11.536 -8.614 1.00 82.94 384 TYR A C 1
ATOM 2788 O O . TYR A 1 384 ? -18.005 10.853 -8.561 1.00 82.94 384 TYR A O 1
ATOM 2796 N N . HIS A 1 385 ? -19.121 12.590 -9.425 1.00 78.44 385 HIS A N 1
ATOM 2797 C CA . HIS A 1 385 ? -17.983 13.147 -10.169 1.00 78.44 385 HIS A CA 1
ATOM 2798 C C . HIS A 1 385 ? -17.254 12.161 -11.105 1.00 78.44 385 HIS A C 1
ATOM 2800 O O . HIS A 1 385 ? -16.063 12.323 -11.354 1.00 78.44 385 HIS A O 1
ATOM 2806 N N . GLY A 1 386 ? -17.968 11.171 -11.653 1.00 67.19 386 GLY A N 1
ATOM 2807 C CA . GLY A 1 386 ? -17.391 10.153 -12.541 1.00 67.19 386 GLY A CA 1
ATOM 2808 C C . GLY A 1 386 ? -16.663 9.021 -11.811 1.00 67.19 386 GLY A C 1
ATOM 2809 O O . GLY A 1 386 ? -16.075 8.176 -12.471 1.00 67.19 386 GLY A O 1
ATOM 2810 N N . TYR A 1 387 ? -16.712 9.000 -10.476 1.00 73.81 387 TYR A N 1
ATOM 2811 C CA . TYR A 1 387 ? -16.289 7.861 -9.674 1.00 73.81 387 TYR A CA 1
ATOM 2812 C C . TYR A 1 387 ? -17.320 6.731 -9.781 1.00 73.81 387 TYR A C 1
ATOM 2814 O O . TYR A 1 387 ? -18.516 6.995 -9.935 1.00 73.81 387 TYR A O 1
ATOM 2822 N N . ASP A 1 388 ? -16.876 5.483 -9.672 1.00 78.19 388 ASP A N 1
ATOM 2823 C CA . ASP A 1 388 ? -17.748 4.312 -9.662 1.00 78.19 388 ASP A CA 1
ATOM 2824 C C . ASP A 1 388 ? -17.316 3.294 -8.596 1.00 78.19 388 ASP A C 1
ATOM 2826 O O . ASP A 1 388 ? -16.264 3.422 -7.965 1.00 78.19 388 ASP A O 1
ATOM 2830 N N . ARG A 1 389 ? -18.166 2.286 -8.372 1.00 79.12 389 ARG A N 1
ATOM 2831 C CA . ARG A 1 389 ? -18.002 1.273 -7.318 1.00 79.12 389 ARG A CA 1
ATOM 2832 C C . ARG A 1 389 ? -16.755 0.396 -7.451 1.00 79.12 389 ARG A C 1
ATOM 2834 O O . ARG A 1 389 ? -16.330 -0.184 -6.454 1.00 79.12 389 ARG A O 1
ATOM 2841 N N . ASN A 1 390 ? -16.213 0.262 -8.659 1.00 75.75 390 ASN A N 1
ATOM 2842 C CA . ASN A 1 390 ? -15.076 -0.594 -8.979 1.00 75.75 390 ASN A CA 1
ATOM 2843 C C . ASN A 1 390 ? -13.745 0.165 -8.913 1.00 75.75 390 ASN A C 1
ATOM 2845 O O . ASN A 1 390 ? -12.694 -0.471 -8.872 1.00 75.75 390 ASN A O 1
ATOM 2849 N N . ILE A 1 391 ? -13.770 1.499 -8.856 1.00 73.12 391 ILE A N 1
ATOM 2850 C CA . ILE A 1 391 ? -12.556 2.307 -8.741 1.00 73.12 391 ILE A CA 1
ATOM 2851 C C . ILE A 1 391 ? -12.018 2.213 -7.310 1.00 73.12 391 ILE A C 1
ATOM 2853 O O . ILE A 1 391 ? -12.658 2.646 -6.343 1.00 73.12 391 ILE A O 1
ATOM 2857 N N . ALA A 1 392 ? -10.813 1.660 -7.173 1.00 80.31 392 ALA A N 1
ATOM 2858 C CA . ALA A 1 392 ? -10.069 1.689 -5.923 1.00 80.31 392 ALA A CA 1
ATOM 2859 C C . ALA A 1 392 ? -9.495 3.091 -5.672 1.00 80.31 392 ALA A C 1
ATOM 2861 O O . ALA A 1 392 ? -8.953 3.735 -6.571 1.00 80.31 392 ALA A O 1
ATOM 2862 N N . GLY A 1 393 ? -9.602 3.555 -4.430 1.00 75.12 393 GLY A N 1
ATOM 2863 C CA . GLY A 1 393 ? -9.041 4.824 -3.981 1.00 75.12 393 GLY A CA 1
ATOM 2864 C C . GLY A 1 393 ? -8.138 4.619 -2.775 1.00 75.12 393 GLY A C 1
ATOM 2865 O O . GLY A 1 393 ? -8.311 3.669 -2.013 1.00 75.12 393 GLY A O 1
ATOM 2866 N N . ASN A 1 394 ? -7.175 5.517 -2.584 1.00 82.00 394 ASN A N 1
ATOM 2867 C CA . ASN A 1 394 ? -6.318 5.492 -1.406 1.00 82.00 394 ASN A CA 1
ATOM 2868 C C . ASN A 1 394 ? -7.136 5.809 -0.145 1.00 82.00 394 ASN A C 1
ATOM 2870 O O . ASN A 1 394 ? -7.638 6.926 0.016 1.00 82.00 394 ASN A O 1
ATOM 2874 N N . ILE A 1 395 ? -7.246 4.837 0.761 1.00 91.94 395 ILE A N 1
ATOM 2875 C CA . ILE A 1 395 ? -8.078 4.941 1.968 1.00 91.94 395 ILE A CA 1
ATOM 2876 C C . ILE A 1 395 ? -7.372 5.662 3.122 1.00 91.94 395 ILE A C 1
ATOM 2878 O O . ILE A 1 395 ? -7.971 5.904 4.177 1.00 91.94 395 ILE A O 1
ATOM 2882 N N . LYS A 1 396 ? -6.099 6.035 2.925 1.00 88.81 396 LYS A N 1
ATOM 2883 C CA . LYS A 1 396 ? -5.250 6.710 3.911 1.00 88.81 396 LYS A CA 1
ATOM 2884 C C . LYS A 1 396 ? -5.348 5.995 5.264 1.00 88.81 396 LYS A C 1
ATOM 2886 O O . LYS A 1 396 ? -5.314 4.773 5.313 1.00 88.81 396 LYS A O 1
ATOM 2891 N N . SER A 1 397 ? -5.500 6.732 6.361 1.00 93.56 397 SER A N 1
ATOM 2892 C CA . SER A 1 397 ? -5.519 6.174 7.717 1.00 93.56 397 SER A CA 1
ATOM 2893 C C . SER A 1 397 ? -6.668 5.209 8.041 1.00 93.56 397 SER A C 1
ATOM 2895 O O . SER A 1 397 ? -6.633 4.630 9.124 1.00 93.56 397 SER A O 1
ATOM 2897 N N . VAL A 1 398 ? -7.647 4.976 7.153 1.00 96.00 398 VAL A N 1
ATOM 2898 C CA . VAL A 1 398 ? -8.571 3.836 7.329 1.00 96.00 398 VAL A CA 1
ATOM 2899 C C . VAL A 1 398 ? -7.799 2.509 7.317 1.00 96.00 398 VAL A C 1
ATOM 2901 O O . VAL A 1 398 ? -8.198 1.577 8.010 1.00 96.00 398 VAL A O 1
ATOM 2904 N N . SER A 1 399 ? -6.641 2.439 6.646 1.00 95.06 399 SER A N 1
ATOM 2905 C CA . SER A 1 399 ? -5.769 1.256 6.655 1.00 95.06 399 SER A CA 1
ATOM 2906 C C . SER A 1 399 ? -5.283 0.854 8.050 1.00 95.06 399 SER A C 1
ATOM 2908 O O . SER A 1 399 ? -5.002 -0.315 8.282 1.00 95.06 399 SER A O 1
ATOM 2910 N N . LYS A 1 400 ? -5.263 1.774 9.023 1.00 95.12 400 LYS A N 1
ATOM 2911 C CA . LYS A 1 400 ? -4.943 1.433 10.416 1.00 95.12 400 LYS A CA 1
ATOM 2912 C C . LYS A 1 400 ? -6.000 0.502 11.024 1.00 95.12 400 LYS A C 1
ATOM 2914 O O . LYS A 1 400 ? -5.657 -0.368 11.809 1.00 95.12 400 LYS A O 1
ATOM 2919 N N . GLY A 1 401 ? -7.267 0.610 10.615 1.00 93.00 401 GLY A N 1
ATOM 2920 C CA . GLY A 1 401 ? -8.300 -0.361 10.994 1.00 93.00 401 GLY A CA 1
ATOM 2921 C C . GLY A 1 401 ? -8.013 -1.763 10.442 1.00 93.00 401 GLY A C 1
ATOM 2922 O O . GLY A 1 401 ? -8.252 -2.752 11.122 1.00 93.00 401 GLY A O 1
ATOM 2923 N N . MET A 1 402 ? -7.415 -1.852 9.251 1.00 94.88 402 MET A N 1
ATOM 2924 C CA . MET A 1 402 ? -6.951 -3.121 8.686 1.00 94.88 402 MET A CA 1
ATOM 2925 C C . MET A 1 402 ? -5.765 -3.673 9.485 1.00 94.88 402 MET A C 1
ATOM 2927 O O . MET A 1 402 ? -5.820 -4.816 9.920 1.00 94.88 402 MET A O 1
ATOM 2931 N N . LEU A 1 403 ? -4.743 -2.855 9.769 1.00 96.38 403 LEU A N 1
ATOM 2932 C CA . LEU A 1 403 ? -3.605 -3.278 10.594 1.00 96.38 403 LEU A CA 1
ATOM 2933 C C . LEU A 1 403 ? -4.052 -3.714 12.005 1.00 96.38 403 LEU A C 1
ATOM 2935 O O . LEU A 1 403 ? -3.461 -4.631 12.569 1.00 96.38 403 LEU A O 1
ATOM 2939 N N . SER A 1 404 ? -5.110 -3.105 12.566 1.00 95.31 404 SER A N 1
ATOM 2940 C CA . SER A 1 404 ? -5.708 -3.514 13.852 1.00 95.31 404 SER A CA 1
ATOM 2941 C C . SER A 1 404 ? -6.171 -4.964 13.783 1.00 95.31 404 SER A C 1
ATOM 2943 O O . SER A 1 404 ? -5.809 -5.771 14.636 1.00 95.31 404 SER A O 1
ATOM 2945 N N . ALA A 1 405 ? -6.926 -5.313 12.738 1.00 96.75 405 ALA A N 1
ATOM 2946 C CA . ALA A 1 405 ? -7.381 -6.677 12.514 1.00 96.75 405 ALA A CA 1
ATOM 2947 C C . ALA A 1 405 ? -6.198 -7.651 12.374 1.00 96.75 405 ALA A C 1
ATOM 2949 O O . ALA A 1 405 ? -6.208 -8.704 13.004 1.00 96.75 405 ALA A O 1
ATOM 2950 N N . LEU A 1 406 ? -5.141 -7.274 11.640 1.00 97.94 406 LEU A N 1
ATOM 2951 C CA . LEU A 1 406 ? -3.946 -8.118 11.485 1.00 97.94 406 LEU A CA 1
ATOM 2952 C C . LEU A 1 406 ? -3.263 -8.425 12.818 1.00 97.94 406 LEU A C 1
ATOM 2954 O O . LEU A 1 406 ? -2.851 -9.556 13.044 1.00 97.94 406 LEU A O 1
ATOM 2958 N N . TYR A 1 407 ? -3.172 -7.447 13.720 1.00 97.81 407 TYR A N 1
ATOM 2959 C CA . TYR A 1 407 ? -2.617 -7.678 15.053 1.00 97.81 407 TYR A CA 1
ATOM 2960 C C . TYR A 1 407 ? -3.510 -8.561 15.925 1.00 97.81 407 TYR A C 1
ATOM 2962 O O . TYR A 1 407 ? -2.988 -9.373 16.685 1.00 97.81 407 TYR A O 1
ATOM 2970 N N . GLY A 1 408 ? -4.833 -8.445 15.790 1.00 97.00 408 GLY A N 1
ATOM 2971 C CA . GLY A 1 408 ? -5.775 -9.352 16.448 1.00 97.00 408 GLY A CA 1
ATOM 2972 C C . GLY A 1 408 ? -5.580 -10.798 16.009 1.00 97.00 408 GLY A C 1
ATOM 2973 O O . GLY A 1 408 ? -5.471 -11.681 16.855 1.00 97.00 408 GLY A O 1
ATOM 2974 N N . ILE A 1 409 ? -5.447 -11.014 14.699 1.00 98.25 409 ILE A N 1
ATOM 2975 C CA . ILE A 1 409 ? -5.138 -12.321 14.105 1.00 98.25 409 ILE A CA 1
ATOM 2976 C C . ILE A 1 409 ? -3.779 -12.826 14.601 1.00 98.25 409 ILE A C 1
ATOM 2978 O O . ILE A 1 409 ? -3.676 -13.946 15.085 1.00 98.25 409 ILE A O 1
ATOM 2982 N N . ALA A 1 410 ? -2.732 -11.999 14.536 1.00 98.19 410 ALA A N 1
ATOM 2983 C CA . ALA A 1 410 ? -1.381 -12.401 14.922 1.00 98.19 410 ALA A CA 1
ATOM 2984 C C . ALA A 1 410 ? -1.269 -12.782 16.411 1.00 98.19 410 ALA A C 1
ATOM 2986 O O . ALA A 1 410 ? -0.500 -13.674 16.766 1.00 98.19 410 ALA A O 1
ATOM 2987 N N . LEU A 1 411 ? -2.035 -12.130 17.290 1.00 97.12 411 LEU A N 1
ATOM 2988 C CA . LEU A 1 411 ? -2.126 -12.504 18.703 1.00 97.12 411 LEU A CA 1
ATOM 2989 C C . LEU A 1 411 ? -2.889 -13.820 18.903 1.00 97.12 411 LEU A C 1
ATOM 2991 O O . LEU A 1 411 ? -2.460 -14.643 19.709 1.00 97.12 411 LEU A O 1
ATOM 2995 N N . ASP A 1 412 ? -3.984 -14.035 18.172 1.00 96.50 412 ASP A N 1
ATOM 2996 C CA . ASP A 1 412 ? -4.765 -15.279 18.240 1.00 96.50 412 ASP A CA 1
ATOM 2997 C C . ASP A 1 412 ? -3.970 -16.489 17.710 1.00 96.50 412 ASP A C 1
ATOM 2999 O O . ASP A 1 412 ? -3.971 -17.560 18.317 1.00 96.50 412 ASP A O 1
ATOM 3003 N N . GLU A 1 413 ? -3.186 -16.294 16.644 1.00 96.94 413 GLU A N 1
ATOM 3004 C CA . GLU A 1 413 ? -2.261 -17.295 16.091 1.00 96.94 413 GLU A CA 1
ATOM 3005 C C . GLU A 1 413 ? -0.998 -17.504 16.952 1.00 96.94 413 GLU A C 1
ATOM 3007 O O . GLU A 1 413 ? -0.215 -18.424 16.702 1.00 96.94 413 GLU A O 1
ATOM 3012 N N . GLY A 1 414 ? -0.783 -16.675 17.980 1.00 97.06 414 GLY A N 1
ATOM 3013 C CA . GLY A 1 414 ? 0.368 -16.766 18.881 1.00 97.06 414 GLY A CA 1
ATOM 3014 C C . GLY A 1 414 ? 1.698 -16.304 18.274 1.00 97.06 414 GLY A C 1
ATOM 3015 O O . GLY A 1 414 ? 2.754 -16.676 18.787 1.00 97.06 414 GLY A O 1
ATOM 3016 N N . ILE A 1 415 ? 1.663 -15.501 17.203 1.00 97.44 415 ILE A N 1
ATOM 3017 C CA . ILE A 1 415 ? 2.844 -14.831 16.621 1.00 97.44 415 ILE A CA 1
ATOM 3018 C C . ILE A 1 415 ? 3.414 -13.822 17.622 1.00 97.44 415 ILE A C 1
ATOM 3020 O O . ILE A 1 415 ? 4.626 -13.731 17.815 1.00 97.44 415 ILE A O 1
ATOM 3024 N N . PHE A 1 416 ? 2.519 -13.102 18.296 1.00 97.25 416 PHE A N 1
ATOM 3025 C CA . PHE A 1 416 ? 2.831 -12.284 19.461 1.00 97.25 416 PHE A CA 1
ATOM 3026 C C . PHE A 1 416 ? 2.284 -12.970 20.711 1.00 97.25 416 PHE A C 1
ATOM 3028 O O . PHE A 1 416 ? 1.175 -13.503 20.693 1.00 97.25 416 PHE A O 1
ATOM 3035 N N . ALA A 1 417 ? 3.037 -12.951 21.809 1.00 95.06 417 ALA A N 1
ATOM 3036 C CA . ALA A 1 417 ? 2.571 -13.526 23.067 1.00 95.06 417 ALA A CA 1
ATOM 3037 C C . ALA A 1 417 ? 1.561 -12.600 23.755 1.00 95.06 417 ALA A C 1
ATOM 3039 O O . ALA A 1 417 ? 0.633 -13.068 24.419 1.00 95.06 417 ALA A O 1
ATOM 3040 N N . SER A 1 418 ? 1.755 -11.285 23.629 1.00 95.25 418 SER A N 1
ATOM 3041 C CA . SER A 1 418 ? 0.866 -10.268 24.185 1.00 95.25 418 SER A CA 1
ATOM 3042 C C . SER A 1 418 ? 1.093 -8.902 23.539 1.00 95.25 418 SER A C 1
ATOM 3044 O O . SER A 1 418 ? 2.176 -8.582 23.059 1.00 95.25 418 SER A O 1
ATOM 3046 N N . VAL A 1 419 ? 0.103 -8.014 23.651 1.00 93.62 419 VAL A N 1
ATOM 3047 C CA . VAL A 1 419 ? 0.292 -6.573 23.401 1.00 93.62 419 VAL A CA 1
ATOM 3048 C C . VAL A 1 419 ? 1.341 -5.942 24.329 1.00 93.62 419 VAL A C 1
ATOM 3050 O O . VAL A 1 419 ? 1.829 -4.849 24.057 1.00 93.62 419 VAL A O 1
ATOM 3053 N N . ASP A 1 420 ? 1.699 -6.608 25.427 1.00 95.75 420 ASP A N 1
ATOM 3054 C CA . ASP A 1 420 ? 2.749 -6.154 26.336 1.00 95.75 420 ASP A CA 1
ATOM 3055 C C . ASP A 1 420 ? 4.174 -6.488 25.873 1.00 95.75 420 ASP A C 1
ATOM 3057 O O . ASP A 1 420 ? 5.135 -6.054 26.521 1.00 95.75 420 ASP A O 1
ATOM 3061 N N . ASP A 1 421 ? 4.324 -7.232 24.775 1.00 96.75 421 ASP A N 1
ATOM 3062 C CA . ASP A 1 421 ? 5.634 -7.618 24.267 1.00 96.75 421 ASP A CA 1
ATOM 3063 C C . ASP A 1 421 ? 6.447 -6.365 23.889 1.00 96.75 421 ASP A C 1
ATOM 3065 O O . ASP A 1 421 ? 5.934 -5.453 23.224 1.00 96.75 421 ASP A O 1
ATOM 3069 N N . PRO A 1 422 ? 7.716 -6.261 24.328 1.00 97.81 422 PRO A N 1
ATOM 3070 C CA . PRO A 1 422 ? 8.593 -5.180 23.907 1.00 97.81 422 PRO A CA 1
ATOM 3071 C C . PRO A 1 422 ? 8.846 -5.245 22.400 1.00 97.81 422 PRO A C 1
ATOM 3073 O O . PRO A 1 422 ? 9.306 -6.267 21.894 1.00 97.81 422 PRO A O 1
ATOM 3076 N N . VAL A 1 423 ? 8.670 -4.126 21.694 1.00 98.25 423 VAL A N 1
ATOM 3077 C CA . VAL A 1 423 ? 8.922 -4.034 20.240 1.00 98.25 423 VAL A CA 1
ATOM 3078 C C . VAL A 1 423 ? 10.352 -4.465 19.895 1.00 98.25 423 VAL A C 1
ATOM 3080 O O . VAL A 1 423 ? 10.595 -5.096 18.873 1.00 98.25 423 VAL A O 1
ATOM 3083 N N . ALA A 1 424 ? 11.299 -4.201 20.796 1.00 97.62 424 ALA A N 1
ATOM 3084 C CA . ALA A 1 424 ? 12.696 -4.597 20.660 1.00 97.62 424 ALA A CA 1
ATOM 3085 C C . ALA A 1 424 ? 12.934 -6.111 20.523 1.00 97.62 424 ALA A C 1
ATOM 3087 O O . ALA A 1 424 ? 13.992 -6.509 20.043 1.00 97.62 424 ALA A O 1
ATOM 3088 N N . GLN A 1 425 ? 11.997 -6.956 20.963 1.00 96.62 425 GLN A N 1
ATOM 3089 C CA . GLN A 1 425 ? 12.090 -8.406 20.760 1.00 96.62 425 GLN A CA 1
ATOM 3090 C C . GLN A 1 425 ? 11.821 -8.798 19.306 1.00 96.62 425 GLN A C 1
ATOM 3092 O O . GLN A 1 425 ? 12.369 -9.791 18.838 1.00 96.62 425 GLN A O 1
ATOM 3097 N N . HIS A 1 426 ? 11.013 -7.999 18.612 1.00 96.44 426 HIS A N 1
ATOM 3098 C CA . HIS A 1 426 ? 10.559 -8.240 17.246 1.00 96.44 426 HIS A CA 1
ATOM 3099 C C . HIS A 1 426 ? 11.412 -7.512 16.205 1.00 96.44 426 HIS A C 1
ATOM 3101 O O . HIS A 1 426 ? 11.456 -7.935 15.062 1.00 96.44 426 HIS A O 1
ATOM 3107 N N . LEU A 1 427 ? 12.105 -6.442 16.609 1.00 96.88 427 LEU A N 1
ATOM 3108 C CA . LEU A 1 427 ? 12.974 -5.622 15.756 1.00 96.88 427 LEU A CA 1
ATOM 3109 C C . LEU A 1 427 ? 14.363 -5.404 16.400 1.00 96.88 427 LEU A C 1
ATOM 3111 O O . LEU A 1 427 ? 14.768 -4.261 16.644 1.00 96.88 427 LEU A O 1
ATOM 3115 N N . PRO A 1 428 ? 15.099 -6.464 16.781 1.00 94.69 428 PRO A N 1
ATOM 3116 C CA . PRO A 1 428 ? 16.289 -6.340 17.627 1.00 94.69 428 PRO A CA 1
ATOM 3117 C C . PRO A 1 428 ? 17.397 -5.464 17.017 1.00 94.69 428 PRO A C 1
ATOM 3119 O O . PRO A 1 428 ? 18.081 -4.735 17.743 1.00 94.69 428 PRO A O 1
ATOM 3122 N N . GLU A 1 429 ? 17.565 -5.477 15.696 1.00 91.81 429 GLU A N 1
ATOM 3123 C CA . GLU A 1 429 ? 18.544 -4.668 14.964 1.00 91.81 429 GLU A CA 1
ATOM 3124 C C . GLU A 1 429 ? 18.269 -3.162 15.033 1.00 91.81 429 GLU A C 1
ATOM 3126 O O . GLU A 1 429 ? 19.217 -2.374 15.100 1.00 91.81 429 GLU A O 1
ATOM 3131 N N . TYR A 1 430 ? 17.001 -2.749 15.091 1.00 95.31 430 TYR A N 1
ATOM 3132 C CA . TYR A 1 430 ? 16.633 -1.341 15.244 1.00 95.31 430 TYR A CA 1
ATOM 3133 C C . TYR A 1 430 ? 16.863 -0.828 16.665 1.00 95.31 430 TYR A C 1
ATOM 3135 O O . TYR A 1 430 ? 17.129 0.357 16.864 1.00 95.31 430 TYR A O 1
ATOM 3143 N N . PHE A 1 431 ? 16.793 -1.713 17.659 1.00 96.56 431 PHE A N 1
ATOM 3144 C CA . PHE A 1 431 ? 16.898 -1.343 19.067 1.00 96.56 431 PHE A CA 1
ATOM 3145 C C . PHE A 1 431 ? 18.307 -1.504 19.650 1.00 96.56 431 PHE A C 1
ATOM 3147 O O . PHE A 1 431 ? 18.572 -0.936 20.709 1.00 96.56 431 PHE A O 1
ATOM 3154 N N . ALA A 1 432 ? 19.223 -2.215 18.983 1.00 91.12 432 ALA A N 1
ATOM 3155 C CA . ALA A 1 432 ? 20.553 -2.561 19.503 1.00 91.12 432 ALA A CA 1
ATOM 3156 C C . ALA A 1 432 ? 21.343 -1.374 20.099 1.00 91.12 432 ALA A C 1
ATOM 3158 O O . ALA A 1 432 ? 21.959 -1.513 21.156 1.00 91.12 432 ALA A O 1
ATOM 3159 N N . GLU A 1 433 ? 21.276 -0.202 19.463 1.00 91.56 433 GLU A N 1
ATOM 3160 C CA . GLU A 1 433 ? 21.998 1.014 19.877 1.00 91.56 433 GLU A CA 1
ATOM 3161 C C . GLU A 1 433 ? 21.096 2.051 20.578 1.00 91.56 433 GLU A C 1
ATOM 3163 O O . GLU A 1 433 ? 21.543 3.144 20.942 1.00 91.56 433 GLU A O 1
ATOM 3168 N N . LEU A 1 434 ? 19.813 1.734 20.782 1.00 94.75 434 LEU A N 1
ATOM 3169 C CA . LEU A 1 434 ? 18.857 2.634 21.420 1.00 94.75 434 LEU A CA 1
ATOM 3170 C C . LEU A 1 434 ? 18.940 2.561 22.947 1.00 94.75 434 LEU A C 1
ATOM 3172 O O . LEU A 1 434 ? 19.368 1.578 23.555 1.00 94.75 434 LEU A O 1
ATOM 3176 N N . SER A 1 435 ? 18.506 3.641 23.597 1.00 95.19 435 SER A N 1
ATOM 3177 C CA . SER A 1 435 ? 18.575 3.749 25.052 1.00 95.19 435 SER A CA 1
ATOM 3178 C C . SER A 1 435 ? 17.709 2.686 25.751 1.00 95.19 435 SER A C 1
ATOM 3180 O O . SER A 1 435 ? 16.646 2.324 25.241 1.00 95.19 435 SER A O 1
ATOM 3182 N N . PRO A 1 436 ? 18.064 2.262 26.981 1.00 95.19 436 PRO A N 1
ATOM 3183 C CA . PRO A 1 436 ? 17.238 1.342 27.772 1.00 95.19 436 PRO A CA 1
ATOM 3184 C C . PRO A 1 436 ? 15.799 1.818 28.029 1.00 95.19 436 PRO A C 1
ATOM 3186 O O . PRO A 1 436 ? 14.954 1.021 28.420 1.00 95.19 436 PRO A O 1
ATOM 3189 N N . ALA A 1 437 ? 15.516 3.114 27.860 1.00 94.94 437 ALA A N 1
ATOM 3190 C CA . ALA A 1 437 ? 14.160 3.646 27.952 1.00 94.94 437 ALA A CA 1
ATOM 3191 C C . ALA A 1 437 ? 13.341 3.331 26.689 1.00 94.94 437 ALA A C 1
ATOM 3193 O O . ALA A 1 437 ? 12.190 2.928 26.803 1.00 94.94 437 ALA A O 1
ATOM 3194 N N . LYS A 1 438 ? 13.939 3.437 25.494 1.00 96.12 438 LYS A N 1
ATOM 3195 C CA . LYS A 1 438 ? 13.272 3.075 24.231 1.00 96.12 438 LYS A CA 1
ATOM 3196 C C . LYS A 1 438 ? 13.001 1.575 24.129 1.00 96.12 438 LYS A C 1
ATOM 3198 O O . LYS A 1 438 ? 11.967 1.184 23.613 1.00 96.12 438 LYS A O 1
ATOM 3203 N N . GLN A 1 439 ? 13.861 0.750 24.724 1.00 95.69 439 GLN A N 1
ATOM 3204 C CA . GLN A 1 439 ? 13.666 -0.702 24.854 1.00 95.69 439 GLN A CA 1
ATOM 3205 C C . GLN A 1 439 ? 12.364 -1.097 25.588 1.00 95.69 439 GLN A C 1
ATOM 3207 O O . GLN A 1 439 ? 11.984 -2.262 25.565 1.00 95.69 439 GLN A O 1
ATOM 3212 N N . GLN A 1 440 ? 11.701 -0.157 26.275 1.00 95.38 440 GLN A N 1
ATOM 3213 C CA . GLN A 1 440 ? 10.459 -0.404 27.017 1.00 95.38 440 GLN A CA 1
ATOM 3214 C C . GLN A 1 440 ? 9.188 -0.141 26.202 1.00 95.38 440 GLN A C 1
ATOM 3216 O O . GLN A 1 440 ? 8.107 -0.388 26.728 1.00 95.38 440 GLN A O 1
ATOM 3221 N N . ILE A 1 441 ? 9.297 0.356 24.964 1.00 98.12 441 ILE A N 1
ATOM 3222 C CA . ILE A 1 441 ? 8.142 0.536 24.076 1.00 98.12 441 ILE A CA 1
ATOM 3223 C C . ILE A 1 441 ? 7.549 -0.844 23.771 1.00 98.12 441 ILE A C 1
ATOM 3225 O O . ILE A 1 441 ? 8.268 -1.744 23.329 1.00 98.12 441 ILE A O 1
ATOM 3229 N N . ARG A 1 442 ? 6.248 -1.007 24.017 1.00 98.12 442 ARG A N 1
ATOM 3230 C CA . ARG A 1 442 ? 5.504 -2.256 23.800 1.00 98.12 442 ARG A CA 1
ATOM 3231 C C . ARG A 1 442 ? 4.691 -2.206 22.514 1.00 98.12 442 ARG A C 1
ATOM 3233 O O . ARG A 1 442 ? 4.365 -1.120 22.035 1.00 98.12 442 ARG A O 1
ATOM 3240 N N . LEU A 1 443 ? 4.295 -3.364 21.990 1.00 97.31 443 LEU A N 1
ATOM 3241 C CA . LEU A 1 443 ? 3.381 -3.441 20.843 1.00 97.31 443 LEU A CA 1
ATOM 3242 C C . LEU A 1 443 ? 2.103 -2.631 21.096 1.00 97.31 443 LEU A C 1
ATOM 3244 O O . LEU A 1 443 ? 1.721 -1.799 20.279 1.00 97.31 443 LEU A O 1
ATOM 3248 N N . GLY A 1 444 ? 1.506 -2.777 22.278 1.00 94.62 444 GLY A N 1
ATOM 3249 C CA . GLY A 1 444 ? 0.324 -2.035 22.704 1.00 94.62 444 GLY A CA 1
ATOM 3250 C C . GLY A 1 444 ? 0.516 -0.519 22.677 1.00 94.62 444 GLY A C 1
ATOM 3251 O O . GLY A 1 444 ? -0.443 0.202 22.410 1.00 94.62 444 GLY A O 1
ATOM 3252 N N . ASP A 1 445 ? 1.737 -0.014 22.876 1.00 96.25 445 ASP A N 1
ATOM 3253 C CA . ASP A 1 445 ? 2.034 1.417 22.761 1.00 96.25 445 ASP A CA 1
ATOM 3254 C C . ASP A 1 445 ? 2.000 1.880 21.300 1.00 96.25 445 ASP A C 1
ATOM 3256 O O . ASP A 1 445 ? 1.537 2.988 21.029 1.00 96.25 445 ASP A O 1
ATOM 3260 N N . LEU A 1 446 ? 2.421 1.038 20.348 1.00 96.38 446 LEU A N 1
ATOM 3261 C CA . LEU A 1 446 ? 2.286 1.322 18.914 1.00 96.38 446 LEU A CA 1
ATOM 3262 C C . LEU A 1 446 ? 0.809 1.337 18.501 1.00 96.38 446 LEU A C 1
ATOM 3264 O O . LEU A 1 446 ? 0.327 2.307 17.912 1.00 96.38 446 LEU A O 1
ATOM 3268 N N . LEU A 1 447 ? 0.082 0.282 18.884 1.00 92.69 447 LEU A N 1
ATOM 3269 C CA . LEU A 1 447 ? -1.331 0.054 18.557 1.00 92.69 447 LEU A CA 1
ATOM 3270 C C . LEU A 1 447 ? -2.263 1.144 19.098 1.00 92.69 447 LEU A C 1
ATOM 3272 O O . LEU A 1 447 ? -3.349 1.375 18.571 1.00 92.69 447 LEU A O 1
ATOM 3276 N N . THR A 1 448 ? -1.829 1.831 20.152 1.00 91.81 448 THR A N 1
ATOM 3277 C CA . THR A 1 448 ? -2.622 2.853 20.836 1.00 91.81 448 THR A CA 1
ATOM 3278 C C . THR A 1 448 ? -2.035 4.260 20.754 1.00 91.81 448 THR A C 1
ATOM 3280 O O . THR A 1 448 ? -2.519 5.159 21.438 1.00 91.81 448 THR A O 1
ATOM 3283 N N . MET A 1 449 ? -1.024 4.475 19.904 1.00 93.88 449 MET A N 1
ATOM 3284 C CA . MET A 1 449 ? -0.391 5.782 19.674 1.00 93.88 449 MET A CA 1
ATOM 3285 C C . MET A 1 449 ? 0.249 6.400 20.932 1.00 93.88 449 MET A C 1
ATOM 3287 O O . MET A 1 449 ? 0.170 7.605 21.161 1.00 93.88 449 MET A O 1
ATOM 3291 N N . ARG A 1 450 ? 0.876 5.579 21.779 1.00 94.25 450 ARG A N 1
ATOM 3292 C CA . ARG A 1 450 ? 1.494 5.988 23.054 1.00 94.25 450 ARG A CA 1
ATOM 3293 C C . ARG A 1 450 ? 2.991 5.685 23.132 1.00 94.25 450 ARG A C 1
ATOM 3295 O O . ARG A 1 450 ? 3.526 5.469 24.213 1.00 94.25 450 ARG A O 1
ATOM 3302 N N . GLY A 1 451 ? 3.701 5.688 22.004 1.00 95.19 451 GLY A N 1
ATOM 3303 C CA . GLY A 1 451 ? 5.139 5.377 21.960 1.00 95.19 451 GLY A CA 1
ATOM 3304 C C . GLY A 1 451 ? 6.058 6.383 22.680 1.00 95.19 451 GLY A C 1
ATOM 3305 O O . GLY A 1 451 ? 7.218 6.071 22.932 1.00 95.19 451 GLY A O 1
ATOM 3306 N N . GLY A 1 452 ? 5.565 7.584 23.013 1.00 95.69 452 GLY A N 1
ATOM 3307 C CA . GLY A 1 452 ? 6.306 8.620 23.753 1.00 95.69 452 GLY A CA 1
ATOM 3308 C C . GLY A 1 452 ? 7.410 9.339 22.963 1.00 95.69 452 GLY A C 1
ATOM 3309 O O . GLY A 1 452 ? 8.201 10.093 23.539 1.00 95.69 452 GLY A O 1
ATOM 3310 N N . LEU A 1 453 ? 7.485 9.095 21.655 1.00 96.06 453 LEU A N 1
ATOM 3311 C CA . LEU A 1 453 ? 8.448 9.701 20.736 1.00 96.06 453 LEU A CA 1
ATOM 3312 C C . LEU A 1 453 ? 7.990 11.106 20.323 1.00 96.06 453 LEU A C 1
ATOM 3314 O O . LEU A 1 453 ? 6.792 11.352 20.199 1.00 96.06 453 LEU A O 1
ATOM 3318 N N . GLU A 1 454 ? 8.938 12.019 20.102 1.00 93.94 454 GLU A N 1
ATOM 3319 C CA . GLU A 1 454 ? 8.679 13.392 19.650 1.00 93.94 454 GLU A CA 1
ATOM 3320 C C . GLU A 1 454 ? 8.136 13.386 18.215 1.00 93.94 454 GLU A C 1
ATOM 3322 O O . GLU A 1 454 ? 8.884 13.493 17.243 1.00 93.94 454 GLU A O 1
ATOM 3327 N N . TRP A 1 455 ? 6.822 13.212 18.089 1.00 91.38 455 TRP A N 1
ATOM 3328 C CA . TRP A 1 455 ? 6.124 13.079 16.818 1.00 91.38 455 TRP A CA 1
ATOM 3329 C C . TRP A 1 455 ? 5.190 14.257 16.550 1.00 91.38 455 TRP A C 1
ATOM 3331 O O . TRP A 1 455 ? 4.661 14.882 17.466 1.00 91.38 455 TRP A O 1
ATOM 3341 N N . ASN A 1 456 ? 4.988 14.548 15.266 1.00 83.00 456 ASN A N 1
ATOM 3342 C CA . ASN A 1 456 ? 3.904 15.386 14.771 1.00 83.00 456 ASN A CA 1
ATOM 3343 C C . ASN A 1 456 ? 3.596 15.101 13.289 1.00 83.00 456 ASN A C 1
ATOM 3345 O O . ASN A 1 456 ? 4.469 14.851 12.447 1.00 83.00 456 ASN A O 1
ATOM 3349 N N . GLU A 1 457 ? 2.311 15.177 12.963 1.00 79.94 457 GLU A N 1
ATOM 3350 C CA . GLU A 1 457 ? 1.778 15.001 11.611 1.00 79.94 457 GLU A CA 1
ATOM 3351 C C . GLU A 1 457 ? 1.786 16.340 10.838 1.00 79.94 457 GLU A C 1
ATOM 3353 O O . GLU A 1 457 ? 1.358 17.361 11.377 1.00 79.94 457 GLU A O 1
ATOM 3358 N N . GLY A 1 458 ? 2.249 16.367 9.577 1.00 61.00 458 GLY A N 1
ATOM 3359 C CA . GLY A 1 458 ? 2.089 17.517 8.668 1.00 61.00 458 GLY A CA 1
ATOM 3360 C C . GLY A 1 458 ? 3.300 17.924 7.782 1.00 61.00 458 GLY A C 1
ATOM 3361 O O . GLY A 1 458 ? 4.402 17.380 7.902 1.00 61.00 458 GLY A O 1
ATOM 3362 N N . PRO A 1 459 ? 3.154 18.984 6.948 1.00 41.94 459 PRO A N 1
ATOM 3363 C CA . PRO A 1 459 ? 4.227 19.576 6.139 1.00 41.94 459 PRO A CA 1
ATOM 3364 C C . PRO A 1 459 ? 5.210 20.438 6.902 1.00 41.94 459 PRO A C 1
ATOM 3366 O O . PRO A 1 459 ? 4.828 21.433 7.505 1.00 41.94 459 PRO A O 1
ATOM 3369 N N . GLY A 1 460 ? 6.496 20.080 6.802 1.00 50.38 460 GLY A N 1
ATOM 3370 C CA . GLY A 1 460 ? 7.579 20.702 7.570 1.00 50.38 460 GLY A CA 1
ATOM 3371 C C . GLY A 1 460 ? 7.740 20.129 8.982 1.00 50.38 460 GLY A C 1
ATOM 3372 O O . GLY A 1 460 ? 8.505 20.682 9.768 1.00 50.38 460 GLY A O 1
ATOM 3373 N N . TYR A 1 461 ? 7.028 19.040 9.278 1.00 64.19 461 TYR A N 1
ATOM 3374 C CA . TYR A 1 461 ? 6.995 18.331 10.554 1.00 64.19 461 TYR A CA 1
ATOM 3375 C C . TYR A 1 461 ? 7.676 16.949 10.439 1.00 64.19 461 TYR A C 1
ATOM 3377 O O . TYR A 1 461 ? 8.156 16.568 9.367 1.00 64.19 461 TYR A O 1
ATOM 3385 N N . VAL A 1 462 ? 7.756 16.204 11.543 1.00 69.19 462 VAL A N 1
ATOM 3386 C CA . VAL A 1 462 ? 8.504 14.942 11.691 1.00 69.19 462 VAL A CA 1
ATOM 3387 C C . VAL A 1 462 ? 8.044 13.873 10.693 1.00 69.19 462 VAL A C 1
ATOM 3389 O O . VAL A 1 462 ? 8.883 13.232 10.067 1.00 69.19 462 VAL A O 1
ATOM 3392 N N . SER A 1 463 ? 6.738 13.747 10.450 1.00 73.00 463 SER A N 1
ATOM 3393 C CA . SER A 1 463 ? 6.174 12.858 9.413 1.00 73.00 463 SER A CA 1
ATOM 3394 C C . SER A 1 463 ? 6.716 13.128 8.000 1.00 73.00 463 SER A C 1
ATOM 3396 O O . SER A 1 463 ? 7.035 12.188 7.279 1.00 73.00 463 SER A O 1
ATOM 3398 N N . GLY A 1 464 ? 6.903 14.391 7.601 1.00 68.06 464 GLY A N 1
ATOM 3399 C CA . GLY A 1 464 ? 7.546 14.724 6.323 1.00 68.06 464 GLY A CA 1
ATOM 3400 C C . GLY A 1 464 ? 9.038 14.374 6.285 1.00 68.06 464 GLY A C 1
ATOM 3401 O O . GLY A 1 464 ? 9.566 14.054 5.223 1.00 68.06 464 GLY A O 1
ATOM 3402 N N . GLY A 1 465 ? 9.705 14.402 7.443 1.00 71.44 465 GLY A N 1
ATOM 3403 C CA . GLY A 1 465 ? 11.076 13.917 7.598 1.00 71.44 465 GLY A CA 1
ATOM 3404 C C . GLY A 1 465 ? 11.186 12.404 7.413 1.00 71.44 465 GLY A C 1
ATOM 3405 O O . GLY A 1 465 ? 12.101 11.963 6.726 1.00 71.44 465 GLY A O 1
ATOM 3406 N N . MET A 1 466 ? 10.226 11.637 7.946 1.00 82.94 466 MET A N 1
ATOM 3407 C CA . MET A 1 466 ? 10.160 10.180 7.771 1.00 82.94 466 MET A CA 1
ATOM 3408 C C . MET A 1 466 ? 10.100 9.818 6.293 1.00 82.94 466 MET A C 1
ATOM 3410 O O . MET A 1 466 ? 10.892 9.023 5.824 1.00 82.94 466 MET A O 1
ATOM 3414 N N . VAL A 1 467 ? 9.223 10.477 5.543 1.00 70.12 467 VAL A N 1
ATOM 3415 C CA . VAL A 1 467 ? 8.994 10.218 4.113 1.00 70.12 467 VAL A CA 1
ATOM 3416 C C . VAL A 1 467 ? 10.224 10.461 3.249 1.00 70.12 467 VAL A C 1
ATOM 3418 O O . VAL A 1 467 ? 10.388 9.838 2.206 1.00 70.12 467 VAL A O 1
ATOM 3421 N N . ALA A 1 468 ? 11.067 11.404 3.660 1.00 71.88 468 ALA A N 1
ATOM 3422 C CA . ALA A 1 468 ? 12.322 11.703 2.987 1.00 71.88 468 ALA A CA 1
ATOM 3423 C C . ALA A 1 468 ? 13.491 10.853 3.516 1.00 71.88 468 ALA A C 1
ATOM 3425 O O . ALA A 1 468 ? 14.614 11.000 3.029 1.00 71.88 468 ALA A O 1
ATOM 3426 N N . ALA A 1 469 ? 13.263 10.026 4.539 1.00 70.69 469 ALA A N 1
ATOM 3427 C CA . ALA A 1 469 ? 14.285 9.188 5.137 1.00 70.69 469 ALA A CA 1
ATOM 3428 C C . ALA A 1 469 ? 14.460 7.893 4.328 1.00 70.69 469 ALA A C 1
ATOM 3430 O O . ALA A 1 469 ? 13.481 7.352 3.821 1.00 70.69 469 ALA A O 1
ATOM 3431 N N . PRO A 1 470 ? 15.689 7.358 4.251 1.00 73.12 470 PRO A N 1
ATOM 3432 C CA . PRO A 1 470 ? 15.966 6.086 3.581 1.00 73.12 470 PRO A CA 1
ATOM 3433 C C . PRO A 1 470 ? 15.546 4.855 4.405 1.00 73.12 470 PRO A C 1
ATOM 3435 O O . PRO A 1 470 ? 15.770 3.738 3.967 1.00 73.12 470 PRO A O 1
ATOM 3438 N N . ASP A 1 471 ? 15.043 5.055 5.624 1.00 81.38 471 ASP A N 1
ATOM 3439 C CA . ASP A 1 471 ? 14.627 4.000 6.552 1.00 81.38 471 ASP A CA 1
ATOM 3440 C C . ASP A 1 471 ? 13.625 4.622 7.537 1.00 81.38 471 ASP A C 1
ATOM 3442 O O . ASP A 1 471 ? 14.003 5.411 8.417 1.00 81.38 471 ASP A O 1
ATOM 3446 N N . PHE A 1 472 ? 12.334 4.349 7.341 1.00 89.06 472 PHE A N 1
ATOM 3447 C CA . PHE A 1 472 ? 11.263 4.942 8.140 1.00 89.06 472 PHE A CA 1
ATOM 3448 C C . PHE A 1 472 ? 11.300 4.419 9.578 1.00 89.06 472 PHE A C 1
ATOM 3450 O O . PHE A 1 472 ? 11.183 5.215 10.513 1.00 89.06 472 PHE A O 1
ATOM 3457 N N . CYS A 1 473 ? 11.509 3.117 9.784 1.00 94.94 473 CYS A N 1
ATOM 3458 C CA . CYS A 1 473 ? 11.606 2.512 11.113 1.00 94.94 473 CYS A CA 1
ATOM 3459 C C . CYS A 1 473 ? 12.723 3.143 11.941 1.00 94.94 473 CYS A C 1
ATOM 3461 O O . CYS A 1 473 ? 12.487 3.585 13.070 1.00 94.94 473 CYS A O 1
ATOM 3463 N N . ARG A 1 474 ? 13.928 3.260 11.374 1.00 93.31 474 ARG A N 1
ATOM 3464 C CA . ARG A 1 474 ? 15.061 3.910 12.042 1.00 93.31 474 ARG A CA 1
ATOM 3465 C C . ARG A 1 474 ? 14.785 5.377 12.306 1.00 93.31 474 ARG A C 1
ATOM 3467 O O . ARG A 1 474 ? 15.019 5.829 13.424 1.00 93.31 474 ARG A O 1
ATOM 3474 N N . PHE A 1 475 ? 14.252 6.104 11.321 1.00 92.25 475 PHE A N 1
ATOM 3475 C CA . PHE A 1 475 ? 13.890 7.507 11.500 1.00 92.25 475 PHE A CA 1
ATOM 3476 C C . PHE A 1 475 ? 12.953 7.686 12.699 1.00 92.25 475 PHE A C 1
ATOM 3478 O O . PHE A 1 475 ? 13.243 8.491 13.581 1.00 92.25 475 PHE A O 1
ATOM 3485 N N . VAL A 1 476 ? 11.867 6.907 12.759 1.00 96.00 476 VAL A N 1
ATOM 3486 C CA . VAL A 1 476 ? 10.873 6.968 13.838 1.00 96.00 476 VAL A CA 1
ATOM 3487 C C . VAL A 1 476 ? 11.513 6.601 15.173 1.00 96.00 476 VAL A C 1
ATOM 3489 O O . VAL A 1 476 ? 11.437 7.371 16.128 1.00 96.00 476 VAL A O 1
ATOM 3492 N N . LEU A 1 477 ? 12.171 5.444 15.253 1.00 97.38 477 LEU A N 1
ATOM 3493 C CA . LEU A 1 477 ? 12.710 4.918 16.505 1.00 97.38 477 LEU A CA 1
ATOM 3494 C C . LEU A 1 477 ? 13.886 5.735 17.045 1.00 97.38 477 LEU A C 1
ATOM 3496 O O . LEU A 1 477 ? 14.135 5.699 18.251 1.00 97.38 477 LEU A O 1
ATOM 3500 N N . GLU A 1 478 ? 14.597 6.503 16.216 1.00 95.44 478 GLU A N 1
ATOM 3501 C CA . GLU A 1 478 ? 15.677 7.398 16.645 1.00 95.44 478 GLU A CA 1
ATOM 3502 C C . GLU A 1 478 ? 15.179 8.749 17.189 1.00 95.44 478 GLU A C 1
ATOM 3504 O O . GLU A 1 478 ? 15.919 9.383 17.951 1.00 95.44 478 GLU A O 1
ATOM 3509 N N . LEU A 1 479 ? 13.915 9.131 16.957 1.00 95.88 479 LEU A N 1
ATOM 3510 C CA . LEU A 1 479 ? 13.328 10.366 17.499 1.00 95.88 479 LEU A CA 1
ATOM 3511 C C . LEU A 1 479 ? 13.494 10.481 19.023 1.00 95.88 479 LEU A C 1
ATOM 3513 O O . LEU A 1 479 ? 13.474 9.465 19.728 1.00 95.88 479 LEU A O 1
ATOM 3517 N N . PRO A 1 480 ? 13.659 11.694 19.577 1.00 96.12 480 PRO A N 1
ATOM 3518 C CA . PRO A 1 480 ? 13.750 11.877 21.020 1.00 96.12 480 PRO A CA 1
ATOM 3519 C C . PRO A 1 480 ? 12.557 11.257 21.758 1.00 96.12 480 PRO A C 1
ATOM 3521 O O . PRO A 1 480 ? 11.411 11.407 21.349 1.00 96.12 480 PRO A O 1
ATOM 3524 N N . LEU A 1 481 ? 12.832 10.563 22.865 1.00 96.31 481 LEU A N 1
ATOM 3525 C CA . LEU A 1 481 ? 11.793 10.085 23.776 1.00 96.31 481 LEU A CA 1
ATOM 3526 C C . LEU A 1 481 ? 11.443 11.238 24.727 1.00 96.31 481 LEU A C 1
ATOM 3528 O O . LEU A 1 481 ? 12.257 11.588 25.586 1.00 96.31 481 LEU A O 1
ATOM 3532 N N . VAL A 1 482 ? 10.280 11.855 24.529 1.00 95.94 482 VAL A N 1
ATOM 3533 C CA . VAL A 1 482 ? 9.829 13.051 25.268 1.00 95.94 482 VAL A CA 1
ATOM 3534 C C . VAL A 1 482 ? 8.802 12.728 26.345 1.00 95.94 482 VAL A C 1
ATOM 3536 O O . VAL A 1 482 ? 8.660 13.495 27.292 1.00 95.94 482 VAL A O 1
ATOM 3539 N N . GLU A 1 483 ? 8.163 11.564 26.248 1.00 95.38 483 GLU A N 1
ATOM 3540 C CA . GLU A 1 483 ? 7.212 11.047 27.228 1.00 95.38 483 GLU A CA 1
ATOM 3541 C C . GLU A 1 483 ? 7.544 9.599 27.604 1.00 95.38 483 GLU A C 1
ATOM 3543 O O . GLU A 1 483 ? 8.316 8.912 26.932 1.00 95.38 483 GLU A O 1
ATOM 3548 N N . THR A 1 484 ? 6.966 9.116 28.705 1.00 95.31 484 THR A N 1
ATOM 3549 C CA . THR A 1 484 ? 7.096 7.696 29.065 1.00 95.31 484 THR A CA 1
ATOM 3550 C C . THR A 1 484 ? 6.239 6.852 28.106 1.00 95.31 484 THR A C 1
ATOM 3552 O O . THR A 1 484 ? 5.071 7.191 27.900 1.00 95.31 484 THR A O 1
ATOM 3555 N N . PRO A 1 485 ? 6.762 5.760 27.514 1.00 95.69 485 PRO A N 1
ATOM 3556 C CA . PRO A 1 485 ? 5.946 4.864 26.700 1.00 95.69 485 PRO A CA 1
ATOM 3557 C C . PRO A 1 485 ? 4.693 4.396 27.453 1.00 95.69 485 PRO A C 1
ATOM 3559 O O . PRO A 1 485 ? 4.733 4.129 28.657 1.00 95.69 485 PRO A O 1
ATOM 3562 N N . GLY A 1 486 ? 3.565 4.376 26.755 1.00 91.81 486 GLY A N 1
ATOM 3563 C CA . GLY A 1 486 ? 2.261 3.995 27.284 1.00 91.81 486 GLY A CA 1
ATOM 3564 C C . GLY A 1 486 ? 1.511 5.094 28.039 1.00 91.81 486 GLY A C 1
ATOM 3565 O O . GLY A 1 486 ? 0.386 4.845 28.475 1.00 91.81 486 GLY A O 1
ATOM 3566 N N . THR A 1 487 ? 2.052 6.309 28.207 1.00 91.31 487 THR A N 1
ATOM 3567 C CA . THR A 1 487 ? 1.394 7.324 29.061 1.00 91.31 487 THR A CA 1
ATOM 3568 C C . THR A 1 487 ? 0.628 8.411 28.319 1.00 91.31 487 THR A C 1
ATOM 3570 O O . THR A 1 487 ? -0.451 8.788 28.770 1.00 91.31 487 THR A O 1
ATOM 3573 N N . VAL A 1 488 ? 1.164 8.936 27.216 1.00 91.38 488 VAL A N 1
ATOM 3574 C CA . VAL A 1 488 ? 0.580 10.080 26.494 1.00 91.38 488 VAL A CA 1
ATOM 3575 C C . VAL A 1 488 ? 0.236 9.662 25.075 1.00 91.38 488 VAL A C 1
ATOM 3577 O O . VAL A 1 488 ? 1.055 9.039 24.405 1.00 91.38 488 VAL A O 1
ATOM 3580 N N . PHE A 1 489 ? -0.978 9.999 24.643 1.00 91.50 489 PHE A N 1
ATOM 3581 C CA . PHE A 1 489 ? -1.418 9.814 23.267 1.00 91.50 489 PHE A CA 1
ATOM 3582 C C . PHE A 1 489 ? -0.813 10.890 22.360 1.00 91.50 489 PHE A C 1
ATOM 3584 O O . PHE A 1 489 ? -1.002 12.079 22.612 1.00 91.50 489 PHE A O 1
ATOM 3591 N N . GLU A 1 490 ? -0.156 10.462 21.285 1.00 90.75 490 GLU A N 1
ATOM 3592 C CA . GLU A 1 490 ? 0.313 11.301 20.181 1.00 90.75 490 GLU A CA 1
ATOM 3593 C C . GLU A 1 490 ? 0.091 10.536 18.870 1.00 90.75 490 GLU A C 1
ATOM 3595 O O . GLU A 1 490 ? 0.713 9.498 18.632 1.00 90.75 490 GLU A O 1
ATOM 3600 N N . TYR A 1 491 ? -0.827 11.017 18.026 1.00 90.44 491 TYR A N 1
ATOM 3601 C CA . TYR A 1 491 ? -1.219 10.299 16.812 1.00 90.44 491 TYR A CA 1
ATOM 3602 C C . TYR A 1 491 ? -0.028 10.178 15.857 1.00 90.44 491 TYR A C 1
ATOM 3604 O O . TYR A 1 491 ? 0.479 11.189 15.375 1.00 90.44 491 TYR A O 1
ATOM 3612 N N . SER A 1 492 ? 0.392 8.943 15.556 1.00 92.50 492 SER A N 1
ATOM 3613 C CA . SER A 1 492 ? 1.627 8.705 14.812 1.00 92.50 492 SER A CA 1
ATOM 3614 C C . SER A 1 492 ? 1.515 7.644 13.726 1.00 92.50 492 SER A C 1
ATOM 3616 O O . SER A 1 492 ? 1.446 6.444 13.987 1.00 92.50 492 SER A O 1
ATOM 3618 N N . THR A 1 493 ? 1.599 8.090 12.475 1.00 91.12 493 THR A N 1
ATOM 3619 C CA . THR A 1 493 ? 1.778 7.209 11.314 1.00 91.12 493 THR A CA 1
ATOM 3620 C C . THR A 1 493 ? 3.129 6.485 11.360 1.00 91.12 493 THR A C 1
ATOM 3622 O O . THR A 1 493 ? 3.234 5.351 10.895 1.00 91.12 493 THR A O 1
ATOM 3625 N N . GLY A 1 494 ? 4.138 7.079 12.003 1.00 94.81 494 GLY A N 1
ATOM 3626 C CA . GLY A 1 494 ? 5.420 6.426 12.257 1.00 94.81 494 GLY A CA 1
ATOM 3627 C C . GLY A 1 494 ? 5.293 5.189 13.145 1.00 94.81 494 GLY A C 1
ATOM 3628 O O . GLY A 1 494 ? 5.819 4.136 12.799 1.00 94.81 494 GLY A O 1
ATOM 3629 N N . LEU A 1 495 ? 4.533 5.266 14.245 1.00 97.00 495 LEU A N 1
ATOM 3630 C CA . LEU A 1 495 ? 4.308 4.103 15.118 1.00 97.00 495 LEU A CA 1
ATOM 3631 C C . LEU A 1 495 ? 3.580 2.966 14.390 1.00 97.00 495 LEU A C 1
ATOM 3633 O O . LEU A 1 495 ? 3.910 1.801 14.596 1.00 97.00 495 LEU A O 1
ATOM 3637 N N . THR A 1 496 ? 2.634 3.285 13.502 1.00 96.81 496 THR A N 1
ATOM 3638 C CA . THR A 1 496 ? 1.963 2.258 12.686 1.00 96.81 496 THR A CA 1
ATOM 3639 C C . THR A 1 496 ? 2.882 1.624 11.649 1.00 96.81 496 THR A C 1
ATOM 3641 O O . THR A 1 496 ? 2.721 0.451 11.330 1.00 96.81 496 THR A O 1
ATOM 3644 N N . HIS A 1 497 ? 3.873 2.366 11.150 1.00 96.69 497 HIS A N 1
ATOM 3645 C CA . HIS A 1 497 ? 4.887 1.808 10.260 1.00 96.69 497 HIS A CA 1
ATOM 3646 C C . HIS A 1 497 ? 5.811 0.831 10.995 1.00 96.69 497 HIS A C 1
ATOM 3648 O O . HIS A 1 497 ? 6.002 -0.289 10.537 1.00 96.69 497 HIS A O 1
ATOM 3654 N N . VAL A 1 498 ? 6.272 1.199 12.196 1.00 98.38 498 VAL A N 1
ATOM 3655 C CA . VAL A 1 498 ? 7.036 0.291 13.073 1.00 98.38 498 VAL A CA 1
ATOM 3656 C C . VAL A 1 498 ? 6.228 -0.970 13.407 1.00 98.38 498 VAL A C 1
ATOM 3658 O O . VAL A 1 498 ? 6.790 -2.059 13.474 1.00 98.38 498 VAL A O 1
ATOM 3661 N N . ALA A 1 499 ? 4.908 -0.850 13.582 1.00 98.38 499 ALA A N 1
ATOM 3662 C CA . ALA A 1 499 ? 4.034 -2.004 13.782 1.00 98.38 499 ALA A CA 1
ATOM 3663 C C . ALA A 1 499 ? 3.967 -2.911 12.532 1.00 98.38 499 ALA A C 1
ATOM 3665 O O . ALA A 1 499 ? 4.051 -4.128 12.651 1.00 98.38 499 ALA A O 1
ATOM 3666 N N . SER A 1 500 ? 3.895 -2.343 11.324 1.00 97.75 500 SER A N 1
ATOM 3667 C CA . SER A 1 500 ? 3.979 -3.126 10.078 1.00 97.75 500 SER A CA 1
ATOM 3668 C C . SER A 1 500 ? 5.292 -3.911 9.976 1.00 97.75 500 SER A C 1
ATOM 3670 O O . SER A 1 500 ? 5.277 -5.109 9.699 1.00 97.75 500 SER A O 1
ATOM 3672 N N . ALA A 1 501 ? 6.419 -3.267 10.289 1.00 97.06 501 ALA A N 1
ATOM 3673 C CA . ALA A 1 501 ? 7.723 -3.924 10.312 1.00 97.06 501 ALA A CA 1
ATOM 3674 C C . ALA A 1 501 ? 7.783 -5.057 11.348 1.00 97.06 501 ALA A C 1
ATOM 3676 O O . ALA A 1 501 ? 8.187 -6.170 11.030 1.00 97.06 501 ALA A O 1
ATOM 3677 N N . ALA A 1 502 ? 7.315 -4.810 12.577 1.00 98.25 502 ALA A N 1
ATOM 3678 C CA . ALA A 1 502 ? 7.301 -5.824 13.630 1.00 98.25 502 ALA A CA 1
ATOM 3679 C C . ALA A 1 502 ? 6.416 -7.032 13.274 1.00 98.25 502 ALA A C 1
ATOM 3681 O O . ALA A 1 502 ? 6.779 -8.165 13.594 1.00 98.25 502 ALA A O 1
ATOM 3682 N N . LEU A 1 503 ? 5.272 -6.807 12.615 1.00 98.12 503 LEU A N 1
ATOM 3683 C CA . LEU A 1 503 ? 4.422 -7.878 12.091 1.00 98.12 503 LEU A CA 1
ATOM 3684 C C . LEU A 1 503 ? 5.136 -8.672 10.995 1.00 98.12 503 LEU A C 1
ATOM 3686 O O . LEU A 1 503 ? 5.108 -9.902 11.037 1.00 98.12 503 LEU A O 1
ATOM 3690 N N . THR A 1 504 ? 5.806 -7.986 10.068 1.00 94.38 504 THR A N 1
ATOM 3691 C CA . THR A 1 504 ? 6.570 -8.634 8.994 1.00 94.38 504 THR A CA 1
ATOM 3692 C C . THR A 1 504 ? 7.657 -9.547 9.569 1.00 94.38 504 THR A C 1
ATOM 3694 O O . THR A 1 504 ? 7.661 -10.751 9.324 1.00 94.38 504 THR A O 1
ATOM 3697 N N . GLU A 1 505 ? 8.515 -9.012 10.440 1.00 93.44 505 GLU A N 1
ATOM 3698 C CA . GLU A 1 505 ? 9.632 -9.769 11.022 1.00 93.44 505 GLU A CA 1
ATOM 3699 C C . GLU A 1 505 ? 9.173 -10.924 11.927 1.00 93.44 505 GLU A C 1
ATOM 3701 O O . GLU A 1 505 ? 9.804 -11.980 11.966 1.00 93.44 505 GLU A O 1
ATOM 3706 N N . SER A 1 506 ? 8.057 -10.758 12.645 1.00 94.94 506 SER A N 1
ATOM 3707 C CA . SER A 1 506 ? 7.573 -11.790 13.576 1.00 94.94 506 SER A CA 1
ATOM 3708 C C . SER A 1 506 ? 6.789 -12.903 12.890 1.00 94.94 506 SER A C 1
ATOM 3710 O O . SER A 1 506 ? 6.854 -14.049 13.332 1.00 94.94 506 SER A O 1
ATOM 3712 N N . SER A 1 507 ? 6.036 -12.579 11.836 1.00 89.94 507 SER A N 1
ATOM 3713 C CA . SER A 1 507 ? 5.250 -13.567 11.088 1.00 89.94 507 SER A CA 1
ATOM 3714 C C . SER A 1 507 ? 6.085 -14.317 10.047 1.00 89.94 507 SER A C 1
ATOM 3716 O O . SER A 1 507 ? 5.799 -15.479 9.761 1.00 89.94 507 SER A O 1
ATOM 3718 N N . GLY A 1 508 ? 7.129 -13.677 9.508 1.00 82.12 508 GLY A N 1
ATOM 3719 C CA . GLY A 1 508 ? 7.917 -14.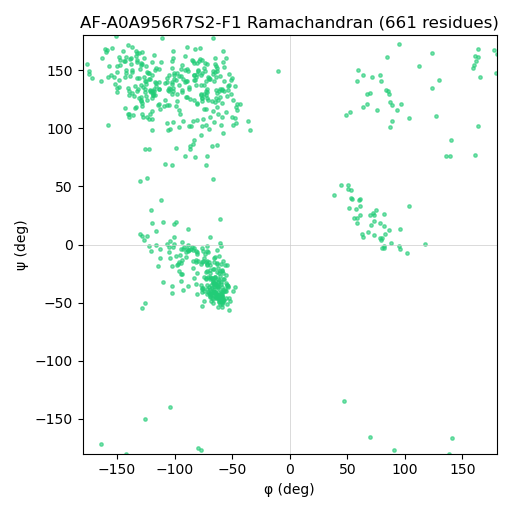186 8.385 1.00 82.12 508 GLY A CA 1
ATOM 3720 C C . GLY A 1 508 ? 7.275 -13.963 7.010 1.00 82.12 508 GLY A C 1
ATOM 3721 O O . GLY A 1 508 ? 7.916 -14.289 6.010 1.00 82.12 508 GLY A O 1
ATOM 3722 N N . ASP A 1 509 ? 6.065 -13.399 6.976 1.00 79.69 509 ASP A N 1
ATOM 3723 C CA . ASP A 1 509 ? 5.353 -12.940 5.783 1.00 79.69 509 ASP A CA 1
ATOM 3724 C C . ASP A 1 509 ? 5.473 -11.412 5.700 1.00 79.69 509 ASP A C 1
ATOM 3726 O O . ASP A 1 509 ? 5.541 -10.736 6.727 1.00 79.69 509 ASP A O 1
ATOM 3730 N N . THR A 1 510 ? 5.427 -10.817 4.508 1.00 86.44 510 THR A N 1
ATOM 3731 C CA . THR A 1 510 ? 5.216 -9.363 4.424 1.00 86.44 510 THR A CA 1
ATOM 3732 C C . THR A 1 510 ? 3.838 -8.993 4.985 1.00 86.44 510 THR A C 1
ATOM 3734 O O . THR A 1 510 ? 2.888 -9.779 4.923 1.00 86.44 510 THR A O 1
ATOM 3737 N N . THR A 1 511 ? 3.665 -7.765 5.486 1.00 89.38 511 THR A N 1
ATOM 3738 C CA . THR A 1 511 ? 2.351 -7.305 5.979 1.00 89.38 511 THR A CA 1
ATOM 3739 C C . THR A 1 511 ? 1.227 -7.482 4.945 1.00 89.38 511 THR A C 1
ATOM 3741 O O . THR A 1 511 ? 0.105 -7.824 5.326 1.00 89.38 511 THR A O 1
ATOM 3744 N N . ARG A 1 512 ? 1.505 -7.292 3.644 1.00 85.44 512 ARG A N 1
ATOM 3745 C CA . ARG A 1 512 ? 0.526 -7.497 2.560 1.00 85.44 512 ARG A CA 1
ATOM 3746 C C . ARG A 1 512 ? 0.173 -8.972 2.380 1.00 85.44 512 ARG A C 1
ATOM 3748 O O . ARG A 1 512 ? -1.011 -9.277 2.276 1.00 85.44 512 ARG A O 1
ATOM 3755 N N . GLU A 1 513 ? 1.143 -9.883 2.391 1.00 82.06 513 GLU A N 1
ATOM 3756 C CA . GLU A 1 513 ? 0.893 -11.332 2.297 1.00 82.06 513 GLU A CA 1
ATOM 3757 C C . GLU A 1 513 ? 0.135 -11.860 3.516 1.00 82.06 513 GLU A C 1
ATOM 3759 O O . GLU A 1 513 ? -0.842 -12.604 3.377 1.00 82.06 513 GLU A O 1
ATOM 3764 N N . PHE A 1 514 ? 0.541 -11.420 4.710 1.00 90.31 514 PHE A N 1
ATOM 3765 C CA . PHE A 1 514 ? -0.145 -11.742 5.952 1.00 90.31 514 PHE A CA 1
ATOM 3766 C C . PHE A 1 514 ? -1.605 -11.277 5.892 1.00 90.31 514 PHE A C 1
ATOM 3768 O O . PHE A 1 514 ? -2.525 -12.056 6.157 1.00 90.31 514 PHE A O 1
ATOM 3775 N N . ALA A 1 515 ? -1.830 -10.032 5.455 1.00 95.44 515 ALA A N 1
ATOM 3776 C CA . ALA A 1 515 ? -3.164 -9.488 5.251 1.00 95.44 515 ALA A CA 1
ATOM 3777 C C . ALA A 1 515 ? -3.957 -10.266 4.208 1.00 95.44 515 ALA A C 1
ATOM 3779 O O . ALA A 1 515 ? -5.100 -10.626 4.479 1.00 95.44 515 ALA A O 1
ATOM 3780 N N . ARG A 1 516 ? -3.373 -10.546 3.039 1.00 88.25 516 ARG A N 1
ATOM 3781 C CA . ARG A 1 516 ? -4.034 -11.273 1.954 1.00 88.25 516 ARG A CA 1
ATOM 3782 C C . ARG A 1 516 ? -4.599 -12.590 2.463 1.00 88.25 516 ARG A C 1
ATOM 3784 O O . ARG A 1 516 ? -5.807 -12.791 2.390 1.00 88.25 516 ARG A O 1
ATOM 3791 N N . ALA A 1 517 ? -3.742 -13.424 3.042 1.00 84.38 517 ALA A N 1
ATOM 3792 C CA . ALA A 1 517 ? -4.110 -14.773 3.442 1.00 84.38 517 ALA A CA 1
ATOM 3793 C C . ALA A 1 517 ? -5.080 -14.811 4.636 1.00 84.38 517 ALA A C 1
ATOM 3795 O O . ALA A 1 517 ? -6.013 -15.612 4.629 1.00 84.38 517 ALA A O 1
ATOM 3796 N N . ARG A 1 518 ? -4.882 -13.968 5.664 1.00 92.44 518 ARG A N 1
ATOM 3797 C CA . ARG A 1 518 ? -5.670 -14.063 6.910 1.00 92.44 518 ARG A CA 1
ATOM 3798 C C . ARG A 1 518 ? -6.846 -13.095 7.011 1.00 92.44 518 ARG A C 1
ATOM 3800 O O . ARG A 1 518 ? -7.725 -13.310 7.839 1.00 92.44 518 ARG A O 1
ATOM 3807 N N . LEU A 1 519 ? -6.885 -12.038 6.203 1.00 95.69 519 LEU A N 1
ATOM 3808 C CA . LEU A 1 519 ? -7.908 -10.995 6.305 1.00 95.69 519 LEU A CA 1
ATOM 3809 C C . LEU A 1 519 ? -8.591 -10.706 4.968 1.00 95.69 519 LEU A C 1
ATOM 3811 O O . LEU A 1 519 ? -9.813 -10.753 4.887 1.00 95.69 519 LEU A O 1
ATOM 3815 N N . LEU A 1 520 ? -7.840 -10.398 3.912 1.00 92.75 520 LEU A N 1
ATOM 3816 C CA . LEU A 1 520 ? -8.426 -9.875 2.678 1.00 92.75 520 LEU A CA 1
ATOM 3817 C C . LEU A 1 520 ? -9.147 -10.965 1.882 1.00 92.75 520 LEU A C 1
ATOM 3819 O O . LEU A 1 520 ? -10.299 -10.764 1.507 1.00 92.75 520 LEU A O 1
ATOM 3823 N N . GLU A 1 521 ? -8.523 -12.126 1.666 1.00 87.94 521 GLU A N 1
ATOM 3824 C CA . GLU A 1 521 ? -9.159 -13.242 0.958 1.00 87.94 521 GLU A CA 1
ATOM 3825 C C . GLU A 1 521 ? -10.375 -13.808 1.704 1.00 87.94 521 GLU A C 1
ATOM 3827 O O . GLU A 1 521 ? -11.422 -13.930 1.062 1.00 87.94 521 GLU A O 1
ATOM 3832 N N . PRO A 1 522 ? -10.321 -14.062 3.032 1.00 88.88 522 PRO A N 1
ATOM 3833 C CA . PRO A 1 522 ? -11.504 -14.445 3.810 1.00 88.88 522 PRO A CA 1
ATOM 3834 C C . PRO A 1 522 ? -12.678 -13.469 3.661 1.00 88.88 522 PRO A C 1
ATOM 3836 O O . PRO A 1 522 ? -13.837 -13.874 3.590 1.00 88.88 522 PRO A O 1
ATOM 3839 N N . LEU A 1 523 ? -12.389 -12.169 3.554 1.00 91.19 523 LEU A N 1
ATOM 3840 C CA . LEU A 1 523 ? -13.410 -11.136 3.385 1.00 91.19 523 LEU A CA 1
ATOM 3841 C C . LEU A 1 523 ? -13.773 -10.864 1.917 1.00 91.19 523 LEU A C 1
ATOM 3843 O O . LEU A 1 523 ? -14.695 -10.089 1.659 1.00 91.19 523 LEU A O 1
ATOM 3847 N N . GLY A 1 524 ? -13.099 -11.472 0.940 1.00 87.19 524 GLY A N 1
ATOM 3848 C CA . GLY A 1 524 ? -13.283 -11.146 -0.478 1.00 87.19 524 GLY A CA 1
ATOM 3849 C C . GLY A 1 524 ? -12.945 -9.686 -0.815 1.00 87.19 524 GLY A C 1
ATOM 3850 O O . GLY A 1 524 ? -13.603 -9.081 -1.664 1.00 87.19 524 GLY A O 1
ATOM 3851 N N . ILE A 1 525 ? -11.965 -9.112 -0.113 1.00 90.44 525 ILE A N 1
ATOM 3852 C CA . ILE A 1 525 ? -11.440 -7.755 -0.304 1.00 90.44 525 ILE A CA 1
ATOM 3853 C C . ILE A 1 525 ? -10.242 -7.796 -1.259 1.00 90.44 525 ILE A C 1
ATOM 3855 O O . ILE A 1 525 ? -9.410 -8.697 -1.178 1.00 90.44 525 ILE A O 1
ATOM 3859 N N . SER A 1 526 ? -10.119 -6.782 -2.121 1.00 80.44 526 SER A N 1
ATOM 3860 C CA . SER A 1 526 ? -8.926 -6.558 -2.942 1.00 80.44 526 SER A CA 1
ATOM 3861 C C . SER A 1 526 ? -8.249 -5.235 -2.580 1.00 80.44 526 SER A C 1
ATOM 3863 O O . SER A 1 526 ? -8.910 -4.212 -2.375 1.00 80.44 526 SER A O 1
ATOM 3865 N N . THR A 1 527 ? -6.918 -5.257 -2.526 1.00 80.94 527 THR A N 1
ATOM 3866 C CA . THR A 1 527 ? -6.073 -4.070 -2.365 1.00 80.94 527 THR A CA 1
ATOM 3867 C C . THR A 1 527 ? -5.103 -3.986 -3.544 1.00 80.94 527 THR A C 1
ATOM 3869 O O . THR A 1 527 ? -3.967 -4.438 -3.415 1.00 80.94 527 THR A O 1
ATOM 3872 N N . PRO A 1 528 ? -5.524 -3.442 -4.704 1.00 64.38 528 PRO A N 1
ATOM 3873 C CA . PRO A 1 528 ? -4.730 -3.475 -5.940 1.00 64.38 528 PRO A CA 1
ATOM 3874 C C . PRO A 1 528 ? -3.422 -2.680 -5.857 1.00 64.38 528 PRO A C 1
ATOM 3876 O O . PRO A 1 528 ? -2.594 -2.755 -6.755 1.00 64.38 528 PRO A O 1
ATOM 3879 N N . ARG A 1 529 ? -3.246 -1.877 -4.804 1.00 72.81 529 ARG A N 1
ATOM 3880 C CA . ARG A 1 529 ? -2.009 -1.156 -4.537 1.00 72.81 529 ARG A CA 1
ATOM 3881 C C . ARG A 1 529 ? -1.816 -0.964 -3.038 1.00 72.81 529 ARG A C 1
ATOM 3883 O O . ARG A 1 529 ? -2.737 -0.532 -2.337 1.00 72.81 529 ARG A O 1
ATOM 3890 N N . TRP A 1 530 ? -0.600 -1.231 -2.577 1.00 79.81 530 TRP A N 1
ATOM 3891 C CA . TRP A 1 530 ? -0.122 -0.913 -1.239 1.00 79.81 530 TRP A CA 1
ATOM 3892 C C . TRP A 1 530 ? 1.344 -0.496 -1.338 1.00 79.81 530 TRP A C 1
ATOM 3894 O O . TRP A 1 530 ? 2.173 -1.285 -1.776 1.00 79.81 530 TRP A O 1
ATOM 3904 N N . ASP A 1 531 ? 1.660 0.746 -0.976 1.00 73.38 531 ASP A N 1
ATOM 3905 C CA . ASP A 1 531 ? 3.024 1.261 -1.147 1.00 73.38 531 ASP A CA 1
ATOM 3906 C C . ASP A 1 531 ? 3.982 0.724 -0.058 1.00 73.38 531 ASP A C 1
ATOM 3908 O O . ASP A 1 531 ? 3.596 0.552 1.106 1.00 73.38 531 ASP A O 1
ATOM 3912 N N . LEU A 1 532 ? 5.242 0.506 -0.444 1.00 70.94 532 LEU A N 1
ATOM 3913 C CA . LEU A 1 532 ? 6.369 0.152 0.428 1.00 70.94 532 LEU A CA 1
ATOM 3914 C C . LEU A 1 532 ? 7.079 1.416 0.951 1.00 70.94 532 LEU A C 1
ATOM 3916 O O . LEU A 1 532 ? 7.066 2.472 0.310 1.00 70.94 532 LEU A O 1
ATOM 3920 N N . SER A 1 533 ? 7.679 1.330 2.138 1.00 69.00 533 SER A N 1
ATOM 3921 C CA . SER A 1 533 ? 8.699 2.280 2.600 1.00 69.00 533 SER A CA 1
ATOM 3922 C C . SER A 1 533 ? 10.079 1.866 2.091 1.00 69.00 533 SER A C 1
ATOM 3924 O O . SER A 1 533 ? 10.221 0.675 1.889 1.00 69.00 533 SER A O 1
ATOM 3926 N N . PRO A 1 534 ? 11.089 2.764 2.011 1.00 66.25 534 PRO A N 1
ATOM 3927 C CA . PRO A 1 534 ? 12.412 2.500 1.411 1.00 66.25 534 PRO A CA 1
ATOM 3928 C C . PRO A 1 534 ? 13.281 1.399 2.043 1.00 66.25 534 PRO A C 1
ATOM 3930 O O . PRO A 1 534 ? 14.340 1.075 1.502 1.00 66.25 534 PRO A O 1
ATOM 3933 N N . GLU A 1 535 ? 12.889 0.881 3.208 1.00 71.81 535 GLU A N 1
ATOM 3934 C CA . GLU A 1 535 ? 13.497 -0.280 3.860 1.00 71.81 535 GLU A CA 1
ATOM 3935 C C . GLU A 1 535 ? 12.717 -1.601 3.667 1.00 71.81 535 GLU A C 1
ATOM 3937 O O . GLU A 1 535 ? 13.088 -2.622 4.250 1.00 71.81 535 GLU A O 1
ATOM 3942 N N . GLY A 1 536 ? 11.660 -1.614 2.848 1.00 63.72 536 GLY A N 1
ATOM 3943 C CA . GLY A 1 536 ? 11.008 -2.843 2.378 1.00 63.72 536 GLY A CA 1
ATOM 3944 C C . GLY A 1 536 ? 9.792 -3.283 3.165 1.00 63.72 536 GLY A C 1
ATOM 3945 O O . GLY A 1 536 ? 9.327 -4.406 2.986 1.00 63.72 536 GLY A O 1
ATOM 3946 N N . TYR A 1 537 ? 9.255 -2.419 4.022 1.00 80.69 537 TYR A N 1
ATOM 3947 C CA . TYR A 1 537 ? 8.021 -2.703 4.747 1.00 80.69 537 TYR A CA 1
ATOM 3948 C C . TYR A 1 537 ? 6.843 -1.987 4.099 1.00 80.69 537 TYR A C 1
ATOM 3950 O O . TYR A 1 537 ? 6.897 -0.788 3.831 1.00 80.69 537 TYR A O 1
ATOM 3958 N N . PHE A 1 538 ? 5.727 -2.694 3.918 1.00 84.19 538 PHE A N 1
ATOM 3959 C CA . PHE A 1 538 ? 4.480 -2.059 3.495 1.00 84.19 538 PHE A CA 1
ATOM 3960 C C . PHE A 1 538 ? 4.073 -0.985 4.501 1.00 84.19 538 PHE A C 1
ATOM 3962 O O . PHE A 1 538 ? 4.089 -1.216 5.716 1.00 84.19 538 PHE A O 1
ATOM 3969 N N . VAL A 1 539 ? 3.687 0.193 4.009 1.00 83.31 539 VAL A N 1
ATOM 3970 C CA . VAL A 1 539 ? 3.364 1.339 4.864 1.00 83.31 539 VAL A CA 1
ATOM 3971 C C . VAL A 1 539 ? 2.168 0.996 5.756 1.00 83.31 539 VAL A C 1
ATOM 3973 O O . VAL A 1 539 ? 1.040 0.846 5.291 1.00 83.31 539 VAL A O 1
ATOM 3976 N N . GLY A 1 540 ? 2.401 0.893 7.067 1.00 87.06 540 GLY A N 1
ATOM 3977 C CA . GLY A 1 540 ? 1.412 0.346 8.011 1.00 87.06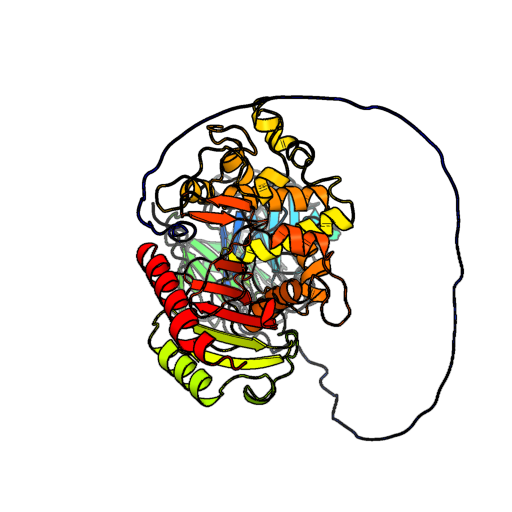 540 GLY A CA 1
ATOM 3978 C C . GLY A 1 540 ? 0.208 1.239 8.321 1.00 87.06 540 GLY A C 1
ATOM 3979 O O . GLY A 1 540 ? -0.783 0.787 8.887 1.00 87.06 540 GLY A O 1
ATOM 3980 N N . GLY A 1 541 ? 0.280 2.529 7.990 1.00 84.25 541 GLY A N 1
ATOM 3981 C CA . GLY A 1 541 ? -0.724 3.510 8.408 1.00 84.25 541 GLY A CA 1
ATOM 3982 C C . GLY A 1 541 ? -1.355 4.336 7.299 1.00 84.25 541 GLY A C 1
ATOM 3983 O O . GLY A 1 541 ? -2.106 5.260 7.621 1.00 84.25 541 GLY A O 1
ATOM 3984 N N . ALA A 1 542 ? -1.016 4.073 6.038 1.00 85.25 542 ALA A N 1
ATOM 3985 C CA . ALA A 1 542 ? -1.486 4.815 4.871 1.00 85.25 542 ALA A CA 1
ATOM 3986 C C . ALA A 1 542 ? -1.234 4.005 3.585 1.00 85.25 542 ALA A C 1
ATOM 3988 O O . ALA A 1 542 ? -0.861 2.843 3.660 1.00 85.25 542 ALA A O 1
ATOM 3989 N N . GLU A 1 543 ? -1.455 4.629 2.426 1.00 82.62 543 GLU A N 1
ATOM 3990 C CA . GLU A 1 543 ? -1.064 4.125 1.097 1.00 82.62 543 GLU A CA 1
ATOM 3991 C C . GLU A 1 543 ? -1.622 2.756 0.684 1.00 82.62 543 GLU A C 1
ATOM 3993 O O . GLU A 1 543 ? -1.105 2.122 -0.228 1.00 82.62 543 GLU A O 1
ATOM 3998 N N . VAL A 1 544 ? -2.736 2.352 1.293 1.00 86.06 544 VAL A N 1
ATOM 3999 C CA . VAL A 1 544 ? -3.550 1.217 0.845 1.00 86.06 544 VAL A CA 1
ATOM 4000 C C . VAL A 1 544 ? -4.650 1.729 -0.073 1.00 86.06 544 VAL A C 1
ATOM 4002 O O . VAL A 1 544 ? -5.344 2.699 0.253 1.00 86.06 544 VAL A O 1
ATOM 4005 N N . TRP A 1 545 ? -4.833 1.068 -1.208 1.00 85.44 545 TRP A N 1
ATOM 4006 C CA . TRP A 1 545 ? -5.899 1.357 -2.157 1.00 85.44 545 TRP A CA 1
ATOM 4007 C C . TRP A 1 545 ? -6.974 0.291 -2.061 1.00 85.44 545 TRP A C 1
ATOM 4009 O O . TRP A 1 545 ? -6.666 -0.893 -2.046 1.00 85.44 545 TRP A O 1
ATOM 4019 N N . MET A 1 546 ? -8.236 0.705 -1.980 1.00 87.38 546 MET A N 1
ATOM 4020 C CA . MET A 1 546 ? -9.357 -0.209 -1.769 1.00 87.38 546 MET A CA 1
ATOM 4021 C C . MET A 1 546 ? -10.629 0.344 -2.418 1.00 87.38 546 MET A C 1
ATOM 4023 O O . MET A 1 546 ? -10.815 1.562 -2.514 1.00 87.38 546 MET A O 1
ATOM 4027 N N . ARG A 1 547 ? -11.515 -0.546 -2.882 1.00 89.19 547 ARG A N 1
ATOM 4028 C CA . ARG A 1 547 ? -12.831 -0.158 -3.412 1.00 89.19 547 ARG A CA 1
ATOM 4029 C C . ARG A 1 547 ? -13.779 0.241 -2.271 1.00 89.19 547 ARG A C 1
ATOM 4031 O O . ARG A 1 547 ? -13.698 -0.326 -1.181 1.00 89.19 547 ARG A O 1
ATOM 4038 N N . PRO A 1 548 ? -14.761 1.126 -2.512 1.00 92.94 548 PRO A N 1
ATOM 4039 C CA . PRO A 1 548 ? -15.747 1.504 -1.496 1.00 92.94 548 PRO A CA 1
ATOM 4040 C C . PRO A 1 548 ? -16.509 0.311 -0.891 1.00 92.94 548 PRO A C 1
ATOM 4042 O O . PRO A 1 548 ? -16.725 0.257 0.318 1.00 92.94 548 PRO A O 1
ATOM 4045 N N . ARG A 1 549 ? -16.887 -0.675 -1.718 1.00 95.06 549 ARG A N 1
ATOM 4046 C CA . ARG A 1 549 ? -17.581 -1.895 -1.259 1.00 95.06 549 ARG A CA 1
ATOM 4047 C C . ARG A 1 549 ? -16.687 -2.824 -0.428 1.00 95.06 549 ARG A C 1
ATOM 4049 O O . ARG A 1 549 ? -17.199 -3.524 0.441 1.00 95.06 549 ARG A O 1
ATOM 4056 N N . ASP A 1 550 ? -15.377 -2.797 -0.658 1.00 95.19 550 ASP A N 1
ATOM 4057 C CA . ASP A 1 550 ? -14.398 -3.548 0.132 1.00 95.19 550 ASP A CA 1
ATOM 4058 C C . ASP A 1 550 ? -14.146 -2.869 1.489 1.00 95.19 550 ASP A C 1
ATOM 4060 O O . ASP A 1 550 ? -14.080 -3.539 2.518 1.00 95.19 550 ASP A O 1
ATOM 4064 N N . MET A 1 551 ? -14.125 -1.530 1.532 1.00 96.56 551 MET A N 1
ATOM 4065 C CA . MET A 1 551 ? -14.110 -0.792 2.804 1.00 96.56 551 MET A CA 1
ATOM 4066 C C . MET A 1 551 ? -15.331 -1.142 3.668 1.00 96.56 551 MET A C 1
ATOM 4068 O O . MET A 1 551 ? -15.203 -1.306 4.880 1.00 96.56 551 MET A O 1
ATOM 4072 N N . ALA A 1 552 ? -16.508 -1.305 3.052 1.00 97.00 552 ALA A N 1
ATOM 4073 C CA . ALA A 1 552 ? -17.716 -1.729 3.759 1.00 97.00 552 ALA A CA 1
ATOM 4074 C C . ALA A 1 552 ? -17.607 -3.160 4.316 1.00 97.00 552 ALA A C 1
ATOM 4076 O O . ALA A 1 552 ? -18.212 -3.460 5.342 1.00 97.00 552 ALA A O 1
ATOM 4077 N N . ARG A 1 553 ? -16.827 -4.050 3.684 1.00 95.94 553 ARG A N 1
ATOM 4078 C CA . ARG A 1 553 ? -16.576 -5.406 4.205 1.00 95.94 553 ARG A CA 1
ATOM 4079 C C . ARG A 1 553 ? -15.715 -5.368 5.458 1.00 95.94 553 ARG A C 1
ATOM 4081 O O . ARG A 1 553 ? -16.054 -6.026 6.438 1.00 95.94 553 ARG A O 1
ATOM 4088 N N . LEU A 1 554 ? -14.669 -4.538 5.456 1.00 96.00 554 LEU A N 1
ATOM 4089 C CA . LEU A 1 554 ? -13.859 -4.294 6.650 1.00 96.00 554 LEU A CA 1
ATOM 4090 C C . LEU A 1 554 ? -14.718 -3.732 7.793 1.00 96.00 554 LEU A C 1
ATOM 4092 O O . LEU A 1 554 ? -14.613 -4.202 8.919 1.00 96.00 554 LEU A O 1
ATOM 4096 N N . GLY A 1 555 ? -15.603 -2.771 7.507 1.00 96.50 555 GLY A N 1
ATOM 4097 C CA . GLY A 1 555 ? -16.551 -2.245 8.493 1.00 96.50 555 GLY A CA 1
ATOM 4098 C C . GLY A 1 555 ? -17.521 -3.304 9.029 1.00 96.50 555 GLY A C 1
ATOM 4099 O O . GLY A 1 555 ? -17.697 -3.416 10.242 1.00 96.50 555 GLY A O 1
ATOM 4100 N N . GLN A 1 556 ? -18.096 -4.122 8.141 1.00 96.81 556 GLN A N 1
ATOM 4101 C CA . GLN A 1 556 ? -19.045 -5.171 8.520 1.00 96.81 556 GLN A CA 1
ATOM 4102 C C . GLN A 1 556 ? -18.405 -6.235 9.415 1.00 96.81 556 GLN A C 1
ATOM 4104 O O . GLN A 1 556 ? -19.059 -6.695 10.342 1.00 96.81 556 GLN A O 1
ATOM 4109 N N . LEU A 1 557 ? -17.130 -6.585 9.203 1.00 96.62 557 LEU A N 1
ATOM 4110 C CA . LEU A 1 557 ? -16.416 -7.514 10.085 1.00 96.62 557 LEU A CA 1
ATOM 4111 C C . LEU A 1 557 ? -16.450 -7.052 11.552 1.00 96.62 557 LEU A C 1
ATOM 4113 O O . LEU A 1 557 ? -16.724 -7.851 12.445 1.00 96.62 557 LEU A O 1
ATOM 4117 N N . TYR A 1 558 ? -16.182 -5.768 11.803 1.00 95.94 558 TYR A N 1
ATOM 4118 C CA . TYR A 1 558 ? -16.222 -5.203 13.155 1.00 95.94 558 TYR A CA 1
ATOM 4119 C C . TYR A 1 558 ? -17.658 -5.068 13.677 1.00 95.94 558 TYR A C 1
ATOM 4121 O O . TYR A 1 558 ? -17.912 -5.352 14.847 1.00 95.94 558 TYR A O 1
ATOM 4129 N N . LEU A 1 559 ? -18.608 -4.687 12.815 1.00 94.88 559 LEU A N 1
ATOM 4130 C CA . LEU A 1 559 ? -20.022 -4.576 13.184 1.00 94.88 559 LEU A CA 1
ATOM 4131 C C . LEU A 1 559 ? -20.616 -5.929 13.624 1.00 94.88 559 LEU A C 1
ATOM 4133 O O . LEU A 1 559 ? -21.390 -5.969 14.576 1.00 94.88 559 LEU A O 1
ATOM 4137 N N . GLU A 1 560 ? -20.188 -7.028 12.996 1.00 94.94 560 GLU A N 1
ATOM 4138 C CA . GLU A 1 560 ? -20.607 -8.411 13.286 1.00 94.94 560 GLU A CA 1
ATOM 4139 C C . GLU A 1 560 ? -19.757 -9.097 14.376 1.00 94.94 560 GLU A C 1
ATOM 4141 O O . GLU A 1 560 ? -19.795 -10.317 14.552 1.00 94.94 560 GLU A O 1
ATOM 4146 N N . GLY A 1 561 ? -18.945 -8.340 15.122 1.00 94.75 561 GLY A N 1
ATOM 4147 C CA . GLY A 1 561 ? -18.180 -8.893 16.243 1.00 94.75 561 GLY A CA 1
ATOM 4148 C C . GLY A 1 561 ? -17.050 -9.842 15.832 1.00 94.75 561 GLY A C 1
ATOM 4149 O O . GLY A 1 561 ? -16.669 -10.705 16.620 1.00 94.75 561 GLY A O 1
ATOM 4150 N N . GLY A 1 562 ? -16.517 -9.703 14.614 1.00 95.69 562 GLY A N 1
ATOM 4151 C CA . GLY A 1 562 ? -15.349 -10.449 14.138 1.00 95.69 562 GLY A CA 1
ATOM 4152 C C . GLY A 1 562 ? -15.671 -11.722 13.357 1.00 95.69 562 GLY A C 1
ATOM 4153 O O . GLY A 1 562 ? -14.757 -12.383 12.863 1.00 95.69 562 GLY A O 1
ATOM 4154 N N . THR A 1 563 ? -16.954 -12.058 13.197 1.00 95.12 563 THR A N 1
ATOM 4155 C CA . THR A 1 563 ? -17.406 -13.174 12.357 1.00 95.12 563 THR A CA 1
ATOM 4156 C C . THR A 1 563 ? -18.215 -12.653 11.179 1.00 95.12 563 THR A C 1
ATOM 4158 O O . THR A 1 563 ? -19.258 -12.049 11.380 1.00 95.12 563 THR A O 1
ATOM 4161 N N . LEU A 1 564 ? -17.780 -12.924 9.950 1.00 91.25 564 LEU A N 1
ATOM 4162 C CA . LEU A 1 564 ? -18.485 -12.504 8.737 1.00 91.25 564 LEU A CA 1
ATOM 4163 C C . LEU A 1 564 ? -18.717 -13.707 7.819 1.00 91.25 564 LEU A C 1
ATOM 4165 O O . LEU A 1 564 ? -17.835 -14.542 7.663 1.00 91.25 564 LEU A O 1
ATOM 4169 N N . ASP A 1 565 ? -19.920 -13.840 7.254 1.00 86.62 565 ASP A N 1
ATOM 4170 C CA . ASP A 1 565 ? -20.330 -14.968 6.391 1.00 86.62 565 ASP A CA 1
ATOM 4171 C C . ASP A 1 565 ? -20.066 -16.367 6.989 1.00 86.62 565 ASP A C 1
ATOM 4173 O O . ASP A 1 565 ? -19.811 -17.344 6.285 1.00 86.62 565 ASP A O 1
ATOM 4177 N N . GLY A 1 566 ? -20.130 -16.477 8.319 1.00 86.81 566 GLY A N 1
ATOM 4178 C CA . GLY A 1 566 ? -19.841 -17.715 9.048 1.00 86.81 566 GLY A CA 1
ATOM 4179 C C . GLY A 1 566 ? -18.350 -18.012 9.245 1.00 86.81 566 GLY A C 1
ATOM 4180 O O . GLY A 1 566 ? -18.024 -19.056 9.811 1.00 86.81 566 GLY A O 1
ATOM 4181 N N . GLN A 1 567 ? -17.456 -17.114 8.826 1.00 88.38 567 GLN A N 1
ATOM 4182 C CA . GLN A 1 567 ? -16.023 -17.185 9.096 1.00 88.38 567 GLN A CA 1
ATOM 4183 C C . GLN A 1 567 ? -15.657 -16.291 10.279 1.00 88.38 567 GLN A C 1
ATOM 4185 O O . GLN A 1 567 ? -15.858 -15.079 10.236 1.00 88.38 567 GLN A O 1
ATOM 4190 N N . ALA A 1 568 ? -15.117 -16.890 11.340 1.00 94.19 568 ALA A N 1
ATOM 4191 C CA . ALA A 1 568 ? -14.543 -16.152 12.459 1.00 94.19 568 ALA A CA 1
ATOM 4192 C C . ALA A 1 568 ? -13.128 -15.699 12.075 1.00 94.19 568 ALA A C 1
ATOM 4194 O O . ALA A 1 568 ? -12.229 -16.530 11.980 1.00 94.19 568 ALA A O 1
ATOM 4195 N N . VAL A 1 569 ? -12.963 -14.401 11.811 1.00 96.12 569 VAL A N 1
ATOM 4196 C CA . VAL A 1 569 ? -11.684 -13.788 11.407 1.00 96.12 569 VAL A CA 1
ATOM 4197 C C . VAL A 1 569 ? -11.036 -13.059 12.583 1.00 96.12 569 VAL A C 1
ATOM 4199 O O . VAL A 1 569 ? -9.820 -13.074 12.727 1.00 96.12 569 VAL A O 1
ATOM 4202 N N . LEU A 1 570 ? -11.843 -12.434 13.444 1.00 96.88 570 LEU A N 1
ATOM 4203 C CA . LEU A 1 570 ? -11.390 -11.802 14.681 1.00 96.88 570 LEU A CA 1
ATOM 4204 C C . LEU A 1 570 ? -12.141 -12.384 15.870 1.00 96.88 570 LEU A C 1
ATOM 4206 O O . LEU A 1 570 ? -13.321 -12.731 15.775 1.00 96.88 570 LEU A O 1
ATOM 4210 N N . THR A 1 571 ? -11.468 -12.427 17.014 1.00 95.62 571 THR A N 1
ATOM 4211 C CA . THR A 1 571 ? -12.130 -12.748 18.274 1.00 95.62 571 THR A CA 1
ATOM 4212 C C . THR A 1 571 ? -13.051 -11.591 18.688 1.00 95.62 571 THR A C 1
ATOM 4214 O O . THR A 1 571 ? -12.691 -10.419 18.507 1.00 95.62 571 THR A O 1
ATOM 4217 N N . PRO A 1 572 ? -14.232 -11.874 19.268 1.00 94.31 572 PRO A N 1
ATOM 4218 C CA . PRO A 1 572 ? -15.110 -10.834 19.802 1.00 94.31 572 PRO A CA 1
ATOM 4219 C C . PRO A 1 572 ? -14.401 -9.931 20.818 1.00 94.31 572 PRO A C 1
ATOM 4221 O O . PRO A 1 572 ? -14.637 -8.724 20.849 1.00 94.31 572 PRO A O 1
ATOM 4224 N N . GLU A 1 573 ? -13.484 -10.496 21.606 1.00 93.00 573 GLU A N 1
ATOM 4225 C CA . GLU A 1 573 ? -12.660 -9.769 22.568 1.00 93.00 573 GLU A CA 1
ATOM 4226 C C . GLU A 1 573 ? -11.750 -8.741 21.884 1.00 93.00 573 GLU A C 1
ATOM 4228 O O . GLU A 1 573 ? -11.608 -7.625 22.384 1.00 93.00 573 GLU A O 1
ATOM 4233 N N . TRP A 1 574 ? -11.152 -9.074 20.732 1.00 94.62 574 TRP A N 1
ATOM 4234 C CA . TRP A 1 574 ? -10.337 -8.122 19.976 1.00 94.62 574 TRP A CA 1
ATOM 4235 C C . TRP A 1 574 ? -11.176 -7.005 19.357 1.00 94.62 574 TRP A C 1
ATOM 4237 O O . TRP A 1 574 ? -10.753 -5.846 19.349 1.00 94.62 574 TRP A O 1
ATOM 4247 N N . VAL A 1 575 ? -12.374 -7.329 18.863 1.00 93.50 575 VAL A N 1
ATOM 4248 C CA . VAL A 1 575 ? -13.308 -6.324 18.340 1.00 93.50 575 VAL A CA 1
ATOM 4249 C C . VAL A 1 575 ? -13.732 -5.362 19.446 1.00 93.50 575 VAL A C 1
ATOM 4251 O O . VAL A 1 575 ? -13.651 -4.150 19.248 1.00 93.50 575 VAL A O 1
ATOM 4254 N N . GLU A 1 576 ? -14.091 -5.871 20.627 1.00 89.31 576 GLU A N 1
ATOM 4255 C CA . GLU A 1 576 ? -14.426 -5.039 21.787 1.00 89.31 576 GLU A CA 1
ATOM 4256 C C . GLU A 1 576 ? -13.233 -4.177 22.221 1.00 89.31 576 GLU A C 1
ATOM 4258 O O . GLU A 1 576 ? -13.388 -2.972 22.408 1.00 89.31 576 GLU A O 1
ATOM 4263 N N . LEU A 1 577 ? -12.029 -4.753 22.314 1.00 87.31 577 LEU A N 1
ATOM 4264 C CA . LEU A 1 577 ? -10.801 -4.023 22.645 1.00 87.31 577 LEU A CA 1
ATOM 4265 C C . LEU A 1 577 ? -10.509 -2.903 21.632 1.00 87.31 577 LEU A C 1
ATOM 4267 O O . LEU A 1 577 ? -10.087 -1.809 22.004 1.00 87.31 577 LEU A O 1
ATOM 4271 N N . SER A 1 578 ? -10.731 -3.175 20.347 1.00 88.06 578 SER A N 1
ATOM 4272 C CA . SER A 1 578 ? -10.481 -2.223 19.267 1.00 88.06 578 SER A CA 1
ATOM 4273 C C . SER A 1 578 ? -11.495 -1.085 19.258 1.00 88.06 578 SER A C 1
ATOM 4275 O O . SER A 1 578 ? -11.104 0.069 19.072 1.00 88.06 578 SER A O 1
ATOM 4277 N N . ALA A 1 579 ? -12.774 -1.413 19.456 1.00 80.06 579 ALA A N 1
ATOM 4278 C CA . ALA A 1 579 ? -13.900 -0.492 19.358 1.00 80.06 579 ALA A CA 1
ATOM 4279 C C . ALA A 1 579 ? -14.159 0.308 20.640 1.00 80.06 579 ALA A C 1
ATOM 4281 O O . ALA A 1 579 ? -14.800 1.351 20.561 1.00 80.06 579 ALA A O 1
ATOM 4282 N N . ASN A 1 580 ? -13.675 -0.150 21.799 1.00 80.56 580 ASN A N 1
ATOM 4283 C CA . ASN A 1 580 ? -13.829 0.527 23.084 1.00 80.56 580 ASN A CA 1
ATOM 4284 C C . ASN A 1 580 ? -12.705 1.563 23.280 1.00 80.56 580 ASN A C 1
ATOM 4286 O O . ASN A 1 580 ? -11.567 1.205 23.593 1.00 80.56 580 ASN A O 1
ATOM 4290 N N . PRO A 1 581 ? -12.974 2.861 23.087 1.00 69.00 581 PRO A N 1
ATOM 4291 C CA . PRO A 1 581 ? -11.933 3.861 23.069 1.00 69.00 581 PRO A CA 1
ATOM 4292 C C . PRO A 1 581 ? -11.822 4.491 24.462 1.00 69.00 581 PRO A C 1
ATOM 4294 O O . PRO A 1 581 ? -12.618 5.329 24.872 1.00 69.00 581 PRO A O 1
ATOM 4297 N N . TRP A 1 582 ? -10.826 4.067 25.238 1.00 76.00 582 TRP A N 1
ATOM 4298 C CA . TRP A 1 582 ? -10.601 4.562 26.609 1.00 76.00 582 TRP A CA 1
ATOM 4299 C C . TRP A 1 582 ? -9.399 5.502 26.728 1.00 76.00 582 TRP A C 1
ATOM 4301 O O . TRP A 1 582 ? -9.078 5.958 27.829 1.00 76.00 582 TRP A O 1
ATOM 4311 N N . ILE A 1 583 ? -8.698 5.780 25.625 1.00 80.12 583 ILE A N 1
ATOM 4312 C CA . ILE A 1 583 ? -7.501 6.624 25.636 1.00 80.12 583 ILE A CA 1
ATOM 4313 C C . ILE A 1 583 ? -7.895 8.047 25.254 1.00 80.12 583 ILE A C 1
ATOM 4315 O O . ILE A 1 583 ? -8.332 8.258 24.125 1.00 80.12 583 ILE A O 1
ATOM 4319 N N . PRO A 1 584 ? -7.750 9.030 26.156 1.00 77.12 584 PRO A N 1
ATOM 4320 C CA . PRO A 1 584 ? -8.145 10.399 25.868 1.00 77.12 584 PRO A CA 1
ATOM 4321 C C . PRO A 1 584 ? -7.182 11.063 24.878 1.00 77.12 584 PRO A C 1
ATOM 4323 O O . PRO A 1 584 ? -5.967 11.062 25.075 1.00 77.12 584 PRO A O 1
ATOM 4326 N N . GLU A 1 585 ? -7.742 11.697 23.851 1.00 77.50 585 GLU A N 1
ATOM 4327 C CA . GLU A 1 585 ? -7.030 12.600 22.951 1.00 77.50 585 GLU A CA 1
ATOM 4328 C C . GLU A 1 585 ? -7.160 14.059 23.418 1.00 77.50 585 GLU A C 1
ATOM 4330 O O . GLU A 1 585 ? -8.170 14.459 24.003 1.00 77.50 585 GLU A O 1
ATOM 4335 N N . ALA A 1 586 ? -6.199 14.914 23.049 1.00 69.50 586 ALA A N 1
ATOM 4336 C CA . ALA A 1 586 ? -6.297 16.363 23.274 1.00 69.50 586 ALA A CA 1
ATOM 4337 C C . ALA A 1 586 ? -7.509 17.010 22.566 1.00 69.50 586 ALA A C 1
ATOM 4339 O O . ALA A 1 586 ? -8.001 18.048 23.001 1.00 69.50 586 ALA A O 1
ATOM 4340 N N . SER A 1 587 ? -8.025 16.373 21.507 1.00 62.59 587 SER A N 1
ATOM 4341 C CA . SER A 1 587 ? -9.216 16.800 20.759 1.00 62.59 587 SER A CA 1
ATOM 4342 C C . SER A 1 587 ? -10.539 16.596 21.520 1.00 62.59 587 SER A C 1
A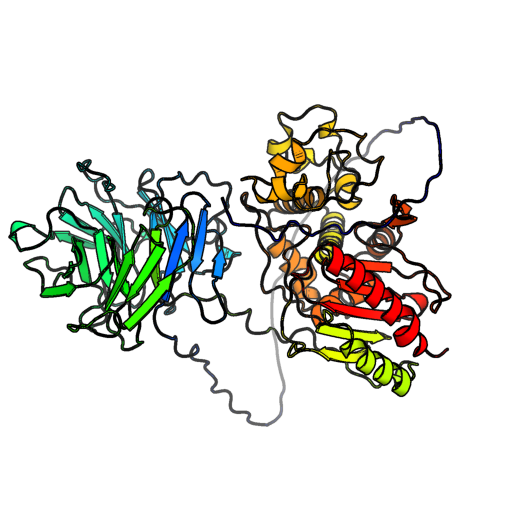TOM 4344 O O . SER A 1 587 ? -11.598 16.982 21.024 1.00 62.59 587 SER A O 1
ATOM 4346 N N . GLY A 1 588 ? -10.503 15.965 22.702 1.00 64.00 588 GLY A N 1
ATOM 4347 C CA . GLY A 1 588 ? -11.691 15.592 23.475 1.00 64.00 588 GLY A CA 1
ATOM 4348 C C . GLY A 1 588 ? -12.400 14.334 22.966 1.00 64.00 588 GLY A C 1
ATOM 4349 O O . GLY A 1 588 ? -13.470 14.000 23.470 1.00 64.00 588 GLY A O 1
ATOM 4350 N N . ARG A 1 589 ? -11.821 13.647 21.974 1.00 70.50 589 ARG A N 1
ATOM 4351 C CA . ARG A 1 589 ? -12.224 12.305 21.532 1.00 70.50 589 ARG A CA 1
ATOM 4352 C C . ARG A 1 589 ? -11.455 11.253 22.322 1.00 70.50 589 ARG A C 1
ATOM 4354 O O . ARG A 1 589 ? -10.482 11.571 23.009 1.00 70.50 589 ARG A O 1
ATOM 4361 N N . THR A 1 590 ? -11.862 10.004 22.185 1.00 76.44 590 THR A N 1
ATOM 4362 C CA . THR A 1 590 ? -11.109 8.872 22.710 1.00 76.44 590 THR A CA 1
ATOM 4363 C C . THR A 1 590 ? -10.707 7.922 21.586 1.00 76.44 590 THR A C 1
ATOM 4365 O O . THR A 1 590 ? -11.309 7.902 20.505 1.00 76.44 590 THR A O 1
ATOM 4368 N N . TYR A 1 591 ? -9.659 7.149 21.854 1.00 80.06 591 TYR A N 1
ATOM 4369 C CA . TYR A 1 591 ? -9.025 6.235 20.916 1.00 80.06 591 TYR A CA 1
ATOM 4370 C C . TYR A 1 591 ? -8.975 4.810 21.486 1.00 80.06 591 TYR A C 1
ATOM 4372 O O . TYR A 1 591 ? -8.693 4.628 22.675 1.00 80.06 591 TYR A O 1
ATOM 4380 N N . GLY A 1 592 ? -9.264 3.818 20.642 1.00 79.12 592 GLY A N 1
ATOM 4381 C CA . GLY A 1 592 ? -9.093 2.385 20.914 1.00 79.12 592 GLY A CA 1
ATOM 4382 C C . GLY A 1 592 ? -7.855 1.836 20.199 1.00 79.12 592 GLY A C 1
ATOM 4383 O O . GLY A 1 592 ? -6.837 2.525 20.092 1.00 79.12 592 GLY A O 1
ATOM 4384 N N . VAL A 1 593 ? -7.940 0.626 19.640 1.00 80.81 593 VAL A N 1
ATOM 4385 C CA . VAL A 1 593 ? -6.915 0.120 18.703 1.00 80.81 593 VAL A CA 1
ATOM 4386 C C . VAL A 1 593 ? -7.260 0.585 17.293 1.00 80.81 593 VAL A C 1
ATOM 4388 O O . VAL A 1 593 ? -7.891 -0.120 16.509 1.00 80.81 593 VAL A O 1
ATOM 4391 N N . TRP A 1 594 ? -6.868 1.823 17.004 1.00 80.12 594 TRP A N 1
ATOM 4392 C CA . TRP A 1 594 ? -7.043 2.499 15.717 1.00 80.12 594 TRP A CA 1
ATOM 4393 C C . TRP A 1 594 ? -8.481 2.861 15.289 1.00 80.12 594 TRP A C 1
ATOM 4395 O O . TRP A 1 594 ? -8.674 3.382 14.189 1.00 80.12 594 TRP A O 1
ATOM 4405 N N . TRP A 1 595 ? -9.451 2.737 16.200 1.00 84.44 595 TRP A N 1
ATOM 4406 C CA . TRP A 1 595 ? -10.824 3.251 16.074 1.00 84.44 595 TRP A CA 1
ATOM 4407 C C . TRP A 1 595 ? -11.098 4.391 17.065 1.00 84.44 595 TRP A C 1
ATOM 4409 O O . TRP A 1 595 ? -10.417 4.525 18.083 1.00 84.44 595 TRP A O 1
ATOM 4419 N N . ARG A 1 596 ? -12.086 5.237 16.756 1.00 84.69 596 ARG A N 1
ATOM 4420 C CA . ARG A 1 596 ? -12.482 6.403 17.570 1.00 84.69 596 ARG A CA 1
ATOM 4421 C C . ARG A 1 596 ? -13.969 6.369 17.885 1.00 84.69 596 ARG A C 1
ATOM 4423 O O . ARG A 1 596 ? -14.744 6.036 16.991 1.00 84.69 596 ARG A O 1
ATOM 4430 N N . GLU A 1 597 ? -14.380 6.814 19.072 1.00 85.44 597 GLU A N 1
ATOM 4431 C CA . GLU A 1 597 ? -15.799 7.115 19.323 1.00 85.44 597 GLU A CA 1
ATOM 4432 C C . GLU A 1 597 ? -16.173 8.514 18.847 1.00 85.44 597 GLU A C 1
ATOM 4434 O O . GLU A 1 597 ? -15.351 9.435 18.744 1.00 85.44 597 GLU A O 1
ATOM 4439 N N . ARG A 1 598 ? -17.470 8.690 18.613 1.00 82.69 598 ARG A N 1
ATOM 4440 C CA . ARG A 1 598 ? -18.070 10.007 18.449 1.00 82.69 598 ARG A CA 1
ATOM 4441 C C . ARG A 1 598 ? -19.514 9.980 18.923 1.00 82.69 598 ARG A C 1
ATOM 4443 O O . ARG A 1 598 ? -20.267 9.145 18.443 1.00 82.69 598 ARG A O 1
ATOM 4450 N N . PRO A 1 599 ? -19.938 10.938 19.759 1.00 84.31 599 PRO A N 1
ATOM 4451 C CA . PRO A 1 599 ? -21.352 11.132 20.001 1.00 84.31 599 PRO A CA 1
ATOM 4452 C C . PRO A 1 599 ? -22.059 11.770 18.800 1.00 84.31 599 PRO A C 1
ATOM 4454 O O . PRO A 1 599 ? -21.533 12.715 18.203 1.00 84.31 599 PRO A O 1
ATOM 4457 N N . TRP A 1 600 ? -23.274 11.320 18.492 1.00 88.62 600 TRP A N 1
ATOM 4458 C CA . TRP A 1 600 ? -24.106 11.899 17.428 1.00 88.62 600 TRP A CA 1
ATOM 4459 C C . TRP A 1 600 ? -25.438 12.378 17.986 1.00 88.62 600 TRP A C 1
ATOM 4461 O O . TRP A 1 600 ? -26.018 11.748 18.874 1.00 88.62 600 TRP A O 1
ATOM 4471 N N . ALA A 1 601 ? -25.939 13.503 17.476 1.00 90.00 601 ALA A N 1
ATOM 4472 C CA . ALA A 1 601 ? -27.206 14.052 17.945 1.00 90.00 601 ALA A CA 1
ATOM 4473 C C . ALA A 1 601 ? -28.383 13.175 17.504 1.00 90.00 601 ALA A C 1
ATOM 4475 O O . ALA A 1 601 ? -29.332 12.991 18.268 1.00 90.00 601 ALA A O 1
ATOM 4476 N N . SER A 1 602 ? -28.291 12.613 16.298 1.00 90.00 602 SER A N 1
ATOM 4477 C CA . SER A 1 602 ? -29.320 11.752 15.720 1.00 90.00 602 SER A CA 1
ATOM 4478 C C . SER A 1 602 ? -29.221 10.289 16.164 1.00 90.00 602 SER A C 1
ATOM 4480 O O . SER A 1 602 ? -30.118 9.525 15.838 1.00 90.00 602 SER A O 1
ATOM 4482 N N . TYR A 1 603 ? -28.195 9.891 16.933 1.00 92.31 603 TYR A N 1
ATOM 4483 C CA . TYR A 1 603 ? -27.988 8.506 17.383 1.00 92.31 603 TYR A CA 1
ATOM 4484 C C . TYR A 1 603 ? -27.985 8.385 18.920 1.00 92.31 603 TYR A C 1
ATOM 4486 O O . TYR A 1 603 ? -26.970 8.648 19.567 1.00 92.31 603 TYR A O 1
ATOM 4494 N N . PRO A 1 604 ? -29.103 7.980 19.551 1.00 88.50 604 PRO A N 1
ATOM 4495 C CA . PRO A 1 604 ? -29.228 8.002 21.010 1.00 88.50 604 PRO A CA 1
ATOM 4496 C C . PRO A 1 604 ? -28.362 6.992 21.771 1.00 88.50 604 PRO A C 1
ATOM 4498 O O . PRO A 1 604 ? -28.097 7.222 22.950 1.00 88.50 604 PRO A O 1
ATOM 4501 N N . ALA A 1 605 ? -27.961 5.879 21.145 1.00 87.38 605 ALA A N 1
ATOM 4502 C CA . ALA A 1 605 ? -27.235 4.800 21.820 1.00 87.38 605 ALA A CA 1
ATOM 4503 C C . ALA A 1 605 ? -25.789 5.179 22.178 1.00 87.38 605 ALA A C 1
ATOM 4505 O O . ALA A 1 605 ? -25.273 4.708 23.187 1.00 87.38 605 ALA A O 1
ATOM 4506 N N . GLN A 1 606 ? -25.178 6.084 21.402 1.00 86.31 606 GLN A N 1
ATOM 4507 C CA . GLN A 1 606 ? -23.825 6.614 21.627 1.00 86.31 606 GLN A CA 1
ATOM 4508 C C . GLN A 1 606 ? -22.718 5.541 21.714 1.00 86.31 606 GLN A C 1
ATOM 4510 O O . GLN A 1 606 ? -21.659 5.803 22.270 1.00 86.31 606 GLN A O 1
ATOM 4515 N N . ASP A 1 607 ? -22.938 4.356 21.144 1.00 90.50 607 ASP A N 1
ATOM 4516 C CA . ASP A 1 607 ? -21.970 3.253 21.023 1.00 90.50 607 ASP A CA 1
ATOM 4517 C C . ASP A 1 607 ? -21.303 3.207 19.632 1.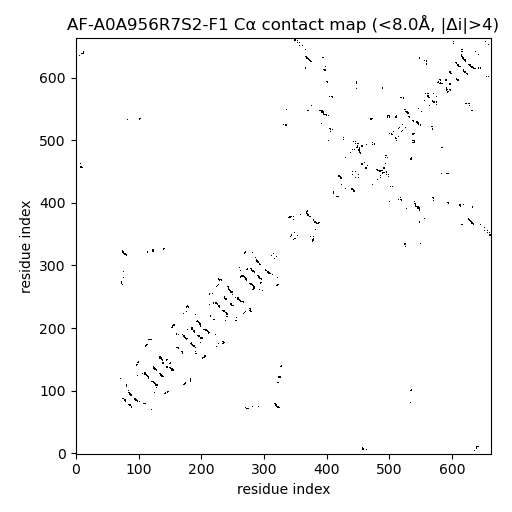00 90.50 607 ASP A C 1
ATOM 4519 O O . ASP A 1 607 ? -20.779 2.178 19.214 1.00 90.50 607 ASP A O 1
ATOM 4523 N N . SER A 1 608 ? -21.344 4.312 18.881 1.00 92.25 608 SER A N 1
ATOM 4524 C CA . SER A 1 608 ? -20.778 4.375 17.533 1.00 92.25 608 SER A CA 1
ATOM 4525 C C . SER A 1 608 ? -19.274 4.603 17.548 1.00 92.25 608 SER A C 1
ATOM 4527 O O . SER A 1 608 ? -18.770 5.440 18.307 1.00 92.25 608 SER A O 1
ATOM 4529 N N . TYR A 1 609 ? -18.590 3.978 16.601 1.00 92.75 609 TYR A N 1
ATOM 4530 C CA . TYR A 1 609 ? -17.163 4.156 16.385 1.00 92.75 609 TYR A CA 1
ATOM 4531 C C . TYR A 1 609 ? -16.839 4.243 14.893 1.00 92.75 609 TYR A C 1
ATOM 4533 O O . TYR A 1 609 ? -17.653 3.895 14.035 1.00 92.75 609 TYR A O 1
ATOM 4541 N N . PHE A 1 610 ? -15.678 4.803 14.560 1.00 93.94 610 PHE A N 1
ATOM 4542 C CA . PHE A 1 610 ? -15.317 5.064 13.171 1.00 93.94 610 PHE A CA 1
ATOM 4543 C C . PHE A 1 610 ? -13.815 5.007 12.901 1.00 93.94 610 PHE A C 1
ATOM 4545 O O . PHE A 1 610 ? -12.989 5.293 13.774 1.00 93.94 610 PHE A O 1
ATOM 4552 N N . ALA A 1 611 ? -13.487 4.689 11.651 1.00 94.00 611 ALA A N 1
ATOM 4553 C CA . ALA A 1 611 ? -12.164 4.856 11.069 1.00 94.00 611 ALA A CA 1
ATOM 4554 C C . ALA A 1 611 ? -12.165 6.102 10.177 1.00 94.00 611 ALA A C 1
ATOM 4556 O O . ALA A 1 611 ? -13.134 6.366 9.463 1.00 94.00 611 ALA A O 1
ATOM 4557 N N . TRP A 1 612 ? -11.079 6.876 10.219 1.00 92.38 612 TRP A N 1
ATOM 4558 C CA . TRP A 1 612 ? -10.954 8.123 9.465 1.00 92.38 612 TRP A CA 1
ATOM 4559 C C . TRP A 1 612 ? -9.612 8.211 8.750 1.00 92.38 612 TRP A C 1
ATOM 4561 O O . TRP A 1 612 ? -8.556 8.252 9.381 1.00 92.38 612 TRP A O 1
ATOM 4571 N N . GLY A 1 613 ? -9.685 8.279 7.425 1.00 91.62 613 GLY A N 1
ATOM 4572 C CA . GLY A 1 613 ? -8.594 8.560 6.511 1.00 91.62 613 GLY A CA 1
ATOM 4573 C C . GLY A 1 613 ? -8.590 10.009 6.034 1.00 91.62 613 GLY A C 1
ATOM 4574 O O . GLY A 1 613 ? -9.629 10.647 5.825 1.00 91.62 613 GLY A O 1
ATOM 4575 N N . TYR A 1 614 ? -7.380 10.518 5.827 1.00 83.69 614 TYR A N 1
ATOM 4576 C CA . TYR A 1 614 ? -7.144 11.847 5.285 1.00 83.69 614 TYR A CA 1
ATOM 4577 C C . TYR A 1 614 ? -7.937 12.107 3.989 1.00 83.69 614 TYR A C 1
ATOM 4579 O O . TYR A 1 614 ? -8.106 11.222 3.151 1.00 83.69 614 TYR A O 1
ATOM 4587 N N . GLY A 1 615 ? -8.445 13.329 3.832 1.00 81.75 615 GLY A N 1
ATOM 4588 C CA . GLY A 1 615 ? -9.274 13.728 2.693 1.00 81.75 615 GLY A CA 1
ATOM 4589 C C . GLY A 1 615 ? -10.751 13.348 2.791 1.00 81.75 615 GLY A C 1
ATOM 4590 O O . GLY A 1 615 ? -11.524 13.765 1.938 1.00 81.75 615 GLY A O 1
ATOM 4591 N N . GLY A 1 616 ? -11.168 12.641 3.847 1.00 90.69 616 GLY A N 1
ATOM 4592 C CA . GLY A 1 616 ? -12.577 12.312 4.091 1.00 90.69 616 GLY A CA 1
ATOM 4593 C C . GLY A 1 616 ? -12.944 10.870 3.750 1.00 90.69 616 GLY A C 1
ATOM 4594 O O . GLY A 1 616 ? -14.063 10.618 3.309 1.00 90.69 616 GLY A O 1
ATOM 4595 N N . GLN A 1 617 ? -12.006 9.940 3.939 1.00 94.38 617 GLN A N 1
ATOM 4596 C CA . GLN A 1 617 ? -12.293 8.507 3.863 1.00 94.38 617 GLN A CA 1
ATOM 4597 C C . GLN A 1 617 ? -12.853 8.075 5.217 1.00 94.38 617 GLN A C 1
ATOM 4599 O O . GLN A 1 617 ? -12.202 8.307 6.238 1.00 94.38 617 GLN A O 1
ATOM 4604 N N . PHE A 1 618 ? -14.033 7.471 5.254 1.00 97.19 618 PHE A N 1
ATOM 4605 C CA . PHE A 1 618 ? -14.661 7.064 6.506 1.00 97.19 618 PHE A CA 1
ATOM 4606 C C . PHE A 1 618 ? -15.316 5.696 6.415 1.00 97.19 618 PHE A C 1
ATOM 4608 O O . PHE A 1 618 ? -15.933 5.356 5.408 1.00 97.19 618 PHE A O 1
ATOM 4615 N N . ILE A 1 619 ? -15.240 4.976 7.531 1.00 98.00 619 ILE A N 1
ATOM 4616 C CA . ILE A 1 619 ? -16.143 3.881 7.881 1.00 98.00 619 ILE A CA 1
ATOM 4617 C C . ILE A 1 619 ? -16.778 4.285 9.210 1.00 98.00 619 ILE A C 1
ATOM 4619 O O . ILE A 1 619 ? -16.071 4.380 10.213 1.00 98.00 619 ILE A O 1
ATOM 4623 N N . PHE A 1 620 ? -18.078 4.565 9.215 1.00 97.69 620 PHE A N 1
ATOM 4624 C CA . PHE A 1 620 ? -18.864 4.842 10.417 1.00 97.69 620 PHE A CA 1
ATOM 4625 C C . PHE A 1 620 ? -19.675 3.608 10.789 1.00 97.69 620 PHE A C 1
ATOM 4627 O O . PHE A 1 620 ? -20.388 3.087 9.935 1.00 97.69 620 PHE A O 1
ATOM 4634 N N . LEU A 1 621 ? -19.602 3.180 12.048 1.00 96.69 621 LEU A N 1
ATOM 4635 C CA . LEU A 1 621 ? -20.288 1.998 12.564 1.00 96.69 621 LEU A CA 1
ATOM 4636 C C . LEU A 1 621 ? -21.233 2.401 13.703 1.00 96.69 621 LEU A C 1
ATOM 4638 O O . LEU A 1 621 ? -20.836 3.120 14.622 1.00 96.69 621 LEU A O 1
ATOM 4642 N N . PHE A 1 622 ? -22.480 1.932 13.637 1.00 96.38 622 PHE A N 1
ATOM 4643 C CA . PHE A 1 622 ? -23.556 2.198 14.597 1.00 96.38 622 PHE A CA 1
ATOM 4644 C C . PHE A 1 622 ? -24.135 0.858 15.092 1.00 96.38 622 PHE A C 1
ATOM 4646 O O . PHE A 1 622 ? -25.147 0.395 14.555 1.00 96.38 622 PHE A O 1
ATOM 4653 N N . PRO A 1 623 ? -23.499 0.203 16.084 1.00 94.88 623 PRO A N 1
ATOM 4654 C CA . PRO A 1 623 ? -23.821 -1.173 16.476 1.00 94.88 623 PRO A CA 1
ATOM 4655 C C . PRO A 1 623 ? -25.266 -1.378 16.927 1.00 94.88 623 PRO A C 1
ATOM 4657 O O . PRO A 1 623 ? -25.935 -2.284 16.440 1.00 94.88 623 PRO A O 1
ATOM 4660 N N . SER A 1 624 ? -25.797 -0.507 17.791 1.00 94.50 624 SER A N 1
ATOM 4661 C CA . SER A 1 624 ? -27.193 -0.597 18.249 1.00 94.50 624 SER A CA 1
ATOM 4662 C C . SER A 1 624 ? -28.234 -0.429 17.131 1.00 94.50 624 SER A C 1
ATOM 4664 O O . SER A 1 624 ? -29.400 -0.762 17.342 1.00 94.50 624 SER A O 1
ATOM 4666 N N . TRP A 1 625 ? -27.851 0.091 15.961 1.00 96.38 625 TRP A N 1
ATOM 4667 C CA . TRP A 1 625 ? -28.710 0.168 14.773 1.00 96.38 625 TRP A CA 1
ATOM 4668 C C . TRP A 1 625 ? -28.364 -0.854 13.689 1.00 96.38 625 TRP A C 1
ATOM 4670 O O . TRP A 1 625 ? -29.070 -0.880 12.678 1.00 96.38 625 TRP A O 1
ATOM 4680 N N . ASP A 1 626 ? -27.316 -1.661 13.897 1.00 96.56 626 ASP A N 1
ATOM 4681 C CA . ASP A 1 626 ? -26.749 -2.575 12.901 1.00 96.56 626 ASP A CA 1
ATOM 4682 C C . ASP A 1 626 ? -26.612 -1.879 11.536 1.00 96.56 626 ASP A C 1
ATOM 4684 O O . ASP A 1 626 ? -27.150 -2.294 10.508 1.00 96.56 626 ASP A O 1
ATOM 4688 N N . LEU A 1 627 ? -25.972 -0.708 11.583 1.00 97.94 627 LEU A N 1
ATOM 4689 C CA . LEU A 1 627 ? -25.844 0.229 10.477 1.00 97.94 627 LEU A CA 1
ATOM 4690 C C . LEU A 1 627 ? -24.375 0.609 10.300 1.00 97.94 627 LEU A C 1
ATOM 4692 O O . LEU A 1 627 ? -23.688 0.947 11.266 1.00 97.94 627 LEU A O 1
ATOM 4696 N N . GLN A 1 628 ? -23.930 0.660 9.049 1.00 97.88 628 GLN A N 1
ATOM 4697 C CA . GLN A 1 628 ? -22.680 1.306 8.677 1.00 97.88 628 GLN A CA 1
ATOM 4698 C C . GLN A 1 628 ? -22.851 2.279 7.514 1.00 97.88 628 GLN A C 1
ATOM 4700 O O . GLN A 1 628 ? -23.699 2.106 6.633 1.00 97.88 628 GLN A O 1
ATOM 4705 N N . VAL A 1 629 ? -21.998 3.300 7.513 1.00 98.50 629 VAL A N 1
ATOM 4706 C CA . VAL A 1 629 ? -21.890 4.278 6.434 1.00 98.50 629 VAL A CA 1
ATOM 4707 C C . VAL A 1 629 ? -20.433 4.377 6.008 1.00 98.50 629 VAL A C 1
ATOM 4709 O O . VAL A 1 629 ? -19.571 4.729 6.814 1.00 98.50 629 VAL A O 1
ATOM 4712 N N . VAL A 1 630 ? -20.163 4.112 4.733 1.00 98.50 630 VAL A N 1
ATOM 4713 C CA . VAL A 1 630 ? -18.840 4.309 4.133 1.00 98.50 630 VAL A CA 1
ATOM 4714 C C . VAL A 1 630 ? -18.868 5.557 3.273 1.00 98.50 630 VAL A C 1
ATOM 4716 O O . VAL A 1 630 ? -19.785 5.744 2.475 1.00 98.50 630 VAL A O 1
ATOM 4719 N N . VAL A 1 631 ? -17.851 6.401 3.422 1.00 97.94 631 VAL A N 1
ATOM 4720 C CA . VAL A 1 631 ? -17.646 7.577 2.574 1.00 97.94 631 VAL A CA 1
ATOM 4721 C C . VAL A 1 631 ? -16.254 7.498 1.967 1.00 97.94 631 VAL A C 1
ATOM 4723 O O . VAL A 1 631 ? -15.269 7.402 2.697 1.00 97.94 631 VAL A O 1
ATOM 4726 N N . THR A 1 632 ? -16.167 7.563 0.641 1.00 94.12 632 THR A N 1
ATOM 4727 C CA . THR A 1 632 ? -14.905 7.767 -0.076 1.00 94.12 632 THR A CA 1
ATOM 4728 C C . THR A 1 632 ? -14.853 9.176 -0.632 1.00 94.12 632 THR A C 1
ATOM 4730 O O . THR A 1 632 ? -15.865 9.724 -1.069 1.00 94.12 632 THR A O 1
ATOM 4733 N N . SER A 1 633 ? -13.668 9.773 -0.610 1.00 89.12 633 SER A N 1
ATOM 4734 C CA . SER A 1 633 ? -13.438 11.162 -1.008 1.00 89.12 633 SER A CA 1
ATOM 4735 C C . SER A 1 633 ? -12.124 11.302 -1.780 1.00 89.12 633 SER A C 1
ATOM 4737 O O . SER A 1 633 ? -11.317 10.372 -1.831 1.00 89.12 633 SER A O 1
ATOM 4739 N N . LYS A 1 634 ? -11.843 12.472 -2.359 1.00 79.81 634 LYS A N 1
ATOM 4740 C CA . LYS A 1 634 ? -10.528 12.753 -2.954 1.00 79.81 634 LYS A CA 1
ATOM 4741 C C . LYS A 1 634 ? -9.431 12.617 -1.900 1.00 79.81 634 LYS A C 1
ATOM 4743 O O . LYS A 1 634 ? -9.415 13.319 -0.893 1.00 79.81 634 LYS A O 1
ATOM 4748 N N . TRP A 1 635 ? -8.478 11.731 -2.157 1.00 69.81 635 TRP A N 1
ATOM 4749 C CA . TRP A 1 635 ? -7.401 11.422 -1.217 1.00 69.81 635 TRP A CA 1
ATOM 4750 C C . TRP A 1 635 ? -6.296 12.496 -1.168 1.00 69.81 635 TRP A C 1
ATOM 4752 O O . TRP A 1 635 ? -5.519 12.525 -0.215 1.00 69.81 635 TRP A O 1
ATOM 4762 N N . ASN A 1 636 ? -6.215 13.380 -2.173 1.00 66.75 636 ASN A N 1
ATOM 4763 C CA . ASN A 1 636 ? -5.122 14.342 -2.393 1.00 66.75 636 ASN A CA 1
ATOM 4764 C C . ASN A 1 636 ? -5.524 15.817 -2.184 1.00 66.75 636 ASN A C 1
ATOM 4766 O O . ASN A 1 636 ? -5.097 16.709 -2.921 1.00 66.75 636 ASN A O 1
ATOM 4770 N N . VAL A 1 637 ? -6.357 16.094 -1.185 1.00 66.88 637 VAL A N 1
ATOM 4771 C CA . VAL A 1 637 ? -6.746 17.468 -0.828 1.00 66.88 637 VAL A CA 1
ATOM 4772 C C . VAL A 1 637 ? -5.694 18.149 0.063 1.00 66.88 637 VAL A C 1
ATOM 4774 O O . VAL A 1 637 ? -4.768 17.508 0.550 1.00 66.88 637 VAL A O 1
ATOM 4777 N N . SER A 1 638 ? -5.795 19.467 0.264 1.00 63.47 638 SER A N 1
ATOM 4778 C CA . SER A 1 638 ? -4.920 20.203 1.193 1.00 63.47 638 SER A CA 1
ATOM 4779 C C . SER A 1 638 ? -5.354 20.029 2.656 1.00 63.47 638 SER A C 1
ATOM 4781 O O . SER A 1 638 ? -6.515 19.737 2.932 1.00 63.47 638 SER A O 1
ATOM 4783 N N . GLY A 1 639 ? -4.449 20.246 3.626 1.00 60.59 639 GLY A N 1
ATOM 4784 C CA . GLY A 1 639 ? -4.717 20.032 5.066 1.00 60.59 639 GLY A CA 1
ATOM 4785 C C . GLY A 1 639 ? -5.983 20.724 5.584 1.00 60.59 639 GLY A C 1
ATOM 4786 O O . GLY A 1 639 ? -6.836 20.098 6.212 1.00 60.59 639 GLY A O 1
ATOM 4787 N N . THR A 1 640 ? -6.145 22.008 5.258 1.00 67.06 640 THR A N 1
ATOM 4788 C CA . THR A 1 640 ? -7.341 22.789 5.609 1.00 67.06 640 THR A CA 1
ATOM 4789 C C . THR A 1 640 ? -8.597 22.286 4.902 1.00 67.06 640 THR A C 1
ATOM 4791 O O . THR A 1 640 ? -9.666 22.265 5.511 1.00 67.06 640 THR A O 1
ATOM 4794 N N . ALA A 1 641 ? -8.478 21.842 3.647 1.00 69.19 641 ALA A N 1
ATOM 4795 C CA . ALA A 1 641 ? -9.587 21.242 2.913 1.00 69.19 641 ALA A CA 1
ATOM 4796 C C . ALA A 1 641 ? -10.002 19.890 3.516 1.00 69.19 641 ALA A C 1
ATOM 4798 O O . ALA A 1 641 ? -11.193 19.642 3.649 1.00 69.19 641 ALA A O 1
ATOM 4799 N N . SER A 1 642 ? -9.059 19.066 3.987 1.00 74.94 642 SER A N 1
ATOM 4800 C CA . SER A 1 642 ? -9.374 17.787 4.637 1.00 74.94 642 SER A CA 1
ATOM 4801 C C . SER A 1 642 ? -10.152 17.958 5.944 1.00 74.94 642 SER A C 1
ATOM 4803 O O . SER A 1 642 ? -11.092 17.205 6.190 1.00 74.94 642 SER A O 1
ATOM 4805 N N . GLY A 1 643 ? -9.779 18.919 6.796 1.00 78.69 643 GLY A N 1
ATOM 4806 C CA . GLY A 1 643 ? -10.520 19.190 8.038 1.00 78.69 643 GLY A CA 1
ATOM 4807 C C . GLY A 1 643 ? -11.936 19.716 7.767 1.00 78.69 643 GLY A C 1
ATOM 4808 O O . GLY A 1 643 ? -12.910 19.278 8.387 1.00 78.69 643 GLY A O 1
ATOM 4809 N N . ALA A 1 644 ? -12.070 20.604 6.776 1.00 80.94 644 ALA A N 1
ATOM 4810 C CA . ALA A 1 644 ? -13.367 21.103 6.328 1.00 80.94 644 ALA A CA 1
ATOM 4811 C C . ALA A 1 644 ? -14.241 19.988 5.724 1.00 80.94 644 ALA A C 1
ATOM 4813 O O . ALA A 1 644 ? -15.423 19.903 6.056 1.00 80.94 644 ALA A O 1
ATOM 4814 N N . ALA A 1 645 ? -13.658 19.109 4.902 1.00 83.56 645 ALA A N 1
ATOM 4815 C CA . ALA A 1 645 ? -14.336 17.952 4.325 1.00 83.56 645 ALA A CA 1
ATO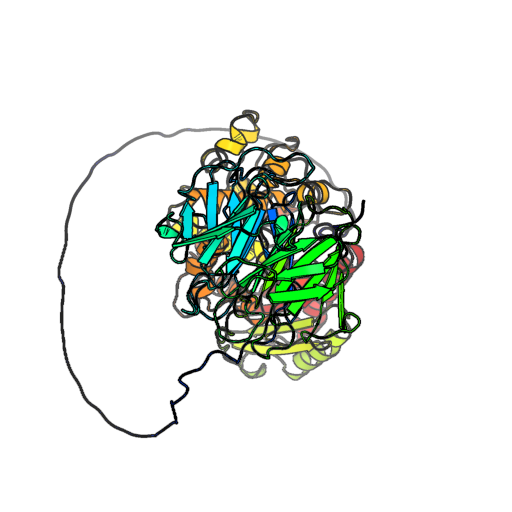M 4816 C C . ALA A 1 645 ? -14.838 17.004 5.419 1.00 83.56 645 ALA A C 1
ATOM 4818 O O . ALA A 1 645 ? -16.017 16.660 5.431 1.00 83.56 645 ALA A O 1
ATOM 4819 N N . ALA A 1 646 ? -13.993 16.660 6.396 1.00 88.06 646 ALA A N 1
ATOM 4820 C CA . ALA A 1 646 ? -14.392 15.832 7.531 1.00 88.06 646 ALA A CA 1
ATOM 4821 C C . ALA A 1 646 ? -15.566 16.449 8.306 1.00 88.06 646 ALA A C 1
ATOM 4823 O O . ALA A 1 646 ? -16.563 15.776 8.550 1.00 88.06 646 ALA A O 1
ATOM 4824 N N . THR A 1 647 ? -15.492 17.743 8.637 1.00 90.38 647 THR A N 1
ATOM 4825 C CA . THR A 1 647 ? -16.581 18.455 9.331 1.00 90.38 647 THR A CA 1
ATOM 4826 C C . THR A 1 647 ? -17.887 18.415 8.535 1.00 90.38 647 THR A C 1
ATOM 4828 O O . THR A 1 647 ? -18.950 18.166 9.106 1.00 90.38 647 THR A O 1
ATOM 4831 N N . ALA A 1 648 ? -17.815 18.635 7.221 1.00 92.69 648 ALA A N 1
ATOM 4832 C CA . ALA A 1 648 ? -18.977 18.599 6.344 1.00 92.69 648 ALA A CA 1
ATOM 4833 C C . ALA A 1 648 ? -19.578 17.188 6.236 1.00 92.69 648 ALA A C 1
ATOM 4835 O O . ALA A 1 648 ? -20.795 17.050 6.310 1.00 92.69 648 ALA A O 1
ATOM 4836 N N . ILE A 1 649 ? -18.741 16.149 6.143 1.00 95.44 649 ILE A N 1
ATOM 4837 C CA . ILE A 1 649 ? -19.172 14.744 6.120 1.00 95.44 649 ILE A CA 1
ATOM 4838 C C . ILE A 1 649 ? -19.841 14.363 7.445 1.00 95.44 649 ILE A C 1
ATOM 4840 O O . ILE A 1 649 ? -20.923 13.787 7.429 1.00 95.44 649 ILE A O 1
ATOM 4844 N N . PHE 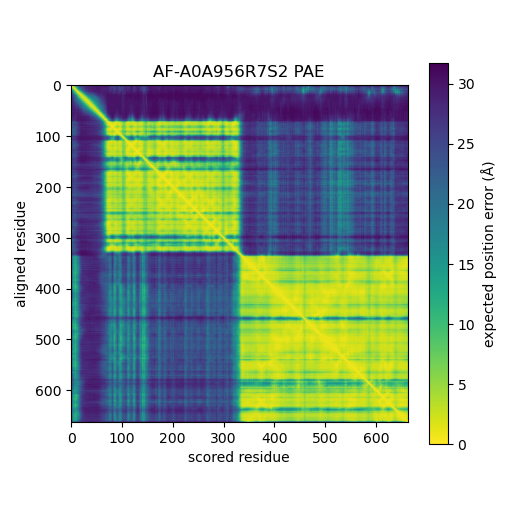A 1 650 ? -19.269 14.741 8.594 1.00 94.75 650 PHE A N 1
ATOM 4845 C CA . PHE A 1 650 ? -19.908 14.511 9.894 1.00 94.75 650 PHE A CA 1
ATOM 4846 C C . PHE A 1 650 ? -21.286 15.178 9.983 1.00 94.75 650 PHE A C 1
ATOM 4848 O O . PHE A 1 650 ? -22.240 14.554 10.440 1.00 94.75 650 PHE A O 1
ATOM 4855 N N . ALA A 1 651 ? -21.405 16.433 9.539 1.00 95.00 651 ALA A N 1
ATOM 4856 C CA . ALA A 1 651 ? -22.683 17.141 9.535 1.00 95.00 651 ALA A CA 1
ATOM 4857 C C . ALA A 1 651 ? -23.696 16.494 8.579 1.00 95.00 651 ALA A C 1
ATOM 4859 O O . ALA A 1 651 ? -24.865 16.366 8.932 1.00 95.00 651 ALA A O 1
ATOM 4860 N N . PHE A 1 652 ? -23.251 16.062 7.398 1.00 96.50 652 PHE A N 1
ATOM 4861 C CA . PHE A 1 652 ? -24.066 15.321 6.438 1.00 96.50 652 PHE A CA 1
ATOM 4862 C C . PHE A 1 652 ? -24.603 14.016 7.041 1.00 96.50 652 PHE A C 1
ATOM 4864 O O . PHE A 1 652 ? -25.815 13.794 7.028 1.00 96.50 652 PHE A O 1
ATOM 4871 N N . VAL A 1 653 ? -23.727 13.193 7.625 1.00 96.88 653 VAL A N 1
ATOM 4872 C CA . VAL A 1 653 ? -24.129 11.921 8.235 1.00 96.88 653 VAL A CA 1
ATOM 4873 C C . VAL A 1 653 ? -25.127 12.172 9.368 1.00 96.88 653 VAL A C 1
ATOM 4875 O O . VAL A 1 653 ? -26.221 11.621 9.332 1.00 96.88 653 VAL A O 1
ATOM 4878 N N . ASP A 1 654 ? -24.822 13.067 10.312 1.00 95.62 654 ASP A N 1
ATOM 4879 C CA . ASP A 1 654 ? -25.677 13.315 11.484 1.00 95.62 654 ASP A CA 1
ATOM 4880 C C . ASP A 1 654 ? -27.033 13.943 11.126 1.00 95.62 654 ASP A C 1
ATOM 4882 O O . ASP A 1 654 ? -28.079 13.521 11.614 1.00 95.62 654 ASP A O 1
ATOM 4886 N N . GLN A 1 655 ? -27.032 14.981 10.285 1.00 94.69 655 GLN A N 1
ATOM 4887 C CA . GLN A 1 655 ? -28.201 15.850 10.099 1.00 94.69 655 GLN A CA 1
ATOM 4888 C C . GLN A 1 655 ? -29.084 15.440 8.920 1.00 94.69 655 GLN A C 1
ATOM 4890 O O . GLN A 1 655 ? -30.219 15.912 8.831 1.00 94.69 655 GLN A O 1
ATOM 4895 N N . GLN A 1 656 ? -28.579 14.604 8.011 1.00 94.75 656 GLN A N 1
ATOM 4896 C CA . GLN A 1 656 ? -29.290 14.234 6.785 1.00 94.75 656 GLN A CA 1
ATOM 4897 C C . GLN A 1 656 ? -29.414 12.723 6.623 1.00 94.75 656 GLN A C 1
ATOM 4899 O O . GLN A 1 656 ? -30.511 12.235 6.387 1.00 94.75 656 GLN A O 1
ATOM 4904 N N . LEU A 1 657 ? -28.319 11.971 6.757 1.00 96.75 657 LEU A N 1
ATOM 4905 C CA . LEU A 1 657 ? -28.360 10.528 6.508 1.00 96.75 657 LEU A CA 1
ATOM 4906 C C . LEU A 1 657 ? -29.014 9.774 7.670 1.00 96.75 657 LEU A C 1
ATOM 4908 O O . LEU A 1 657 ? -29.967 9.029 7.458 1.00 96.75 657 LEU A O 1
ATOM 4912 N N . LEU A 1 658 ? -28.545 9.987 8.905 1.00 96.25 658 LEU A N 1
ATOM 4913 C CA . LEU A 1 658 ? -29.055 9.272 10.081 1.00 96.25 658 LEU A CA 1
ATOM 4914 C C . LEU A 1 658 ? -30.518 9.604 10.397 1.00 96.25 658 LEU A C 1
ATOM 4916 O O . LEU A 1 658 ? -31.198 8.806 11.033 1.00 96.25 658 LEU A O 1
ATOM 4920 N N . THR A 1 659 ? -31.037 10.739 9.925 1.00 94.88 659 THR A N 1
ATOM 4921 C CA . THR A 1 659 ? -32.449 11.108 10.116 1.00 94.88 659 THR A CA 1
ATOM 4922 C C . THR A 1 659 ? -33.409 10.242 9.295 1.00 94.88 659 THR A C 1
ATOM 4924 O O . THR A 1 659 ? -34.597 10.197 9.610 1.00 94.88 659 THR A O 1
ATOM 4927 N N . ALA A 1 660 ? -32.901 9.505 8.298 1.00 95.00 660 ALA A N 1
ATOM 4928 C CA . ALA A 1 660 ? -33.677 8.534 7.538 1.00 95.00 660 ALA A CA 1
ATOM 4929 C C . ALA A 1 660 ? -33.931 7.224 8.307 1.00 95.00 660 ALA A C 1
ATOM 4931 O O . ALA A 1 660 ? -34.781 6.440 7.887 1.00 95.00 660 ALA A O 1
ATOM 4932 N N . VAL A 1 661 ? -33.219 6.954 9.406 1.00 93.75 661 VAL A N 1
ATOM 4933 C CA . VAL A 1 661 ? -33.417 5.741 10.216 1.00 93.75 661 VAL A CA 1
ATOM 4934 C C . VAL A 1 661 ? -34.739 5.840 10.981 1.00 93.75 661 VAL A C 1
ATOM 4936 O O . VAL A 1 661 ? -34.985 6.812 11.693 1.00 93.75 661 VAL A O 1
ATOM 4939 N N . GLN A 1 662 ? -35.601 4.835 10.824 1.00 85.12 662 GLN A N 1
ATOM 4940 C CA . GLN A 1 662 ? -36.876 4.713 11.531 1.00 85.12 662 GLN A CA 1
ATOM 4941 C C . GLN A 1 662 ? -36.755 3.733 12.710 1.00 85.12 662 GLN A C 1
ATOM 4943 O O . GLN A 1 662 ? -35.989 2.766 12.634 1.00 85.12 662 GLN A O 1
ATOM 4948 N N . ASP A 1 663 ? -37.518 4.017 13.773 1.00 61.66 663 ASP A N 1
ATOM 4949 C CA . ASP A 1 663 ? -37.667 3.183 14.980 1.00 61.66 663 ASP A CA 1
ATOM 4950 C C . ASP A 1 663 ? -38.404 1.858 14.722 1.00 61.66 663 ASP A C 1
ATOM 4952 O O . ASP A 1 663 ? -39.420 1.870 13.980 1.00 61.66 663 ASP A O 1
#

Sequence (663 aa):
MTLLPWIVACAGQEPDVEGTGSTGGSEAGDGTEHGDTASTDQADGSSDDGASSSDTADTADTDDTGEPPAAGPDRVGIFSAAHNYYELDVEGGPLRFHFGAENSRWGAATLPVAGDFDGDGFDTVGRYDPLARRFHLADDNDSDELSPRGQVHAIVGVPPAPAVSGEQPAELPVAGDWDGDGADGVGVYHPGTHTFHLLDDPASGQASWEVVLDPAEGYPELGWPVAGDFDGDGDDEGGLFAAGTAYIADDLQGGPPALTLSIGGTVALAGDFDDDGIDTLAGFDVATNTFEWLHHNGAGAATESLSFGHAEPGFWAWAPLTGRWQVPAQPVARDGYAWQEGDPADHGLDGAQLLAALDDAASLADVLGVLVVRHGTLVAERYYHGYDRNIAGNIKSVSKGMLSALYGIALDEGIFASVDDPVAQHLPEYFAELSPAKQQIRLGDLLTMRGGLEWNEGPGYVSGGMVAAPDFCRFVLELPLVETPGTVFEYSTGLTHVASAALTESSGDTTREFARARLLEPLGISTPRWDLSPEGYFVGGAEVWMRPRDMARLGQLYLEGGTLDGQAVLTPEWVELSANPWIPEASGRTYGVWWRERPWASYPAQDSYFAWGYGGQFIFLFPSWDLQVVVTSKWNVSGTASGAAATAIFAFVDQQLLTAVQD

Solvent-accessible surface area (backbone atoms only — not comparable to full-atom values): 36622 Å² total; per-residue (Å²): 146,81,90,85,83,74,91,14,41,73,46,44,90,80,85,90,81,89,83,86,85,90,81,90,79,89,80,92,82,89,90,84,87,91,84,90,84,89,83,88,78,81,90,84,84,83,86,84,86,83,86,84,89,81,91,79,89,80,92,71,91,78,85,71,79,72,67,74,76,83,77,70,43,30,34,53,30,37,33,25,53,84,76,55,33,39,43,33,58,45,95,95,54,72,47,72,52,53,77,42,52,46,75,58,81,72,56,89,67,54,44,74,44,45,34,21,61,75,43,83,80,35,18,15,55,31,36,34,33,73,88,78,37,30,39,44,35,31,82,53,61,41,78,76,50,28,36,82,84,57,46,52,67,23,44,66,66,63,84,83,58,57,85,46,93,71,94,60,67,31,61,42,73,46,38,34,21,68,80,48,80,64,35,26,14,39,29,38,37,22,63,68,73,35,30,39,38,32,13,67,51,39,75,73,21,49,63,75,43,76,30,48,53,48,49,92,48,69,41,67,82,65,59,45,71,32,40,33,24,68,86,51,83,59,46,32,24,48,28,35,30,42,96,38,32,36,38,27,35,45,82,55,70,34,67,48,58,70,45,75,50,72,49,64,46,79,48,52,40,33,35,27,50,66,62,77,67,43,25,28,47,36,10,34,26,34,78,62,44,30,40,35,28,39,75,56,93,63,100,69,76,65,77,50,72,52,63,79,72,62,92,67,61,32,55,82,47,41,37,79,46,46,31,36,60,43,65,58,62,73,56,71,72,64,78,50,62,80,72,52,71,49,62,29,59,86,65,41,26,41,52,68,47,38,49,50,31,61,58,57,47,69,72,42,86,50,52,29,34,42,38,34,34,38,75,91,23,41,38,46,73,51,58,30,97,87,45,56,73,82,54,60,42,54,34,24,36,34,37,26,46,53,49,38,52,51,52,43,38,35,43,74,75,56,62,37,93,48,54,74,41,40,45,40,79,45,40,46,83,77,38,71,88,51,55,82,70,64,55,63,29,23,43,44,15,36,51,50,25,8,57,17,51,68,72,43,61,15,77,92,33,52,47,37,50,32,74,74,36,74,34,43,57,57,50,48,71,67,39,56,74,76,48,58,55,65,73,48,67,53,81,44,60,55,40,28,30,43,48,26,41,34,49,17,61,52,67,73,37,52,50,63,57,47,36,39,71,66,48,26,56,79,58,38,39,63,60,86,41,65,47,65,41,66,50,57,36,46,43,25,28,31,54,34,22,34,21,62,66,38,55,46,45,61,47,46,27,56,69,50,40,15,39,48,98,89,43,75,59,38,52,49,67,48,37,50,53,21,60,51,40,81,41,71,42,98,87,76,42,28,36,17,37,53,26,28,48,56,83,48,91,62,43,90,82,59,70,26,31,32,32,62,9,54,26,34,20,35,38,39,40,32,56,97,71,42,34,36,41,32,31,38,29,48,55,84,55,53,28,69,54,20,46,52,42,39,55,50,50,53,49,43,43,41,74,35,42,46,66,16,59,55,135

Mean predicted aligned error: 16.54 Å

Secondary structure (DSSP, 8-state):
-----STT----------------------------------------------------------PPP-----EEEEEETTTTEEEE--TTS-EEEESS-TTS---TT-EEEEE-TTSSS-BEEEEEETTTTEEEE-S-SSTTTTTTTT-EEEE--SPPPPPPSSSS-S-EEEEE-SSSSSS-EEEEEETTTTEEEEESSGGG-S-SEEEE--GGGT--SS-EEEEE-SSSSSSPEEEEEETTEEEE-STT--SS-SEEEE-SSSEEEEE-TTSSS--EEEEEETTTTEEEE-SSSSS---SEEEE---SS-STTT-EEEEE-B-PPPS-TT-----PPB--GGGGTB-HHHHHHHHHHGGGSTTEEEEEEEETTEEEEEEE-TT--TT--EE-GGGHHHHHHHHHHHHHHTTSSS-TTSBHHHH-HHHHTTS-TTGGG-BHHHHHTT---B----STTSHHHHHHTSS-HHHHHHHS-B-S-TTTS----HHHHHHHHHHHHHHHSS-HHHHHIIIIIHHHT---SEEPBPTTS-B-TTS-EEE-HHHHHHHHHHHHTTTEETTEE-S-HHHHHHHH---EE-TTS-EESSS-EE---SS-TT---EEEEETTTEEEEEEGGGTEEEEEEE-TT--HHHHHHHHHHHHHHIIIIIGGGB--

Nearest PDB structures (foldseek):
  8dc1-assembly1_A  TM=8.748E-01  e=5.173E-24  Leptospira interrogans serovar Copenhageni str. Fiocruz L1-130
  3vwq-assembly1_A-2  TM=8.388E-01  e=4.688E-18  Paenarthrobacter ureafaciens
  3vwp-assembly1_A-2  TM=8.459E-01  e=1.041E-17  Paenarthrobacter ureafaciens
  2zma-assembly1_A  TM=8.388E-01  e=2.077E-17  Flavobacterium sp.
  1wyb-assembly1_A  TM=8.326E-01  e=3.728E-17  Flavobacterium sp.

Radius of gyration: 29.16 Å; Cα contacts (8 Å, |Δi|>4): 1417; chains: 1; bounding box: 77×68×86 Å